Protein 1N7O (pdb70)

Organism: Streptococcus pneumoniae serotype 4 (strain ATCC BAA-334 / TIGR4) (NCBI:txid170187)

CATH classification: 2.70.98.10 (+2 more: 1.50.10.100, 2.60.220.10)

Radius of gyration: 27.24 Å; Cα contacts (8 Å, |Δi|>4): 1550; chains: 1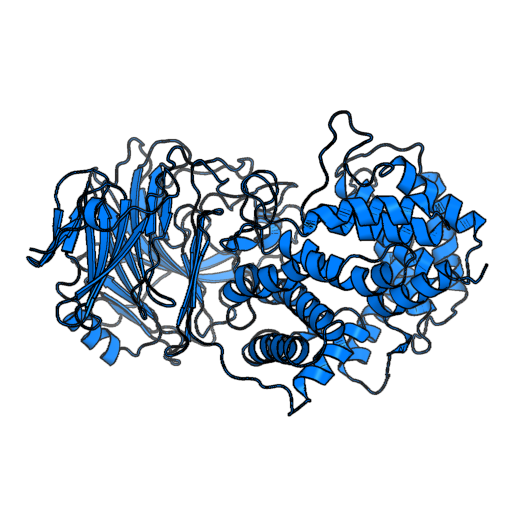; bounding box: 56×73×80 Å

Sequence (721 aa):
VKDTYTDRLDDWNGIIAGNQYYDSKNDQMAKLNQELEGKVADSLSSISSQADRIYLWEKFSNYKTSANLTATYRKLEEMAKQVTNPSSRYYQDETVVRTVRDSMEWMHKHVYNSEKSIVGNWWDYEIGTPRAINNTLSLMKEYFSDEEIKKYTDVIEKFVPDPEHFRKTTDNPVKALGGNLVDMGRVKVIAGLLRKDDQEISSTIRSIEQVFKLVDQGEGFYQDGSYIDHTNVAYTGAYGNVLIDGLSQLLPVIQKTKNPIDKDKMQTMYHWIDKSFAPLLVNGELMDMSRGRSISRANSEGHVAAVEVLRGIHRIADMSEGETKQRLQSLVKTIVQSDSYYDVFKNLKTYKDISLMQSLLSDAGVASVPRTSYLSAFNKMDKTAMYNAEKGFGFGLSLFSSRTLNYEHMNKENKRGWYTSDGMFYLYNGDLSHYSDGYWPTVNPYKMPGTTETDAKRADSDTGKVLPSAFVGTSKLDDANATATMDFTNWNQTLTAHKSWFMLKDKIAFLGSNIQNTSTDTAATTIDQRKLESSNPYKVYVNDKEASLTEQEKDYPETQSVFLESSDSKKNIGYFFFKKSSISMSKALQKGAWKDINEGQSDKEVENEFLTISQAHKQNGDSYGYMLIPNVDRATFNQMIKELESSLIENNETLQSVYDAKQGVWGIVKYDDSVSTISNQFQVLKRGVYTIRKEGDEYKIAYYNPETQESAPDQEVFKKL

InterPro domains:
  IPR003159 Polysaccharide lyase family 8, central domain [PF02278] (662-925)
  IPR004103 Polysaccharide lyase family 8, C-terminal [PF02884] (934-998)
  IPR008929 Chondroitin AC/alginate lyase [G3DSA:1.50.10.100] (288-659)
  IPR008929 Chondroitin AC/alginate lyase [SSF48230] (289-656)
  IPR008979 Galactose-binding-like domain superfamily [SSF49785] (55-206)
  IPR011013 Galactose mutarotase-like domain superfamily [SSF74650] (659-930)
  IPR011071 Polysaccharide lyase family 8-like, C-terminal [G3DSA:2.60.220.10] (922-1006)
  IPR011071 Polysaccharide lyase family 8-like, C-terminal [SSF49863] (933-1009)
  IPR012970 Polysaccharide lyase 8, N-terminal alpha-helical [PF08124] (298-620)
  IPR014718 Glycoside hydrolase-type carbohydrate-binding [G3DSA:2.70.98.10] (665-921)
  IPR014756 Immunoglobulin E-set [SSF81296] (213-287)
  IPR019931 LPXTG cell wall anchor motif [PS50847] (1036-1066)
  IPR023295 Hyaluronate lyase, beta-sheet domain superfamily [G3DSA:2.60.40.1380] (216-287)
  IPR038970 Polysaccharide lyase 8 [PTHR38481] (10-1053)
  IPR048734 Hyaluronate lyase, N-terminal beta-sheet domain [PF21461] (227-283)
  IPR054563 Hyaluronate lyase-like, N-terminal [PF22637] (56-204)

B-factor: mean 23.52, std 8.13, range [5.21, 68.18]

Secondary structure (P-SEA, 3-state):
cccaaaaaaaaaaaacccccccccccaaaaaaaaaaaaaaaaaaaccccccccccccccccccccaaaaaaaaaaaaaaaaaaacccccccccaaaaaaaaaaaaaaaaccccccccccccccccccaaaaaaaaaaaaacccccaaaaaaaaaaaaaacccccccccccccccccccaaaaaaaaccaaaaaaaccaaaaaaaaaaaccccccccccccccccbbbbcccccccccaaaaaaaaaaaacaaaaaaccbbbbcccccaaaaaaccccccccccccccccccccccccccccaaaaaaaaaaaaaaaaaacccaaaaaaaaaaaaaaaaccccccccccccaaaaaaaaaaaaccccccccccccccccccccbbbbbbcccbbbbbbbbcccccccccccccccccccccccbbbbbbcccccccccccccccccccccccccccccccccbbbbbbccccccccccccccccccccccccccccccbbbbbbcccbbbbbbccbbbcccbbbbbcccbbbbbcccccccccccbbbbbcccbbbbccccbbbbbccccccbbbbbcccbbbbccbbbbbbbccccccccccccbbbbbbbbbbccccccccbbbbbbbccccaaaaaaaaaaaccccccccccccccccccccbbbbbbcccccccccccccccccccbbbbbcccbbbbbbbccccccccccccccccc

Foldseek 3Di:
DDDVLLVLLVLLLCLQFNLVLQDCVPVLSVVLLVVLLVLLVVQVVAFADPVNGDAGHPVLRDLLALVSLLVLLLSLLSLLSQCCRPPHPNPVPPVSLVVSVSSLVVCDVPHFHLVDDDRHDLCSQAFRNLLSLLSSCSSVVVSDDLVVLCSSCVSNCSQLVALQWHPPVPPDIDGDAFLSSLSSCSRQLSSCSSNVNPVSNQRSVVNSLVQLDADPAFAHAHQLQFGDDPGFAGACLARVLSVLLSVLSCQVSQCPDPHHDDPVSCPSVVVNVPRHFLLQQALQFRNPSRHFLCLLAQCCHGNLSSLSVLLSLLSVLVVDDDPSNLVSLQSSQQSQVSHPDDDSSVNQNHSVSVVSNVCSNPDPVRHHDHDAWFWRWNLQNQKIWTAHRVLRKIKIWGAFAQRHWQGACPQQTQLLCQCVRQRAMDMGWPPNCWSHQCVVFFPDSQARAFHKDFPDDDGSPDGIDHFPHLFWTKWQQDRQWIWIWDQDAHPVRFWTWTWTWGRDRQKIKIKIWQTGGNDPTWIKHWNDKTWDDPVKAWFKDWVRHTDDAAQDKDKDFQTQKMWTDTPALRAIKIKGWLGGAIKIKHKDKTKGFSCVRGVPGDRDIGITIIIIMMGTDHDGGDMGMIMIGGRHHPVVVVVVSVQQNPQWFDHYPAKGKGADPVQQKMKIAGQAQPWDDGPVWKTFGGGFIWMWHDDPPDIRITTARSNVRDGDPCVNTMGTD

GO terms:
  GO:0030340 hyaluronate lyase activity (F, EXP)

Structure (mmCIF, N/CA/C/O backbone):
data_1N7O
#
_entry.id   1N7O
#
_cell.length_a   84.066
_cell.length_b   103.351
_cell.length_c   101.603
_cell.angle_alpha   90.00
_cell.angle_beta   90.00
_cell.angle_gamma   90.00
#
_symmetry.space_group_name_H-M   'P 21 21 21'
#
loop_
_entity.id
_entity.type
_entity.pdbx_description
1 polymer hyaluronidase
2 water water
#
loop_
_atom_site.group_PDB
_atom_site.id
_atom_site.type_symbol
_atom_site.label_atom_id
_atom_site.label_alt_id
_atom_site.label_comp_id
_atom_site.label_asym_id
_atom_site.label_entity_id
_atom_site.label_seq_id
_atom_site.pdbx_PDB_ins_code
_atom_site.Cartn_x
_atom_site.Cartn_y
_atom_site.Cartn_z
_atom_site.occupancy
_atom_site.B_iso_or_equiv
_atom_site.auth_seq_id
_atom_site.auth_comp_id
_atom_site.auth_asym_id
_atom_site.auth_atom_id
_atom_site.pdbx_PDB_model_num
ATOM 1 N N . VAL A 1 1 ? 3.843 -8.324 -1.571 1.00 43.96 170 VAL A N 1
ATOM 2 C CA . VAL A 1 1 ? 3.326 -9.428 -2.425 1.00 43.62 170 VAL A CA 1
ATOM 3 C C . VAL A 1 1 ? 2.302 -10.279 -1.639 1.00 43.18 170 VAL A C 1
ATOM 4 O O . VAL A 1 1 ? 2.629 -10.800 -0.553 1.00 42.84 170 VAL A O 1
ATOM 6 N N . LYS A 1 2 ? 1.079 -10.406 -2.177 1.00 42.21 171 LYS A N 1
ATOM 7 C CA . LYS A 1 2 ? 0.020 -11.210 -1.546 1.00 41.46 171 LYS A CA 1
ATOM 8 C C . LYS A 1 2 ? 0.160 -12.694 -1.900 1.00 39.80 171 LYS A C 1
ATOM 9 O O . LYS A 1 2 ? 0.316 -13.034 -3.067 1.00 40.43 171 LYS A O 1
ATOM 15 N N . ASP A 1 3 ? 0.092 -13.565 -0.887 1.00 36.94 172 ASP A N 1
ATOM 16 C CA . ASP A 1 3 ? 0.411 -14.986 -1.023 1.00 34.71 172 ASP A CA 1
ATOM 17 C C . ASP A 1 3 ? 0.004 -15.709 0.272 1.00 33.84 172 ASP A C 1
ATOM 18 O O . ASP A 1 3 ? -0.676 -15.132 1.115 1.00 33.48 172 ASP A O 1
ATOM 23 N N . THR A 1 4 ? 0.430 -16.958 0.430 1.00 32.22 173 THR A N 1
ATOM 24 C CA . THR A 1 4 ? 0.047 -17.736 1.588 1.00 31.65 173 THR A CA 1
ATOM 25 C C . THR A 1 4 ? 0.668 -17.203 2.892 1.00 29.32 173 THR A C 1
ATOM 26 O O . THR A 1 4 ? 0.071 -17.379 3.951 1.00 28.23 173 THR A O 1
ATOM 30 N N . TYR A 1 5 ? 1.824 -16.537 2.817 1.00 27.62 174 TYR A N 1
ATOM 31 C CA . TYR A 1 5 ? 2.403 -15.882 4.018 1.00 26.82 174 TYR A CA 1
ATOM 32 C C . TYR A 1 5 ? 1.490 -14.760 4.510 1.00 26.65 174 TYR A C 1
ATOM 33 O O . TYR A 1 5 ? 1.201 -14.642 5.714 1.00 25.70 174 TYR A O 1
ATOM 42 N N . THR A 1 6 ? 1.026 -13.923 3.583 1.00 26.22 175 THR A N 1
ATOM 43 C CA . THR A 1 6 ? 0.159 -12.835 3.989 1.00 26.70 175 THR A CA 1
ATOM 44 C C . THR A 1 6 ? -1.236 -13.322 4.403 1.00 26.38 175 THR A C 1
ATOM 45 O O . THR A 1 6 ? -1.909 -12.660 5.208 1.00 25.96 175 THR A O 1
ATOM 49 N N . ASP A 1 7 ? -1.669 -14.477 3.895 1.00 26.07 176 ASP A N 1
ATOM 50 C CA . ASP A 1 7 ? -2.915 -15.108 4.356 1.00 26.21 176 ASP A CA 1
ATOM 51 C C . ASP A 1 7 ? -2.812 -15.466 5.846 1.00 26.07 176 ASP A C 1
ATOM 52 O O . ASP A 1 7 ? -3.733 -15.257 6.605 1.00 26.03 176 ASP A O 1
ATOM 57 N N . ARG A 1 8 ? -1.663 -15.997 6.237 1.00 26.23 177 ARG A N 1
ATOM 58 C CA . ARG A 1 8 ? -1.402 -16.332 7.634 1.00 25.69 177 ARG A CA 1
ATOM 59 C C . ARG A 1 8 ? -1.323 -15.059 8.477 1.00 24.92 177 ARG A C 1
ATOM 60 O O . ARG A 1 8 ? -1.779 -15.042 9.640 1.00 22.77 177 ARG A O 1
ATOM 68 N N . LEU A 1 9 ? -0.753 -13.994 7.909 1.00 23.51 178 LEU A N 1
ATOM 69 C CA . LEU A 1 9 ? -0.637 -12.726 8.638 1.00 23.05 178 LEU A CA 1
ATOM 70 C C . LEU A 1 9 ? -2.017 -12.082 8.813 1.00 23.25 178 LEU A C 1
ATOM 71 O O . LEU A 1 9 ? -2.273 -11.394 9.810 1.00 21.92 178 LEU A O 1
ATOM 76 N N . ASP A 1 10 ? -2.913 -12.296 7.851 1.00 23.17 179 ASP A N 1
ATOM 77 C CA . ASP A 1 10 ? -4.297 -11.819 8.007 1.00 23.32 179 ASP A CA 1
ATOM 78 C C . ASP A 1 10 ? -4.994 -12.533 9.185 1.00 22.43 179 ASP A C 1
ATOM 79 O O . ASP A 1 10 ? -5.703 -11.906 9.951 1.00 20.73 179 ASP A O 1
ATOM 84 N N . ASP A 1 11 ? -4.820 -13.857 9.246 1.00 21.45 180 ASP A N 1
ATOM 85 C CA . ASP A 1 11 ? -5.302 -14.659 10.361 1.00 21.82 180 ASP A CA 1
ATOM 86 C C . ASP A 1 11 ? -4.705 -14.157 11.689 1.00 20.88 180 ASP A C 1
ATOM 87 O O . ASP A 1 11 ? -5.422 -13.997 12.675 1.00 20.06 180 ASP A O 1
ATOM 92 N N . TRP A 1 12 ? -3.414 -13.870 11.696 1.00 20.91 181 TRP A N 1
ATOM 93 C CA . TRP A 1 12 ? -2.743 -13.310 12.895 1.00 20.47 181 TRP A CA 1
ATOM 94 C C . TRP A 1 12 ? -3.381 -11.982 13.291 1.00 20.34 181 TRP A C 1
ATOM 95 O O . TRP A 1 12 ? -3.648 -11.725 14.469 1.00 19.82 181 TRP A O 1
ATOM 106 N N . ASN A 1 13 ? -3.664 -11.126 12.298 1.00 20.08 182 ASN A N 1
ATOM 107 C CA . ASN A 1 13 ? -4.276 -9.825 12.561 1.00 19.72 182 ASN A CA 1
ATOM 108 C C . ASN A 1 13 ? -5.659 -10.015 13.200 1.00 18.99 182 ASN A C 1
ATOM 109 O O . ASN A 1 13 ? -6.050 -9.243 14.055 1.00 19.35 182 ASN A O 1
ATOM 114 N N . GLY A 1 14 ? -6.367 -11.064 12.792 1.00 18.48 183 GLY A N 1
ATOM 115 C CA . GLY A 1 14 ? -7.691 -11.380 13.326 1.00 19.16 183 GLY A CA 1
ATOM 116 C C . GLY A 1 14 ? -7.637 -11.790 14.788 1.00 19.15 183 GLY A C 1
ATOM 117 O O . GLY A 1 14 ? -8.574 -11.572 15.518 1.00 20.11 183 GLY A O 1
ATOM 118 N N . ILE A 1 15 ? -6.515 -12.373 15.182 1.00 18.88 184 ILE A N 1
ATOM 119 C CA . ILE A 1 15 ? -6.255 -12.835 16.570 1.00 19.46 184 ILE A CA 1
ATOM 120 C C . ILE A 1 15 ? -5.725 -11.730 17.517 1.00 19.17 184 ILE A C 1
ATOM 121 O O . ILE A 1 15 ? -6.212 -11.574 18.662 1.00 19.97 184 ILE A O 1
ATOM 126 N N . ILE A 1 16 ? -4.707 -10.982 17.078 1.00 18.54 185 ILE A N 1
ATOM 127 C CA . ILE A 1 16 ? -4.074 -9.952 17.900 1.00 19.81 185 ILE A CA 1
ATOM 128 C C . ILE A 1 16 ? -4.810 -8.637 18.022 1.00 18.57 185 ILE A C 1
ATOM 129 O O . ILE A 1 16 ? -4.472 -7.829 18.885 1.00 19.65 185 ILE A O 1
ATOM 134 N N . ALA A 1 17 ? -5.774 -8.400 17.132 1.00 18.51 186 ALA A N 1
ATOM 135 C CA . ALA A 1 17 ? -6.574 -7.179 17.145 1.00 18.45 186 ALA A CA 1
ATOM 136 C C . ALA A 1 17 ? -8.050 -7.466 16.845 1.00 17.93 186 ALA A C 1
ATOM 137 O O . ALA A 1 17 ? -8.910 -7.013 17.571 1.00 18.50 186 ALA A O 1
ATOM 139 N N . GLY A 1 18 ? -8.339 -8.198 15.772 1.00 18.14 187 GLY A N 1
ATOM 140 C CA . GLY A 1 18 ? -9.692 -8.575 15.418 1.00 18.49 187 GLY A CA 1
ATOM 141 C C . GLY A 1 18 ? -10.590 -7.456 14.879 1.00 19.22 187 GLY A C 1
ATOM 142 O O . GLY A 1 18 ? -11.798 -7.508 15.057 1.00 18.73 187 GLY A O 1
ATOM 143 N N . ASN A 1 19 ? -9.987 -6.473 14.206 1.00 19.59 188 ASN A N 1
ATOM 144 C CA . ASN A 1 19 ? -10.759 -5.409 13.563 1.00 20.87 188 ASN A CA 1
ATOM 145 C C . ASN A 1 19 ? -11.911 -5.923 12.709 1.00 21.74 188 ASN A C 1
ATOM 146 O O . ASN A 1 19 ? -12.976 -5.312 12.704 1.00 22.50 188 ASN A O 1
ATOM 151 N N . GLN A 1 20 ? -11.728 -7.059 12.048 1.00 22.79 189 GLN A N 1
ATOM 152 C CA . GLN A 1 20 ? -12.806 -7.703 11.268 1.00 24.24 189 GLN A CA 1
ATOM 153 C C . GLN A 1 20 ? -14.075 -7.972 12.072 1.00 24.14 189 GLN A C 1
ATOM 154 O O . GLN A 1 20 ? -15.176 -8.029 11.498 1.00 25.49 189 GLN A O 1
ATOM 160 N N . TYR A 1 21 ? -13.944 -8.208 13.372 1.00 22.59 190 TYR A N 1
ATOM 161 C CA . TYR A 1 21 ? -15.086 -8.538 14.217 1.00 22.46 190 TYR A CA 1
ATOM 162 C C . TYR A 1 21 ? -15.666 -7.346 14.937 1.00 21.97 190 TYR A C 1
ATOM 163 O O . TYR A 1 21 ? -16.643 -7.478 15.681 1.00 21.07 190 TYR A O 1
ATOM 172 N N . TYR A 1 22 ? -15.100 -6.160 14.726 1.00 21.89 191 TYR A N 1
ATOM 173 C CA . TYR A 1 22 ? -15.580 -5.010 15.462 1.00 21.98 191 TYR A CA 1
ATOM 174 C C . TYR A 1 22 ? -17.013 -4.651 15.079 1.00 23.09 191 TYR A C 1
ATOM 175 O O . TYR A 1 22 ? -17.370 -4.604 13.887 1.00 23.90 191 TYR A O 1
ATOM 184 N N . ASP A 1 23 ? -17.803 -4.398 16.104 1.00 23.87 192 ASP A N 1
ATOM 185 C CA . ASP A 1 23 ? -19.215 -4.008 15.990 1.00 24.79 192 ASP A CA 1
ATOM 186 C C . ASP A 1 23 ? -19.383 -2.799 16.894 1.00 25.67 192 ASP A C 1
ATOM 187 O O . ASP A 1 23 ? -19.292 -2.898 18.117 1.00 24.94 192 ASP A O 1
ATOM 192 N N . SER A 1 24 ? -19.607 -1.627 16.283 1.00 26.22 193 SER A N 1
ATOM 193 C CA . SER A 1 24 ? -19.841 -0.397 17.038 1.00 27.32 193 SER A CA 1
ATOM 194 C C . SER A 1 24 ? -21.038 -0.448 18.035 1.00 26.80 193 SER A C 1
ATOM 195 O O . SER A 1 24 ? -21.048 0.292 19.025 1.00 27.54 193 SER A O 1
ATOM 198 N N . LYS A 1 25 ? -22.003 -1.336 17.793 1.00 27.31 194 LYS A N 1
ATOM 199 C CA . LYS A 1 25 ? -23.176 -1.476 18.648 1.00 28.73 194 LYS A CA 1
ATOM 200 C C . LYS A 1 25 ? -22.945 -2.442 19.822 1.00 27.76 194 LYS A C 1
ATOM 201 O O . LYS A 1 25 ? -23.827 -2.645 20.663 1.00 28.09 194 LYS A O 1
ATOM 207 N N . ASN A 1 26 ? -21.754 -3.043 19.864 1.00 25.88 195 ASN A N 1
ATOM 208 C CA . ASN A 1 26 ? -21.373 -4.026 20.900 1.00 24.32 195 ASN A CA 1
ATOM 209 C C . ASN A 1 26 ? -20.672 -3.217 21.997 1.00 23.81 195 ASN A C 1
ATOM 210 O O . ASN A 1 26 ? -19.585 -2.701 21.758 1.00 22.17 195 ASN A O 1
ATOM 215 N N . ASP A 1 27 ? -21.296 -3.081 23.167 1.00 24.36 196 ASP A N 1
ATOM 216 C CA . ASP A 1 27 ? -20.802 -2.152 24.201 1.00 25.28 196 ASP A CA 1
ATOM 217 C C . ASP A 1 27 ? -19.386 -2.505 24.677 1.00 23.57 196 ASP A C 1
ATOM 218 O O . ASP A 1 27 ? -18.545 -1.630 24.813 1.00 21.84 196 ASP A O 1
ATOM 223 N N . GLN A 1 28 ? -19.113 -3.786 24.878 1.00 22.70 197 GLN A N 1
ATOM 224 C CA . GLN A 1 28 ? -17.790 -4.198 25.353 1.00 22.54 197 GLN A CA 1
ATOM 225 C C . GLN A 1 28 ? -16.702 -3.933 24.288 1.00 21.70 197 GLN A C 1
ATOM 226 O O . GLN A 1 28 ? -15.612 -3.457 24.599 1.00 21.37 197 GLN A O 1
ATOM 232 N N . MET A 1 29 ? -17.001 -4.241 23.038 1.00 21.11 198 MET A N 1
ATOM 233 C CA . MET A 1 29 ? -16.049 -3.903 21.966 1.00 19.96 198 MET A CA 1
ATOM 234 C C . MET A 1 29 ? -15.827 -2.401 21.869 1.00 19.83 198 MET A C 1
ATOM 235 O O . MET A 1 29 ? -14.692 -1.952 21.719 1.00 18.57 198 MET A O 1
ATOM 240 N N . ALA A 1 30 ? -16.903 -1.615 21.980 1.00 20.02 199 ALA A N 1
ATOM 241 C CA . ALA A 1 30 ? -16.752 -0.176 21.864 1.00 20.55 199 ALA A CA 1
ATOM 242 C C . ALA A 1 30 ? -15.905 0.421 22.962 1.00 20.63 199 ALA A C 1
ATOM 243 O O . ALA A 1 30 ? -15.194 1.394 22.754 1.00 20.89 199 ALA A O 1
ATOM 245 N N . LYS A 1 31 ? -15.927 -0.223 24.126 1.00 20.81 200 LYS A N 1
ATOM 246 C CA . LYS A 1 31 ? -15.145 0.204 25.269 1.00 21.73 200 LYS A CA 1
ATOM 247 C C . LYS A 1 31 ? -13.630 0.002 25.015 1.00 20.45 200 LYS A C 1
ATOM 248 O O . LYS A 1 31 ? -12.809 0.886 25.299 1.00 21.03 200 LYS A O 1
ATOM 254 N N . LEU A 1 32 ? -13.266 -1.145 24.435 1.00 20.50 201 LEU A N 1
ATOM 255 C CA . LEU A 1 32 ? -11.883 -1.417 24.088 1.00 20.02 201 LEU A CA 1
ATOM 256 C C . LEU A 1 32 ? -11.434 -0.467 22.965 1.00 20.01 201 LEU A C 1
ATOM 257 O O . LEU A 1 32 ? -10.332 0.074 23.025 1.00 20.04 201 LEU A O 1
ATOM 262 N N . ASN A 1 33 ? -12.306 -0.245 21.981 1.00 20.16 202 ASN A N 1
ATOM 263 C CA . ASN A 1 33 ? -11.974 0.701 20.902 1.00 19.59 202 ASN A CA 1
ATOM 264 C C . ASN A 1 33 ? -11.709 2.081 21.509 1.00 20.99 202 ASN A C 1
ATOM 265 O O . ASN A 1 33 ? -10.710 2.697 21.170 1.00 19.82 202 ASN A O 1
ATOM 270 N N . GLN A 1 34 ? -12.563 2.551 22.418 1.00 21.51 203 GLN A N 1
ATOM 271 C CA . GLN A 1 34 ? -12.339 3.836 23.046 1.00 23.25 203 GLN A CA 1
ATOM 272 C C . GLN A 1 34 ? -11.028 3.921 23.844 1.00 23.02 203 GLN A C 1
ATOM 273 O O . GLN A 1 34 ? -10.326 4.921 23.784 1.00 23.14 203 GLN A O 1
ATOM 279 N N . GLU A 1 35 ? -10.661 2.840 24.523 1.00 22.76 204 GLU A N 1
ATOM 280 C CA . GLU A 1 35 ? -9.368 2.777 25.191 1.00 23.41 204 GLU A CA 1
ATOM 281 C C . GLU A 1 35 ? -8.224 2.977 24.181 1.00 22.41 204 GLU A C 1
ATOM 282 O O . GLU A 1 35 ? -7.313 3.808 24.393 1.00 22.28 204 GLU A O 1
ATOM 288 N N . LEU A 1 36 ? -8.309 2.280 23.054 1.00 21.12 205 LEU A N 1
ATOM 289 C CA . LEU A 1 36 ? -7.283 2.394 22.024 1.00 20.69 205 LEU A CA 1
ATOM 290 C C . LEU A 1 36 ? -7.253 3.779 21.359 1.00 21.13 205 LEU A C 1
ATOM 291 O O . LEU A 1 36 ? -6.174 4.291 21.073 1.00 20.63 205 LEU A O 1
ATOM 296 N N . GLU A 1 37 ? -8.432 4.383 21.161 1.00 21.78 206 GLU A N 1
ATOM 297 C CA . GLU A 1 37 ? -8.525 5.741 20.609 1.00 21.90 206 GLU A CA 1
ATOM 298 C C . GLU A 1 37 ? -7.746 6.699 21.505 1.00 21.99 206 GLU A C 1
ATOM 299 O O . GLU A 1 37 ? -6.963 7.508 21.021 1.00 22.08 206 GLU A O 1
ATOM 305 N N . GLY A 1 38 ? -7.946 6.594 22.812 1.00 22.48 207 GLY A N 1
ATOM 306 C CA . GLY A 1 38 ? -7.334 7.527 23.729 1.00 23.01 207 GLY A CA 1
ATOM 307 C C . GLY A 1 38 ? -5.850 7.314 23.853 1.00 23.32 207 GLY A C 1
ATOM 308 O O . GLY A 1 38 ? -5.107 8.280 24.062 1.00 23.04 207 GLY A O 1
ATOM 309 N N . LYS A 1 39 ? -5.417 6.052 23.784 1.00 23.21 208 LYS A N 1
ATOM 310 C CA . LYS A 1 39 ? -3.987 5.744 23.806 1.00 23.65 208 LYS A CA 1
ATOM 311 C C . LYS A 1 39 ? -3.280 6.391 22.599 1.00 23.29 208 LYS A C 1
ATOM 312 O O . LYS A 1 39 ? -2.232 7.046 22.744 1.00 23.73 208 LYS A O 1
ATOM 318 N N . VAL A 1 40 ? -3.878 6.223 21.421 1.00 22.12 209 VAL A N 1
ATOM 319 C CA . VAL A 1 40 ? -3.312 6.772 20.195 1.00 22.50 209 VAL A CA 1
ATOM 320 C C . VAL A 1 40 ? -3.333 8.313 20.234 1.00 22.92 209 VAL A C 1
ATOM 321 O O . VAL A 1 40 ? -2.332 8.949 19.907 1.00 22.54 209 VAL A O 1
ATOM 325 N N . ALA A 1 41 ? -4.408 8.912 20.722 1.00 23.38 210 ALA A N 1
ATOM 326 C CA . ALA A 1 41 ? -4.480 10.370 20.887 1.00 23.49 210 ALA A CA 1
ATOM 327 C C . ALA A 1 41 ? -3.389 10.848 21.806 1.00 24.35 210 ALA A C 1
ATOM 328 O O . ALA A 1 41 ? -2.712 11.816 21.505 1.00 24.44 210 ALA A O 1
ATOM 330 N N . ASP A 1 42 ? -3.181 10.144 22.924 1.00 24.93 211 ASP A N 1
ATOM 331 C CA . ASP A 1 42 ? -2.151 10.545 23.888 1.00 26.32 211 ASP A CA 1
ATOM 332 C C . ASP A 1 42 ? -0.756 10.413 23.307 1.00 25.62 211 ASP A C 1
ATOM 333 O O . ASP A 1 42 ? 0.087 11.275 23.536 1.00 26.25 211 ASP A O 1
ATOM 338 N N . SER A 1 43 ? -0.516 9.363 22.539 1.00 24.68 212 SER A N 1
ATOM 339 C CA . SER A 1 43 ? 0.758 9.172 21.892 1.00 24.47 212 SER A CA 1
ATOM 340 C C . SER A 1 43 ? 1.013 10.266 20.859 1.00 24.36 212 SER A C 1
ATOM 341 O O . SER A 1 43 ? 2.112 10.819 20.802 1.00 24.81 212 SER A O 1
ATOM 344 N N . LEU A 1 44 ? 0.007 10.600 20.057 1.00 24.51 213 LEU A N 1
ATOM 345 C CA . LEU A 1 44 ? 0.199 11.615 19.009 1.00 24.64 213 LEU A CA 1
ATOM 346 C C . LEU A 1 44 ? 0.432 13.005 19.552 1.00 26.01 213 LEU A C 1
ATOM 347 O O . LEU A 1 44 ? 1.133 13.783 18.925 1.00 26.24 213 LEU A O 1
ATOM 352 N N . SER A 1 45 ? -0.184 13.336 20.690 1.00 26.11 214 SER A N 1
ATOM 353 C CA . SER A 1 45 ? -0.087 14.680 21.250 1.00 26.87 214 SER A CA 1
ATOM 354 C C . SER A 1 45 ? 1.258 14.853 21.944 1.00 27.03 214 SER A C 1
ATOM 355 O O . SER A 1 45 ? 1.682 15.969 22.169 1.00 26.95 214 SER A O 1
ATOM 358 N N . SER A 1 46 ? 1.888 13.724 22.289 1.00 28.22 215 SER A N 1
ATOM 359 C CA . SER A 1 46 ? 3.077 13.640 23.151 1.00 29.77 215 SER A CA 1
ATOM 360 C C . SER A 1 46 ? 4.360 13.443 22.370 1.00 29.89 215 SER A C 1
ATOM 361 O O . SER A 1 46 ? 5.451 13.695 22.908 1.00 30.22 215 SER A O 1
ATOM 364 N N . ILE A 1 47 ? 4.247 12.923 21.151 1.00 29.92 216 ILE A N 1
ATOM 365 C CA . ILE A 1 47 ? 5.430 12.446 20.442 1.00 29.97 216 ILE A CA 1
ATOM 366 C C . ILE A 1 47 ? 6.328 13.631 20.086 1.00 31.93 216 ILE A C 1
ATOM 367 O O . ILE A 1 47 ? 5.839 14.700 19.742 1.00 31.59 216 ILE A O 1
ATOM 372 N N . SER A 1 48 ? 7.638 13.448 20.148 1.00 33.97 217 SER A N 1
ATOM 373 C CA . SER A 1 48 ? 8.540 14.520 19.743 1.00 36.74 217 SER A CA 1
ATOM 374 C C . SER A 1 48 ? 8.546 14.609 18.235 1.00 39.52 217 SER A C 1
ATOM 375 O O . SER A 1 48 ? 8.745 13.616 17.560 1.00 39.00 217 SER A O 1
ATOM 378 N N . SER A 1 49 ? 8.294 15.820 17.738 1.00 44.10 218 SER A N 1
ATOM 379 C CA . SER A 1 49 ? 8.383 16.190 16.321 1.00 48.07 218 SER A CA 1
ATOM 380 C C . SER A 1 49 ? 9.612 17.135 16.180 1.00 51.18 218 SER A C 1
ATOM 381 O O . SER A 1 49 ? 10.400 17.249 17.121 1.00 51.47 218 SER A O 1
ATOM 384 N N . GLN A 1 50 ? 9.792 17.806 15.038 1.00 55.02 219 GLN A N 1
ATOM 385 C CA . GLN A 1 50 ? 10.960 18.726 14.834 1.00 57.73 219 GLN A CA 1
ATOM 386 C C . GLN A 1 50 ? 12.316 17.999 14.888 1.00 58.71 219 GLN A C 1
ATOM 387 O O . GLN A 1 50 ? 12.425 16.975 15.540 1.00 58.27 219 GLN A O 1
ATOM 393 N N . ALA A 1 51 ? 13.334 18.547 14.211 1.00 60.17 220 ALA A N 1
ATOM 394 C CA . ALA A 1 51 ? 14.576 17.813 13.918 1.00 61.56 220 ALA A CA 1
ATOM 395 C C . ALA A 1 51 ? 14.244 16.492 13.200 1.00 62.79 220 ALA A C 1
ATOM 396 O O . ALA A 1 51 ? 15.095 15.588 13.130 1.00 63.21 220 ALA A O 1
ATOM 398 N N . ASP A 1 52 ? 13.029 16.436 12.617 1.00 63.82 221 ASP A N 1
ATOM 399 C CA . ASP A 1 52 ? 12.169 15.229 12.569 1.00 64.22 221 ASP A CA 1
ATOM 400 C C . ASP A 1 52 ? 11.919 14.710 14.029 1.00 63.77 221 ASP A C 1
ATOM 401 O O . ASP A 1 52 ? 10.760 14.773 14.486 1.00 64.01 221 ASP A O 1
ATOM 406 N N . ARG A 1 53 ? 12.978 14.227 14.734 1.00 62.78 222 ARG A N 1
ATOM 407 C CA . ARG A 1 53 ? 13.061 14.167 16.245 1.00 61.46 222 ARG A CA 1
ATOM 408 C C . ARG A 1 53 ? 14.483 13.868 16.880 1.00 60.01 222 ARG A C 1
ATOM 409 O O . ARG A 1 53 ? 15.519 14.293 16.325 1.00 59.97 222 ARG A O 1
ATOM 417 N N . ILE A 1 54 ? 14.522 13.182 18.041 1.00 58.00 223 ILE A N 1
ATOM 418 C CA . ILE A 1 54 ? 15.720 13.142 18.929 1.00 56.01 223 ILE A CA 1
ATOM 419 C C . ILE A 1 54 ? 15.652 12.183 20.203 1.00 53.50 223 ILE A C 1
ATOM 420 O O . ILE A 1 54 ? 16.706 11.808 20.708 1.00 53.29 223 ILE A O 1
ATOM 425 N N . TYR A 1 55 ? 14.449 11.959 20.788 1.00 50.00 224 TYR A N 1
ATOM 426 C CA . TYR A 1 55 ? 13.891 10.664 21.340 1.00 46.69 224 TYR A CA 1
ATOM 427 C C . TYR A 1 55 ? 12.432 10.688 20.868 1.00 42.75 224 TYR A C 1
ATOM 428 O O . TYR A 1 55 ? 12.004 11.735 20.427 1.00 42.27 224 TYR A O 1
ATOM 437 N N . LEU A 1 56 ? 11.654 9.599 20.982 1.00 38.23 225 LEU A N 1
ATOM 438 C CA . LEU A 1 56 ? 10.229 9.644 20.543 1.00 34.68 225 LEU A CA 1
ATOM 439 C C . LEU A 1 56 ? 9.250 10.073 21.636 1.00 32.64 225 LEU A C 1
ATOM 440 O O . LEU A 1 56 ? 8.433 10.969 21.404 1.00 31.38 225 LEU A O 1
ATOM 445 N N . TRP A 1 57 ? 9.311 9.460 22.812 1.00 30.99 226 TRP A N 1
ATOM 446 C CA . TRP A 1 57 ? 8.478 9.892 23.930 1.00 30.51 226 TRP A CA 1
ATOM 447 C C . TRP A 1 57 ? 9.323 10.131 25.166 1.00 31.30 226 TRP A C 1
ATOM 448 O O . TRP A 1 57 ? 10.081 9.250 25.555 1.00 31.16 226 TRP A O 1
ATOM 459 N N . GLU A 1 58 ? 9.172 11.305 25.791 1.00 31.69 227 GLU A N 1
ATOM 460 C CA . GLU A 1 58 ? 9.971 11.673 26.957 1.00 32.41 227 GLU A CA 1
ATOM 461 C C . GLU A 1 58 ? 9.822 10.683 28.116 1.00 32.10 227 GLU A C 1
ATOM 462 O O . GLU A 1 58 ? 10.794 10.400 28.824 1.00 32.46 227 GLU A O 1
ATOM 468 N N . LYS A 1 59 ? 8.615 10.150 28.292 1.00 31.89 228 LYS A N 1
ATOM 469 C CA . LYS A 1 59 ? 8.318 9.195 29.363 1.00 32.38 228 LYS A CA 1
ATOM 470 C C . LYS A 1 59 ? 9.097 7.887 29.195 1.00 31.69 228 LYS A C 1
ATOM 471 O O . LYS A 1 59 ? 9.302 7.149 30.177 1.00 30.98 228 LYS A O 1
ATOM 477 N N . PHE A 1 60 ? 9.506 7.611 27.957 1.00 30.66 229 PHE A N 1
ATOM 478 C CA . PHE A 1 60 ? 10.223 6.385 27.580 1.00 30.64 229 PHE A CA 1
ATOM 479 C C . PHE A 1 60 ? 11.451 6.757 26.783 1.00 29.79 229 PHE A C 1
ATOM 480 O O . PHE A 1 60 ? 11.665 6.268 25.677 1.00 28.97 229 PHE A O 1
ATOM 488 N N . SER A 1 61 ? 12.294 7.598 27.364 1.00 30.62 230 SER A N 1
ATOM 489 C CA . SER A 1 61 ? 13.371 8.268 26.626 1.00 30.99 230 SER A CA 1
ATOM 490 C C . SER A 1 61 ? 14.802 7.757 26.893 1.00 31.70 230 SER A C 1
ATOM 491 O O . SER A 1 61 ? 15.682 7.982 26.085 1.00 31.67 230 SER A O 1
ATOM 494 N N . ASN A 1 62 ? 15.048 7.104 28.024 1.00 32.94 231 ASN A N 1
ATOM 495 C CA . ASN A 1 62 ? 16.397 6.589 28.289 1.00 33.88 231 ASN A CA 1
ATOM 496 C C . ASN A 1 62 ? 16.526 5.194 27.692 1.00 34.66 231 ASN A C 1
ATOM 497 O O . ASN A 1 62 ? 16.020 4.231 28.286 1.00 34.20 231 ASN A O 1
ATOM 502 N N . TYR A 1 63 ? 17.213 5.102 26.551 1.00 35.61 232 TYR A N 1
ATOM 503 C CA . TYR A 1 63 ? 17.289 3.870 25.756 1.00 37.36 232 TYR A CA 1
ATOM 504 C C . TYR A 1 63 ? 18.296 2.847 26.296 1.00 36.69 232 TYR A C 1
ATOM 505 O O . TYR A 1 63 ? 18.427 1.753 25.763 1.00 36.44 232 TYR A O 1
ATOM 514 N N . LYS A 1 64 ? 18.979 3.209 27.370 1.00 35.81 233 LYS A N 1
ATOM 515 C CA . LYS A 1 64 ? 19.782 2.250 28.119 1.00 35.32 233 LYS A CA 1
ATOM 516 C C . LYS A 1 64 ? 18.883 1.424 29.035 1.00 33.75 233 LYS A C 1
ATOM 517 O O . LYS A 1 64 ? 19.250 0.326 29.468 1.00 33.86 233 LYS A O 1
ATOM 523 N N . THR A 1 65 ? 17.719 1.983 29.368 1.00 32.20 234 THR A N 1
ATOM 524 C CA . THR A 1 65 ? 16.679 1.254 30.067 1.00 30.92 234 THR A CA 1
ATOM 525 C C . THR A 1 65 ? 15.857 0.536 29.011 1.00 29.61 234 THR A C 1
ATOM 526 O O . THR A 1 65 ? 15.080 1.160 28.295 1.00 28.82 234 THR A O 1
ATOM 530 N N . SER A 1 66 ? 16.056 -0.774 28.886 1.00 27.95 235 SER A N 1
ATOM 531 C CA . SER A 1 66 ? 15.516 -1.509 27.738 1.00 26.77 235 SER A CA 1
ATOM 532 C C . SER A 1 66 ? 13.989 -1.588 27.698 1.00 25.95 235 SER A C 1
ATOM 533 O O . SER A 1 66 ? 13.423 -1.790 26.631 1.00 25.15 235 SER A O 1
ATOM 536 N N . ALA A 1 67 ? 13.316 -1.463 28.838 1.00 26.07 236 ALA A N 1
ATOM 537 C CA . ALA A 1 67 ? 11.841 -1.431 28.857 1.00 26.11 236 ALA A CA 1
ATOM 538 C C . ALA A 1 67 ? 11.284 -0.303 27.972 1.00 26.17 236 ALA A C 1
ATOM 539 O O . ALA A 1 67 ? 10.155 -0.385 27.484 1.00 25.75 236 ALA A O 1
ATOM 541 N N . ASN A 1 68 ? 12.066 0.760 27.803 1.00 25.83 237 ASN A N 1
ATOM 542 C CA . ASN A 1 68 ? 11.685 1.903 26.965 1.00 26.18 237 ASN A CA 1
ATOM 543 C C . ASN A 1 68 ? 11.690 1.581 25.461 1.00 25.70 237 ASN A C 1
ATOM 544 O O . ASN A 1 68 ? 10.983 2.240 24.698 1.00 26.03 237 ASN A O 1
ATOM 549 N N . LEU A 1 69 ? 12.497 0.606 25.019 1.00 24.34 238 LEU A N 1
ATOM 550 C CA . LEU A 1 69 ? 12.393 0.120 23.645 1.00 23.46 238 LEU A CA 1
ATOM 551 C C . LEU A 1 69 ? 11.016 -0.512 23.451 1.00 23.75 238 LEU A C 1
ATOM 552 O O . LEU A 1 69 ? 10.277 -0.182 22.522 1.00 23.38 238 LEU A O 1
ATOM 557 N N . THR A 1 70 ? 10.657 -1.424 24.337 1.00 23.49 239 THR A N 1
ATOM 558 C CA . THR A 1 70 ? 9.425 -2.168 24.134 1.00 23.48 239 THR A CA 1
ATOM 559 C C . THR A 1 70 ? 8.200 -1.239 24.241 1.00 23.14 239 THR A C 1
ATOM 560 O O . THR A 1 70 ? 7.250 -1.345 23.457 1.00 22.78 239 THR A O 1
ATOM 564 N N . ALA A 1 71 ? 8.253 -0.317 25.195 1.00 22.54 240 ALA A N 1
ATOM 565 C CA . ALA A 1 71 ? 7.112 0.556 25.441 1.00 22.61 240 ALA A CA 1
ATOM 566 C C . ALA A 1 71 ? 6.886 1.477 24.245 1.00 22.68 240 ALA A C 1
ATOM 567 O O . ALA A 1 71 ? 5.744 1.761 23.863 1.00 23.43 240 ALA A O 1
ATOM 569 N N . THR A 1 72 ? 7.978 1.886 23.628 1.00 22.68 241 THR A N 1
ATOM 570 C CA . THR A 1 72 ? 7.937 2.743 22.438 1.00 23.39 241 THR A CA 1
ATOM 571 C C . THR A 1 72 ? 7.282 1.998 21.273 1.00 22.74 241 THR A C 1
ATOM 572 O O . THR A 1 72 ? 6.313 2.466 20.645 1.00 23.16 241 THR A O 1
ATOM 576 N N . TYR A 1 73 ? 7.808 0.826 20.965 1.00 21.94 242 TYR A N 1
ATOM 577 C CA . TYR A 1 73 ? 7.252 0.060 19.881 1.00 21.19 242 TYR A CA 1
ATOM 578 C C . TYR A 1 73 ? 5.795 -0.354 20.138 1.00 21.44 242 TYR A C 1
ATOM 579 O O . TYR A 1 73 ? 5.007 -0.443 19.186 1.00 21.21 242 TYR A O 1
ATOM 588 N N . ARG A 1 74 ? 5.421 -0.540 21.413 1.00 20.35 243 ARG A N 1
ATOM 589 C CA . ARG A 1 74 ? 4.026 -0.921 21.734 1.00 20.97 243 ARG A CA 1
ATOM 590 C C . ARG A 1 74 ? 3.079 0.242 21.411 1.00 21.23 243 ARG A C 1
ATOM 591 O O . ARG A 1 74 ? 1.950 0.012 21.003 1.00 20.89 243 ARG A O 1
ATOM 599 N N . LYS A 1 75 ? 3.544 1.472 21.641 1.00 22.61 244 LYS A N 1
ATOM 600 C CA . LYS A 1 75 ? 2.782 2.645 21.199 1.00 22.82 244 LYS A CA 1
ATOM 601 C C . LYS A 1 75 ? 2.516 2.629 19.695 1.00 22.59 244 LYS A C 1
ATOM 602 O O . LYS A 1 75 ? 1.426 3.053 19.230 1.00 22.44 244 LYS A O 1
ATOM 608 N N . LEU A 1 76 ? 3.495 2.188 18.909 1.00 21.62 245 LEU A N 1
ATOM 609 C CA . LEU A 1 76 ? 3.326 2.096 17.446 1.00 22.23 245 LEU A CA 1
ATOM 610 C C . LEU A 1 76 ? 2.370 0.990 17.029 1.00 21.30 245 LEU A C 1
ATOM 611 O O . LEU A 1 76 ? 1.594 1.130 16.097 1.00 20.06 245 LEU A O 1
ATOM 616 N N . GLU A 1 77 ? 2.432 -0.150 17.723 1.00 20.38 246 GLU A N 1
ATOM 617 C CA . GLU A 1 77 ? 1.462 -1.226 17.494 1.00 20.10 246 GLU A CA 1
ATOM 618 C C . GLU A 1 77 ? -0.004 -0.751 17.730 1.00 19.74 246 GLU A C 1
ATOM 619 O O . GLU A 1 77 ? -0.922 -1.133 17.023 1.00 19.45 246 GLU A O 1
ATOM 625 N N . GLU A 1 78 ? -0.187 0.106 18.726 1.00 19.72 247 GLU A N 1
ATOM 626 C CA . GLU A 1 78 ? -1.519 0.620 19.059 1.00 19.06 247 GLU A CA 1
ATOM 627 C C . GLU A 1 78 ? -1.981 1.485 17.880 1.00 19.12 247 GLU A C 1
ATOM 628 O O . GLU A 1 78 ? -3.139 1.374 17.461 1.00 19.76 247 GLU A O 1
ATOM 634 N N . MET A 1 79 ? -1.073 2.307 17.335 1.00 19.86 248 MET A N 1
ATOM 635 C CA . MET A 1 79 ? -1.419 3.091 16.129 1.00 19.84 248 MET A CA 1
ATOM 636 C C . MET A 1 79 ? -1.816 2.198 14.954 1.00 19.44 248 MET A C 1
ATOM 637 O O . MET A 1 79 ? -2.786 2.489 14.199 1.00 20.18 248 MET A O 1
ATOM 642 N N . ALA A 1 80 ? -1.071 1.123 14.741 1.00 19.06 249 ALA A N 1
ATOM 643 C CA . ALA A 1 80 ? -1.349 0.208 13.654 1.00 19.79 249 ALA A CA 1
ATOM 644 C C . ALA A 1 80 ? -2.714 -0.453 13.797 1.00 20.41 249 ALA A C 1
ATOM 645 O O . ALA A 1 80 ? -3.424 -0.647 12.797 1.00 21.21 249 ALA A O 1
ATOM 647 N N . LYS A 1 81 ? -3.079 -0.789 15.031 1.00 19.70 250 LYS A N 1
ATOM 648 C CA . LYS A 1 81 ? -4.410 -1.337 15.285 1.00 19.57 250 LYS A CA 1
ATOM 649 C C . LYS A 1 81 ? -5.525 -0.396 14.856 1.00 19.10 250 LYS A C 1
ATOM 650 O O . LYS A 1 81 ? -6.501 -0.840 14.279 1.00 19.48 250 LYS A O 1
ATOM 656 N N . GLN A 1 82 ? -5.373 0.880 15.177 1.00 18.80 251 GLN A N 1
ATOM 657 C CA . GLN A 1 82 ? -6.432 1.886 14.936 1.00 18.84 251 GLN A CA 1
ATOM 658 C C . GLN A 1 82 ? -6.438 2.335 13.495 1.00 19.91 251 GLN A C 1
ATOM 659 O O . GLN A 1 82 ? -7.516 2.473 12.905 1.00 18.37 251 GLN A O 1
ATOM 665 N N . VAL A 1 83 ? -5.259 2.429 12.888 1.00 19.67 252 VAL A N 1
ATOM 666 C CA . VAL A 1 83 ? -5.177 2.839 11.473 1.00 20.58 252 VAL A CA 1
ATOM 667 C C . VAL A 1 83 ? -5.871 1.817 10.526 1.00 20.44 252 VAL A C 1
ATOM 668 O O . VAL A 1 83 ? -6.300 2.113 9.392 1.00 21.44 252 VAL A O 1
ATOM 672 N N . THR A 1 84 ? -6.058 0.600 11.046 1.00 20.21 253 THR A N 1
ATOM 673 C CA . THR A 1 84 ? -6.662 -0.467 10.286 1.00 19.81 253 THR A CA 1
ATOM 674 C C . THR A 1 84 ? -8.055 -0.840 10.792 1.00 19.51 253 THR A C 1
ATOM 675 O O . THR A 1 84 ? -8.631 -1.827 10.312 1.00 19.63 253 THR A O 1
ATOM 679 N N . ASN A 1 85 ? -8.608 -0.055 11.720 1.00 18.99 254 ASN A N 1
ATOM 680 C CA . ASN A 1 85 ? -9.967 -0.285 12.220 1.00 20.04 254 ASN A CA 1
ATOM 681 C C . ASN A 1 85 ? -10.942 0.687 11.560 1.00 20.22 254 ASN A C 1
ATOM 682 O O . ASN A 1 85 ? -10.855 1.878 11.849 1.00 20.43 254 ASN A O 1
ATOM 687 N N . PRO A 1 86 ? -11.804 0.219 10.661 1.00 20.36 255 PRO A N 1
ATOM 688 C CA . PRO A 1 86 ? -12.721 1.148 9.951 1.00 20.88 255 PRO A CA 1
ATOM 689 C C . PRO A 1 86 ? -13.549 2.104 10.822 1.00 21.31 255 PRO A C 1
ATOM 690 O O . PRO A 1 86 ? -13.941 3.219 10.384 1.00 22.39 255 PRO A O 1
ATOM 694 N N . SER A 1 87 ? -13.811 1.712 12.069 1.00 21.50 256 SER A N 1
ATOM 695 C CA . SER A 1 87 ? -14.569 2.548 12.997 1.00 22.28 256 SER A CA 1
ATOM 696 C C . SER A 1 87 ? -13.743 3.548 13.814 1.00 22.70 256 SER A C 1
ATOM 697 O O . SER A 1 87 ? -14.304 4.406 14.502 1.00 24.29 256 SER A O 1
ATOM 700 N N . SER A 1 88 ? -12.416 3.455 13.741 1.00 21.18 257 SER A N 1
ATOM 701 C CA . SER A 1 88 ? -11.529 4.375 14.431 1.00 19.79 257 SER A CA 1
ATOM 702 C C . SER A 1 88 ? -11.503 5.712 13.701 1.00 19.45 257 SER A C 1
ATOM 703 O O . SER A 1 88 ? -11.550 5.736 12.451 1.00 19.49 257 SER A O 1
ATOM 706 N N . ARG A 1 89 ? -11.395 6.784 14.475 1.00 20.76 258 ARG A N 1
ATOM 707 C CA . ARG A 1 89 ? -11.181 8.122 13.871 1.00 21.41 258 ARG A CA 1
ATOM 708 C C . ARG A 1 89 ? -9.837 8.211 13.194 1.00 20.65 258 ARG A C 1
ATOM 709 O O . ARG A 1 89 ? -9.576 9.151 12.416 1.00 21.65 258 ARG A O 1
ATOM 717 N N . TYR A 1 90 ? -8.923 7.328 13.537 1.00 20.05 259 TYR A N 1
ATOM 718 C CA . TYR A 1 90 ? -7.610 7.256 12.890 1.00 19.26 259 TYR A CA 1
ATOM 719 C C . TYR A 1 90 ? -7.555 6.299 11.672 1.00 18.14 259 TYR A C 1
ATOM 720 O O . TYR A 1 90 ? -6.477 6.075 11.108 1.00 18.68 259 TYR A O 1
ATOM 729 N N . TYR A 1 91 ? -8.686 5.721 11.264 1.00 17.52 260 TYR A N 1
ATOM 730 C CA . TYR A 1 91 ? -8.711 4.790 10.140 1.00 17.95 260 TYR A CA 1
ATOM 731 C C . TYR A 1 91 ? -8.083 5.468 8.918 1.00 19.38 260 TYR A C 1
ATOM 732 O O . TYR A 1 91 ? -8.543 6.531 8.511 1.00 20.04 260 TYR A O 1
ATOM 741 N N . GLN A 1 92 ? -7.039 4.839 8.384 1.00 19.27 261 GLN A N 1
ATOM 742 C CA . GLN A 1 92 ? -6.329 5.310 7.185 1.00 20.61 261 GLN A CA 1
ATOM 743 C C . GLN A 1 92 ? -5.875 6.767 7.301 1.00 21.67 261 GLN A C 1
ATOM 744 O O . GLN A 1 92 ? -5.687 7.430 6.279 1.00 23.28 261 GLN A O 1
ATOM 750 N N . ASP A 1 93 ? -5.650 7.272 8.517 1.00 21.62 262 ASP A N 1
ATOM 751 C CA . ASP A 1 93 ? -5.231 8.665 8.712 1.00 22.12 262 ASP A CA 1
ATOM 752 C C . ASP A 1 93 ? -3.791 8.880 8.215 1.00 22.63 262 ASP A C 1
ATOM 753 O O . ASP A 1 93 ? -2.873 8.114 8.537 1.00 22.43 262 ASP A O 1
ATOM 758 N N . GLU A 1 94 ? -3.602 9.923 7.390 1.00 23.13 263 GLU A N 1
ATOM 759 C CA . GLU A 1 94 ? -2.304 10.162 6.756 1.00 22.95 263 GLU A CA 1
ATOM 760 C C . GLU A 1 94 ? -1.201 10.457 7.753 1.00 22.63 263 GLU A C 1
ATOM 761 O O . GLU A 1 94 ? -0.077 10.023 7.555 1.00 23.14 263 GLU A O 1
ATOM 767 N N . THR A 1 95 ? -1.501 11.192 8.813 1.00 22.88 264 THR A N 1
ATOM 768 C CA . THR A 1 95 ? -0.541 11.472 9.856 1.00 23.34 264 THR A CA 1
ATOM 769 C C . THR A 1 95 ? -0.116 10.220 10.602 1.00 23.31 264 THR A C 1
ATOM 770 O O . THR A 1 95 ? 1.058 10.026 10.844 1.00 23.74 264 THR A O 1
ATOM 774 N N . VAL A 1 96 ? -1.079 9.375 10.936 1.00 22.97 265 VAL A N 1
ATOM 775 C CA . VAL A 1 96 ? -0.771 8.141 11.671 1.00 22.40 265 VAL A CA 1
ATOM 776 C C . VAL A 1 96 ? 0.062 7.171 10.852 1.00 22.31 265 VAL A C 1
ATOM 777 O O . VAL A 1 96 ? 1.046 6.614 11.349 1.00 21.73 265 VAL A O 1
ATOM 781 N N . VAL A 1 97 ? -0.297 6.967 9.592 1.00 22.67 266 VAL A N 1
ATOM 782 C CA . VAL A 1 97 ? 0.457 6.074 8.716 1.00 23.34 266 VAL A CA 1
ATOM 783 C C . VAL A 1 97 ? 1.915 6.563 8.615 1.00 23.85 266 VAL A C 1
ATOM 784 O O . VAL A 1 97 ? 2.843 5.777 8.780 1.00 23.92 266 VAL A O 1
ATOM 788 N N . ARG A 1 98 ? 2.122 7.863 8.358 1.00 24.47 267 ARG A N 1
ATOM 789 C CA . ARG A 1 98 ? 3.479 8.428 8.304 1.00 24.74 267 ARG A CA 1
ATOM 790 C C . ARG A 1 98 ? 4.181 8.415 9.658 1.00 23.75 267 ARG A C 1
ATOM 791 O O . ARG A 1 98 ? 5.392 8.212 9.736 1.00 24.26 267 ARG A O 1
ATOM 799 N N . THR A 1 99 ? 3.447 8.605 10.735 1.00 23.00 268 THR A N 1
ATOM 800 C CA . THR A 1 99 ? 4.054 8.547 12.052 1.00 24.01 268 THR A CA 1
ATOM 801 C C . THR A 1 99 ? 4.600 7.160 12.346 1.00 23.62 268 THR A C 1
ATOM 802 O O . THR A 1 99 ? 5.704 7.047 12.861 1.00 22.56 268 THR A O 1
ATOM 806 N N . VAL A 1 100 ? 3.842 6.120 12.030 1.00 23.04 269 VAL A N 1
ATOM 807 C CA . VAL A 1 100 ? 4.351 4.737 12.233 1.00 23.30 269 VAL A CA 1
ATOM 808 C C . VAL A 1 100 ? 5.567 4.468 11.339 1.00 23.83 269 VAL A C 1
ATOM 809 O O . VAL A 1 100 ? 6.590 3.973 11.810 1.00 22.99 269 VAL A O 1
ATOM 813 N N . ARG A 1 101 ? 5.486 4.830 10.062 1.00 24.97 270 ARG A N 1
ATOM 814 C CA . ARG A 1 101 ? 6.611 4.631 9.147 1.00 26.15 270 ARG A CA 1
ATOM 815 C C . ARG A 1 101 ? 7.854 5.392 9.591 1.00 26.51 270 ARG A C 1
ATOM 816 O O . ARG A 1 101 ? 8.927 4.796 9.640 1.00 25.64 270 ARG A O 1
ATOM 824 N N . ASP A 1 102 ? 7.705 6.684 9.928 1.00 26.73 271 ASP A N 1
ATOM 825 C CA . ASP A 1 102 ? 8.834 7.537 10.367 1.00 27.57 271 ASP A CA 1
ATOM 826 C C . ASP A 1 102 ? 9.448 7.020 11.659 1.00 26.85 271 ASP A C 1
ATOM 827 O O . ASP A 1 102 ? 10.670 7.088 11.851 1.00 26.77 271 ASP A O 1
ATOM 832 N N . SER A 1 103 ? 8.596 6.527 12.556 1.00 25.41 272 SER A N 1
ATOM 833 C CA . SER A 1 103 ? 9.019 6.128 13.890 1.00 26.05 272 SER A CA 1
ATOM 834 C C . SER A 1 103 ? 9.782 4.815 13.799 1.00 26.12 272 SER A C 1
ATOM 835 O O . SER A 1 103 ? 10.785 4.635 14.495 1.00 26.16 272 SER A O 1
ATOM 838 N N . MET A 1 104 ? 9.321 3.920 12.926 1.00 26.33 273 MET A N 1
ATOM 839 C CA . MET A 1 104 ? 10.058 2.677 12.603 1.00 26.61 273 MET A CA 1
ATOM 840 C C . MET A 1 104 ? 11.447 2.983 12.077 1.00 27.41 273 MET A C 1
ATOM 841 O O . MET A 1 104 ? 12.449 2.407 12.534 1.00 27.84 273 MET A O 1
ATOM 846 N N . GLU A 1 105 ? 11.509 3.881 11.099 1.00 27.90 274 GLU A N 1
ATOM 847 C CA . GLU A 1 105 ? 12.800 4.310 10.548 1.00 28.55 274 GLU A CA 1
ATOM 848 C C . GLU A 1 105 ? 13.726 4.984 11.587 1.00 28.75 274 GLU A C 1
ATOM 849 O O . GLU A 1 105 ? 14.916 4.690 11.644 1.00 29.24 274 GLU A O 1
ATOM 855 N N . TRP A 1 106 ? 13.186 5.840 12.442 1.00 28.64 275 TRP A N 1
ATOM 856 C CA . TRP A 1 106 ? 13.991 6.571 13.428 1.00 29.43 275 TRP A CA 1
ATOM 857 C C . TRP A 1 106 ? 14.581 5.622 14.463 1.00 29.35 275 TRP A C 1
ATOM 858 O O . TRP A 1 106 ? 15.775 5.671 14.748 1.00 30.41 275 TRP A O 1
ATOM 869 N N . MET A 1 107 ? 13.742 4.749 15.017 1.00 28.79 276 MET A N 1
ATOM 870 C CA . MET A 1 107 ? 14.217 3.746 15.981 1.00 28.46 276 MET A CA 1
ATOM 871 C C . MET A 1 107 ? 15.224 2.805 15.338 1.00 28.87 276 MET A C 1
ATOM 872 O O . MET A 1 107 ? 16.176 2.385 15.998 1.00 29.54 276 MET A O 1
ATOM 877 N N . HIS A 1 108 ? 15.024 2.476 14.069 1.00 29.52 277 HIS A N 1
ATOM 878 C CA . HIS A 1 108 ? 15.929 1.604 13.335 1.00 31.42 277 HIS A CA 1
ATOM 879 C C . HIS A 1 108 ? 17.328 2.225 13.185 1.00 33.09 277 HIS A C 1
ATOM 880 O O . HIS A 1 108 ? 18.370 1.563 13.394 1.00 33.40 277 HIS A O 1
ATOM 887 N N . LYS A 1 109 ? 17.354 3.506 12.839 1.00 34.78 278 LYS A N 1
ATOM 888 C CA . LYS A 1 109 ? 18.613 4.187 12.591 1.00 36.26 278 LYS A CA 1
ATOM 889 C C . LYS A 1 109 ? 19.313 4.677 13.878 1.00 36.66 278 LYS A C 1
ATOM 890 O O . LYS A 1 109 ? 20.535 4.847 13.857 1.00 38.04 278 LYS A O 1
ATOM 896 N N . HIS A 1 110 ? 18.587 4.842 14.993 1.00 36.41 279 HIS A N 1
ATOM 897 C CA . HIS A 1 110 ? 19.135 5.414 16.245 1.00 36.62 279 HIS A CA 1
ATOM 898 C C . HIS A 1 110 ? 19.213 4.484 17.479 1.00 35.42 279 HIS A C 1
ATOM 899 O O . HIS A 1 110 ? 20.078 4.690 18.351 1.00 36.05 279 HIS A O 1
ATOM 906 N N . VAL A 1 111 ? 18.330 3.486 17.581 1.00 33.50 280 VAL A N 1
ATOM 907 C CA . VAL A 1 111 ? 18.147 2.784 18.857 1.00 32.62 280 VAL A CA 1
ATOM 908 C C . VAL A 1 111 ? 18.264 1.263 18.779 1.00 31.65 280 VAL A C 1
ATOM 909 O O . VAL A 1 111 ? 18.900 0.625 19.659 1.00 31.85 280 VAL A O 1
ATOM 913 N N . TYR A 1 112 ? 17.645 0.665 17.769 1.00 29.57 281 TYR A N 1
ATOM 914 C CA . TYR A 1 112 ? 17.486 -0.789 17.738 1.00 28.78 281 TYR A CA 1
ATOM 915 C C . TYR A 1 112 ? 17.747 -1.290 16.325 1.00 28.94 281 TYR A C 1
ATOM 916 O O . TYR A 1 112 ? 16.902 -1.190 15.449 1.00 27.71 281 TYR A O 1
ATOM 925 N N . ASN A 1 113 ? 18.963 -1.777 16.103 1.00 29.23 282 ASN A N 1
ATOM 926 C CA . ASN A 1 113 ? 19.362 -2.363 14.844 1.00 29.40 282 ASN A CA 1
ATOM 927 C C . ASN A 1 113 ? 20.396 -3.481 15.112 1.00 29.75 282 ASN A C 1
ATOM 928 O O . ASN A 1 113 ? 20.808 -3.662 16.256 1.00 29.19 282 ASN A O 1
ATOM 933 N N . SER A 1 114 ? 20.763 -4.220 14.069 1.00 30.18 283 SER A N 1
ATOM 934 C CA . SER A 1 114 ? 21.715 -5.338 14.155 1.00 31.30 283 SER A CA 1
ATOM 935 C C . SER A 1 114 ? 23.119 -4.944 14.633 1.00 31.70 283 SER A C 1
ATOM 936 O O . SER A 1 114 ? 23.903 -5.812 15.017 1.00 31.84 283 SER A O 1
ATOM 939 N N . GLU A 1 115 ? 23.455 -3.662 14.577 1.00 31.56 284 GLU A N 1
ATOM 940 C CA . GLU A 1 115 ? 24.750 -3.161 15.065 1.00 32.31 284 GLU A CA 1
ATOM 941 C C . GLU A 1 115 ? 24.782 -2.943 16.565 1.00 31.25 284 GLU A C 1
ATOM 942 O O . GLU A 1 115 ? 25.864 -2.753 17.151 1.00 31.31 284 GLU A O 1
ATOM 948 N N . LYS A 1 116 ? 23.615 -2.959 17.201 1.00 29.97 285 LYS A N 1
ATOM 949 C CA . LYS A 1 116 ? 23.522 -2.810 18.652 1.00 30.22 285 LYS A CA 1
ATOM 950 C C . LYS A 1 116 ? 23.743 -4.149 19.387 1.00 29.21 285 LYS A C 1
ATOM 951 O O . LYS A 1 116 ? 23.708 -5.235 18.796 1.00 28.68 285 LYS A O 1
ATOM 957 N N . SER A 1 117 ? 23.983 -4.018 20.688 1.00 29.36 286 SER A N 1
ATOM 958 C CA . SER A 1 117 ? 23.991 -5.130 21.629 1.00 29.01 286 SER A CA 1
ATOM 959 C C . SER A 1 117 ? 23.014 -4.872 22.748 1.00 28.46 286 SER A C 1
ATOM 960 O O . SER A 1 117 ? 22.613 -3.727 23.009 1.00 28.21 286 SER A O 1
ATOM 963 N N . ILE A 1 118 ? 22.682 -5.931 23.464 1.00 28.12 287 ILE A N 1
ATOM 964 C CA . ILE A 1 118 ? 21.756 -5.845 24.568 1.00 28.10 287 ILE A CA 1
ATOM 965 C C . ILE A 1 118 ? 22.327 -4.932 25.638 1.00 28.34 287 ILE A C 1
ATOM 966 O O . ILE A 1 118 ? 23.472 -5.122 26.075 1.00 29.77 287 ILE A O 1
ATOM 971 N N . VAL A 1 119 ? 21.531 -3.959 26.056 1.00 28.11 288 VAL A N 1
ATOM 972 C CA . VAL A 1 119 ? 21.798 -3.081 27.193 1.00 28.15 288 VAL A CA 1
ATOM 973 C C . VAL A 1 119 ? 20.548 -3.139 28.067 1.00 27.91 288 VAL A C 1
ATOM 974 O O . VAL A 1 119 ? 19.430 -2.810 27.611 1.00 27.78 288 VAL A O 1
ATOM 978 N N . GLY A 1 120 ? 20.722 -3.572 29.305 1.00 27.20 289 GLY A N 1
ATOM 979 C CA . GLY A 1 120 ? 19.630 -3.862 30.220 1.00 27.81 289 GLY A CA 1
ATOM 980 C C . GLY A 1 120 ? 19.117 -5.293 30.105 1.00 27.57 289 GLY A C 1
ATOM 981 O O . GLY A 1 120 ? 19.883 -6.259 30.260 1.00 28.39 289 GLY A O 1
ATOM 982 N N . ASN A 1 121 ? 17.827 -5.440 29.819 1.00 26.89 290 ASN A N 1
ATOM 983 C CA . ASN A 1 121 ? 17.133 -6.727 29.907 1.00 26.19 290 ASN A CA 1
ATOM 984 C C . ASN A 1 121 ? 17.045 -7.394 28.527 1.00 25.35 290 ASN A C 1
ATOM 985 O O . ASN A 1 121 ? 16.440 -6.856 27.594 1.00 24.38 290 ASN A O 1
ATOM 990 N N . TRP A 1 122 ? 17.649 -8.578 28.413 1.00 24.62 291 TRP A N 1
ATOM 991 C CA . TRP A 1 122 ? 17.653 -9.373 27.201 1.00 23.29 291 TRP A CA 1
ATOM 992 C C . TRP A 1 122 ? 16.202 -9.541 26.716 1.00 23.55 291 TRP A C 1
ATOM 993 O O . TRP A 1 122 ? 15.957 -9.645 25.504 1.00 23.95 291 TRP A O 1
ATOM 1004 N N . TRP A 1 123 ? 15.238 -9.576 27.653 1.00 22.83 292 TRP A N 1
ATOM 1005 C CA . TRP A 1 123 ? 13.859 -9.958 27.304 1.00 22.48 292 TRP A CA 1
ATOM 1006 C C . TRP A 1 123 ? 13.250 -8.924 26.360 1.00 22.15 292 TRP A C 1
ATOM 1007 O O . TRP A 1 123 ? 12.446 -9.276 25.467 1.00 22.04 292 TRP A O 1
ATOM 1018 N N . ASP A 1 124 ? 13.628 -7.672 26.552 1.00 21.94 293 ASP A N 1
ATOM 1019 C CA . ASP A 1 124 ? 13.131 -6.598 25.685 1.00 22.57 293 ASP A CA 1
ATOM 1020 C C . ASP A 1 124 ? 13.706 -6.737 24.285 1.00 22.54 293 ASP A C 1
ATOM 1021 O O . ASP A 1 124 ? 13.023 -6.470 23.275 1.00 23.83 293 ASP A O 1
ATOM 1026 N N . TYR A 1 125 ? 14.985 -7.112 24.196 1.00 21.74 294 TYR A N 1
ATOM 1027 C CA . TYR A 1 125 ? 15.692 -7.193 22.897 1.00 21.24 294 TYR A CA 1
ATOM 1028 C C . TYR A 1 125 ? 15.241 -8.403 22.081 1.00 21.01 294 TYR A C 1
ATOM 1029 O O . TYR A 1 125 ? 15.269 -8.384 20.846 1.00 21.38 294 TYR A O 1
ATOM 1038 N N . GLU A 1 126 ? 14.805 -9.470 22.755 1.00 21.53 295 GLU A N 1
ATOM 1039 C CA . GLU A 1 126 ? 14.548 -10.755 22.091 1.00 20.73 295 GLU A CA 1
ATOM 1040 C C . GLU A 1 126 ? 13.063 -11.137 22.012 1.00 20.00 295 GLU A C 1
ATOM 1041 O O . GLU A 1 126 ? 12.675 -11.946 21.185 1.00 20.52 295 GLU A O 1
ATOM 1047 N N . ILE A 1 127 ? 12.233 -10.575 22.888 1.00 20.53 296 ILE A N 1
ATOM 1048 C CA . ILE A 1 127 ? 10.813 -10.962 22.971 1.00 20.48 296 ILE A CA 1
ATOM 1049 C C . ILE A 1 127 ? 9.893 -9.737 22.892 1.00 20.43 296 ILE A C 1
ATOM 1050 O O . ILE A 1 127 ? 9.104 -9.631 21.941 1.00 20.16 296 ILE A O 1
ATOM 1055 N N . GLY A 1 128 ? 10.025 -8.780 23.818 1.00 20.75 297 GLY A N 1
ATOM 1056 C CA . GLY A 1 128 ? 9.023 -7.720 23.910 1.00 21.01 297 GLY A CA 1
ATOM 1057 C C . GLY A 1 128 ? 9.041 -6.822 22.666 1.00 21.45 297 GLY A C 1
ATOM 1058 O O . GLY A 1 128 ? 8.011 -6.555 22.044 1.00 21.05 297 GLY A O 1
ATOM 1059 N N . THR A 1 129 ? 10.227 -6.373 22.297 1.00 20.98 298 THR A N 1
ATOM 1060 C CA . THR A 1 129 ? 10.356 -5.462 21.161 1.00 20.81 298 THR A CA 1
ATOM 1061 C C . THR A 1 129 ? 10.125 -6.198 19.835 1.00 19.75 298 THR A C 1
ATOM 1062 O O . THR A 1 129 ? 9.359 -5.708 18.992 1.00 19.54 298 THR A O 1
ATOM 1066 N N . PRO A 1 130 ? 10.755 -7.351 19.603 1.00 19.12 299 PRO A N 1
ATOM 1067 C CA . PRO A 1 130 ? 10.395 -8.164 18.418 1.00 18.77 299 PRO A CA 1
ATOM 1068 C C . PRO A 1 130 ? 8.903 -8.451 18.229 1.00 19.13 299 PRO A C 1
ATOM 1069 O O . PRO A 1 130 ? 8.401 -8.306 17.088 1.00 19.43 299 PRO A O 1
ATOM 1073 N N . ARG A 1 131 ? 8.186 -8.837 19.302 1.00 18.93 300 ARG A N 1
ATOM 1074 C CA . ARG A 1 131 ? 6.743 -9.036 19.231 1.00 20.23 300 ARG A CA 1
ATOM 1075 C C . ARG A 1 131 ? 6.015 -7.776 18.752 1.00 19.79 300 ARG A C 1
ATOM 1076 O O . ARG A 1 131 ? 5.102 -7.871 17.927 1.00 21.29 300 ARG A O 1
ATOM 1084 N N . ALA A 1 132 ? 6.397 -6.614 19.294 1.00 20.44 301 ALA A N 1
ATOM 1085 C CA . ALA A 1 132 ? 5.714 -5.339 18.974 1.00 19.78 301 ALA A CA 1
ATOM 1086 C C . ALA A 1 132 ? 5.986 -4.910 17.537 1.00 20.70 301 ALA A C 1
ATOM 1087 O O . ALA A 1 132 ? 5.054 -4.445 16.867 1.00 22.00 301 ALA A O 1
ATOM 1089 N N . ILE A 1 133 ? 7.236 -5.074 17.075 1.00 20.69 302 ILE A N 1
ATOM 1090 C CA . ILE A 1 133 ? 7.625 -4.805 15.689 1.00 21.54 302 ILE A CA 1
ATOM 1091 C C . ILE A 1 133 ? 6.856 -5.735 14.758 1.00 20.35 302 ILE A C 1
ATOM 1092 O O . ILE A 1 133 ? 6.252 -5.299 13.784 1.00 19.93 302 ILE A O 1
ATOM 1097 N N . ASN A 1 134 ? 6.844 -7.028 15.050 1.00 20.73 303 ASN A N 1
ATOM 1098 C CA . ASN A 1 134 ? 6.151 -7.980 14.196 1.00 20.13 303 ASN A CA 1
ATOM 1099 C C . ASN A 1 134 ? 4.676 -7.642 14.040 1.00 20.04 303 ASN A C 1
ATOM 1100 O O . ASN A 1 134 ? 4.141 -7.671 12.939 1.00 19.47 303 ASN A O 1
ATOM 1105 N N . ASN A 1 135 ? 4.006 -7.362 15.156 1.00 20.49 304 ASN A N 1
ATOM 1106 C CA . ASN A 1 135 ? 2.566 -7.106 15.102 1.00 21.10 304 ASN A CA 1
ATOM 1107 C C . ASN A 1 135 ? 2.292 -5.787 14.345 1.00 20.70 304 ASN A C 1
ATOM 1108 O O . ASN A 1 135 ? 1.311 -5.690 13.608 1.00 21.72 304 ASN A O 1
ATOM 1113 N N . THR A 1 136 ? 3.161 -4.797 14.528 1.00 20.58 305 THR A N 1
ATOM 1114 C CA . THR A 1 136 ? 3.002 -3.520 13.832 1.00 20.60 305 THR A CA 1
ATOM 1115 C C . THR A 1 136 ? 3.079 -3.733 12.329 1.00 20.67 305 THR A C 1
ATOM 1116 O O . THR A 1 136 ? 2.241 -3.221 11.556 1.00 20.63 305 THR A O 1
ATOM 1120 N N . LEU A 1 137 ? 4.115 -4.433 11.894 1.00 20.91 306 LEU A N 1
ATOM 1121 C CA . LEU A 1 137 ? 4.309 -4.730 10.474 1.00 20.84 306 LEU A CA 1
ATOM 1122 C C . LEU A 1 137 ? 3.227 -5.598 9.894 1.00 19.77 306 LEU A C 1
ATOM 1123 O O . LEU A 1 137 ? 2.815 -5.422 8.760 1.00 21.67 306 LEU A O 1
ATOM 1128 N N . SER A 1 138 ? 2.768 -6.593 10.667 1.00 19.55 307 SER A N 1
ATOM 1129 C CA . SER A 1 138 ? 1.691 -7.451 10.227 1.00 19.49 307 SER A CA 1
ATOM 1130 C C . SER A 1 138 ? 0.391 -6.679 9.988 1.00 19.66 307 SER A C 1
ATOM 1131 O O . SER A 1 138 ? -0.253 -6.839 8.942 1.00 19.40 307 SER A O 1
ATOM 1134 N N . LEU A 1 139 ? 0.058 -5.794 10.927 1.00 19.62 308 LEU A N 1
ATOM 1135 C CA . LEU A 1 139 ? -1.220 -5.069 10.894 1.00 19.35 308 LEU A CA 1
ATOM 1136 C C . LEU A 1 139 ? -1.154 -4.077 9.726 1.00 19.76 308 LEU A C 1
ATOM 1137 O O . LEU A 1 139 ? -2.153 -3.929 9.003 1.00 21.56 308 LEU A O 1
ATOM 1142 N N . MET A 1 140 ? 0.009 -3.424 9.583 1.00 19.76 309 MET A N 1
ATOM 1143 C CA . MET A 1 140 ? 0.224 -2.362 8.543 1.00 20.76 309 MET A CA 1
ATOM 1144 C C . MET A 1 140 ? 0.958 -2.893 7.294 1.00 22.01 309 MET A C 1
ATOM 1145 O O . MET A 1 140 ? 1.627 -2.134 6.570 1.00 23.21 309 MET A O 1
ATOM 1150 N N . LYS A 1 141 ? 0.824 -4.173 6.994 1.00 22.86 310 LYS A N 1
ATOM 1151 C CA . LYS A 1 141 ? 1.609 -4.766 5.899 1.00 23.31 310 LYS A CA 1
ATOM 1152 C C . LYS A 1 141 ? 1.252 -4.164 4.531 1.00 23.08 310 LYS A C 1
ATOM 1153 O O . LYS A 1 141 ? 2.081 -4.194 3.640 1.00 23.56 310 LYS A O 1
ATOM 1159 N N . GLU A 1 142 ? 0.053 -3.594 4.401 1.00 22.86 311 GLU A N 1
ATOM 1160 C CA . GLU A 1 142 ? -0.340 -2.949 3.134 1.00 23.10 311 GLU A CA 1
ATOM 1161 C C . GLU A 1 142 ? 0.188 -1.528 2.989 1.00 23.16 311 GLU A C 1
ATOM 1162 O O . GLU A 1 142 ? -0.141 -0.893 2.007 1.00 23.69 311 GLU A O 1
ATOM 1168 N N . TYR A 1 143 ? 0.971 -1.020 3.952 1.00 23.19 312 TYR A N 1
ATOM 1169 C CA . TYR A 1 143 ? 1.620 0.283 3.864 1.00 23.04 312 TYR A CA 1
ATOM 1170 C C . TYR A 1 143 ? 3.144 0.214 3.807 1.00 23.63 312 TYR A C 1
ATOM 1171 O O . TYR A 1 143 ? 3.818 1.241 3.735 1.00 23.97 312 TYR A O 1
ATOM 1180 N N . PHE A 1 144 ? 3.701 -0.986 3.901 1.00 23.92 313 PHE A N 1
ATOM 1181 C CA . PHE A 1 144 ? 5.142 -1.194 3.880 1.00 24.54 313 PHE A CA 1
ATOM 1182 C C . PHE A 1 144 ? 5.472 -2.121 2.726 1.00 26.03 313 PHE A C 1
ATOM 1183 O O . PHE A 1 144 ? 4.669 -3.004 2.368 1.00 27.13 313 PHE A O 1
ATOM 1191 N N . SER A 1 145 ? 6.668 -1.947 2.154 1.00 26.81 314 SER A N 1
ATOM 1192 C CA . SER A 1 145 ? 7.152 -2.865 1.134 1.00 27.37 314 SER A CA 1
ATOM 1193 C C . SER A 1 145 ? 7.746 -4.104 1.782 1.00 28.28 314 SER A C 1
ATOM 1194 O O . SER A 1 145 ? 8.209 -4.043 2.916 1.00 28.72 314 SER A O 1
ATOM 1197 N N . ASP A 1 146 ? 7.778 -5.185 1.028 1.00 28.93 315 ASP A N 1
ATOM 1198 C CA . ASP A 1 146 ? 8.531 -6.385 1.433 1.00 29.67 315 ASP A CA 1
ATOM 1199 C C . ASP A 1 146 ? 9.980 -6.064 1.829 1.00 29.48 315 ASP A C 1
ATOM 1200 O O . ASP A 1 146 ? 10.504 -6.590 2.809 1.00 28.51 315 ASP A O 1
ATOM 1205 N N . GLU A 1 147 ? 10.618 -5.162 1.101 1.00 29.91 316 GLU A N 1
ATOM 1206 C CA . GLU A 1 147 ? 11.992 -4.784 1.376 1.00 29.79 316 GLU A CA 1
ATOM 1207 C C . GLU A 1 147 ? 12.115 -4.071 2.725 1.00 29.02 316 GLU A C 1
ATOM 1208 O O . GLU A 1 147 ? 13.075 -4.322 3.487 1.00 29.46 316 GLU A O 1
ATOM 1214 N N . GLU A 1 148 ? 11.131 -3.193 3.041 1.00 28.06 317 GLU A N 1
ATOM 1215 C CA . GLU A 1 148 ? 11.107 -2.439 4.293 1.00 26.37 317 GLU A CA 1
ATOM 1216 C C . GLU A 1 148 ? 10.857 -3.391 5.465 1.00 25.23 317 GLU A C 1
ATOM 1217 O O . GLU A 1 148 ? 11.387 -3.190 6.577 1.00 24.42 317 GLU A O 1
ATOM 1223 N N . ILE A 1 149 ? 10.030 -4.384 5.189 1.00 24.34 318 ILE A N 1
ATOM 1224 C CA . ILE A 1 149 ? 9.644 -5.357 6.234 1.00 24.03 318 ILE A CA 1
ATOM 1225 C C . ILE A 1 149 ? 10.879 -6.201 6.547 1.00 24.76 318 ILE A C 1
ATOM 1226 O O . ILE A 1 149 ? 11.153 -6.499 7.702 1.00 23.43 318 ILE A O 1
ATOM 1231 N N . LYS A 1 150 ? 11.676 -6.525 5.533 1.00 25.43 319 LYS A N 1
ATOM 1232 C CA . LYS A 1 150 ? 12.933 -7.256 5.787 1.00 25.85 319 LYS A CA 1
ATOM 1233 C C . LYS A 1 150 ? 13.914 -6.402 6.557 1.00 25.79 319 LYS A C 1
ATOM 1234 O O . LYS A 1 150 ? 14.497 -6.852 7.537 1.00 25.97 319 LYS A O 1
ATOM 1240 N N . LYS A 1 151 ? 14.081 -5.154 6.131 1.00 25.83 320 LYS A N 1
ATOM 1241 C CA . LYS A 1 151 ? 14.923 -4.188 6.817 1.00 26.22 320 LYS A CA 1
ATOM 1242 C C . LYS A 1 151 ? 14.607 -4.031 8.299 1.00 25.72 320 LYS A C 1
ATOM 1243 O O . LYS A 1 151 ? 15.527 -3.964 9.121 1.00 26.74 320 LYS A O 1
ATOM 1249 N N . TYR A 1 152 ? 13.317 -3.975 8.638 1.00 24.17 321 TYR A N 1
ATOM 1250 C CA . TYR A 1 152 ? 12.917 -3.729 10.019 1.00 23.73 321 TYR A CA 1
ATOM 1251 C C . TYR A 1 152 ? 12.886 -5.009 10.854 1.00 23.89 321 TYR A C 1
ATOM 1252 O O . TYR A 1 152 ? 12.837 -4.932 12.066 1.00 23.72 321 TYR A O 1
ATOM 1261 N N . THR A 1 153 ? 12.926 -6.178 10.211 1.00 23.51 322 THR A N 1
ATOM 1262 C CA . THR A 1 153 ? 13.048 -7.442 10.961 1.00 22.97 322 THR A CA 1
ATOM 1263 C C . THR A 1 153 ? 14.471 -8.038 10.968 1.00 23.62 322 THR A C 1
ATOM 1264 O O . THR A 1 153 ? 14.706 -8.983 11.685 1.00 23.21 322 THR A O 1
ATOM 1268 N N . ASP A 1 154 ? 15.411 -7.501 10.186 1.00 23.02 323 ASP A N 1
ATOM 1269 C CA . ASP A 1 154 ? 16.777 -8.037 10.238 1.00 23.52 323 ASP A CA 1
ATOM 1270 C C . ASP A 1 154 ? 17.348 -8.042 11.661 1.00 24.34 323 ASP A C 1
ATOM 1271 O O . ASP A 1 154 ? 18.036 -8.991 12.070 1.00 25.11 323 ASP A O 1
ATOM 1276 N N . VAL A 1 155 ? 17.032 -7.001 12.433 1.00 24.06 324 VAL A N 1
ATOM 1277 C CA . VAL A 1 155 ? 17.475 -6.895 13.826 1.00 25.07 324 VAL A CA 1
ATOM 1278 C C . VAL A 1 155 ? 16.965 -8.060 14.666 1.00 24.95 324 VAL A C 1
ATOM 1279 O O . VAL A 1 155 ? 17.691 -8.548 15.525 1.00 25.76 324 VAL A O 1
ATOM 1283 N N . ILE A 1 156 ? 15.737 -8.510 14.412 1.00 24.83 325 ILE A N 1
ATOM 1284 C CA . ILE A 1 156 ? 15.164 -9.658 15.141 1.00 24.33 325 ILE A CA 1
ATOM 1285 C C . ILE A 1 156 ? 16.024 -10.892 14.907 1.00 24.35 325 ILE A C 1
ATOM 1286 O O . ILE A 1 156 ? 16.287 -11.658 15.843 1.00 23.17 325 ILE A O 1
ATOM 1291 N N . GLU A 1 157 ? 16.473 -11.071 13.665 1.00 24.36 326 GLU A N 1
ATOM 1292 C CA . GLU A 1 157 ? 17.323 -12.203 13.297 1.00 25.74 326 GLU A CA 1
ATOM 1293 C C . GLU A 1 157 ? 18.740 -12.086 13.889 1.00 25.47 326 GLU A C 1
ATOM 1294 O O . GLU A 1 157 ? 19.371 -13.092 14.179 1.00 26.63 326 GLU A O 1
ATOM 1300 N N . LYS A 1 158 ? 19.220 -10.875 14.107 1.00 24.80 327 LYS A N 1
ATOM 1301 C CA . LYS A 1 158 ? 20.510 -10.686 14.772 1.00 24.72 327 LYS A CA 1
ATOM 1302 C C . LYS A 1 158 ? 20.415 -11.170 16.218 1.00 25.14 327 LYS A C 1
ATOM 1303 O O . LYS A 1 158 ? 21.313 -11.863 16.726 1.00 25.07 327 LYS A O 1
ATOM 1309 N N . PHE A 1 159 ? 19.339 -10.785 16.901 1.00 24.87 328 PHE A N 1
ATOM 1310 C CA . PHE A 1 159 ? 19.238 -11.067 18.352 1.00 23.93 328 PHE A CA 1
ATOM 1311 C C . PHE A 1 159 ? 18.698 -12.469 18.608 1.00 24.27 328 PHE A C 1
ATOM 1312 O O . PHE A 1 159 ? 19.058 -13.123 19.606 1.00 25.09 328 PHE A O 1
ATOM 1320 N N . VAL A 1 160 ? 17.893 -12.980 17.678 1.00 23.42 329 VAL A N 1
ATOM 1321 C CA . VAL A 1 160 ? 17.225 -14.245 17.882 1.00 23.85 329 VAL A CA 1
ATOM 1322 C C . VAL A 1 160 ? 17.367 -15.116 16.627 1.00 22.92 329 VAL A C 1
ATOM 1323 O O . VAL A 1 160 ? 16.369 -15.408 15.963 1.00 23.56 329 VAL A O 1
ATOM 1327 N N . PRO A 1 161 ? 18.611 -15.521 16.301 1.00 22.79 330 PRO A N 1
ATOM 1328 C CA . PRO A 1 161 ? 18.836 -16.351 15.106 1.00 23.80 330 PRO A CA 1
ATOM 1329 C C . PRO A 1 161 ? 18.418 -17.809 15.240 1.00 24.81 330 PRO A C 1
ATOM 1330 O O . PRO A 1 161 ? 18.156 -18.464 14.217 1.00 25.06 330 PRO A O 1
ATOM 1334 N N . ASP A 1 162 ? 18.340 -18.290 16.480 1.00 25.13 331 ASP A N 1
ATOM 1335 C CA . ASP A 1 162 ? 18.294 -19.708 16.805 1.00 26.01 331 ASP A CA 1
ATOM 1336 C C . ASP A 1 162 ? 17.025 -19.962 17.625 1.00 25.40 331 ASP A C 1
ATOM 1337 O O . ASP A 1 162 ? 16.939 -19.466 18.743 1.00 25.45 331 ASP A O 1
ATOM 1342 N N . PRO A 1 163 ? 16.049 -20.708 17.094 1.00 24.51 332 PRO A N 1
ATOM 1343 C CA . PRO A 1 163 ? 14.792 -20.941 17.832 1.00 24.36 332 PRO A CA 1
ATOM 1344 C C . PRO A 1 163 ? 14.907 -21.872 19.050 1.00 23.61 332 PRO A C 1
ATOM 1345 O O . PRO A 1 163 ? 13.898 -22.135 19.697 1.00 22.95 332 PRO A O 1
ATOM 1349 N N . GLU A 1 164 ? 16.088 -22.424 19.294 1.00 23.26 333 GLU A N 1
ATOM 1350 C CA . GLU A 1 164 ? 16.299 -23.251 20.468 1.00 23.69 333 GLU A CA 1
ATOM 1351 C C . GLU A 1 164 ? 16.922 -22.520 21.646 1.00 22.97 333 GLU A C 1
ATOM 1352 O O . GLU A 1 164 ? 16.947 -23.103 22.754 1.00 24.56 333 GLU A O 1
ATOM 1358 N N . HIS A 1 165 ? 17.456 -21.312 21.436 1.00 21.91 334 HIS A N 1
ATOM 1359 C CA . HIS A 1 165 ? 18.132 -20.559 22.501 1.00 22.36 334 HIS A CA 1
ATOM 1360 C C . HIS A 1 165 ? 17.718 -19.123 22.589 1.00 22.55 334 HIS A C 1
ATOM 1361 O O . HIS A 1 165 ? 17.464 -18.475 21.565 1.00 23.04 334 HIS A O 1
ATOM 1368 N N . PHE A 1 166 ? 17.742 -18.590 23.817 1.00 22.64 335 PHE A N 1
ATOM 1369 C CA . PHE A 1 166 ? 17.746 -17.151 24.004 1.00 22.50 335 PHE A CA 1
ATOM 1370 C C . PHE A 1 166 ? 19.128 -16.694 24.501 1.00 22.49 335 PHE A C 1
ATOM 1371 O O . PHE A 1 166 ? 19.982 -17.512 24.836 1.00 21.60 335 PHE A O 1
ATOM 1379 N N . ARG A 1 167 ? 19.351 -15.391 24.456 1.00 22.09 336 ARG A N 1
ATOM 1380 C CA . ARG A 1 167 ? 20.610 -14.756 24.838 1.00 23.19 336 ARG A CA 1
ATOM 1381 C C . ARG A 1 167 ? 21.781 -15.238 23.997 1.00 23.31 336 ARG A C 1
ATOM 1382 O O . ARG A 1 167 ? 22.931 -15.267 24.471 1.00 22.52 336 ARG A O 1
ATOM 1390 N N . LYS A 1 168 ? 21.504 -15.510 22.720 1.00 24.39 337 LYS A N 1
ATOM 1391 C CA . LYS A 1 168 ? 22.532 -16.026 21.811 1.00 25.72 337 LYS A CA 1
ATOM 1392 C C . LYS A 1 168 ? 23.697 -15.063 21.620 1.00 26.06 337 LYS A C 1
ATOM 1393 O O . LYS A 1 168 ? 24.843 -15.521 21.510 1.00 25.57 337 LYS A O 1
ATOM 1399 N N . THR A 1 169 ? 23.426 -13.754 21.571 1.00 26.26 338 THR A N 1
ATOM 1400 C CA . THR A 1 169 ? 24.462 -12.730 21.376 1.00 26.75 338 THR A CA 1
ATOM 1401 C C . THR A 1 169 ? 25.222 -12.360 22.653 1.00 27.60 338 THR A C 1
ATOM 1402 O O . THR A 1 169 ? 26.116 -11.502 22.612 1.00 28.20 338 THR A O 1
ATOM 1406 N N . THR A 1 170 ? 24.877 -12.998 23.765 1.00 27.92 339 THR A N 1
ATOM 1407 C CA . THR A 1 170 ? 25.555 -12.747 25.029 1.00 29.08 339 THR A CA 1
ATOM 1408 C C . THR A 1 170 ? 26.611 -13.812 25.182 1.00 31.40 339 THR A C 1
ATOM 1409 O O . THR A 1 170 ? 26.651 -14.809 24.450 1.00 30.31 339 THR A O 1
ATOM 1413 N N . ASP A 1 171 ? 27.488 -13.607 26.138 1.00 34.38 340 ASP A N 1
ATOM 1414 C CA . ASP A 1 171 ? 28.520 -14.610 26.301 1.00 36.74 340 ASP A CA 1
ATOM 1415 C C . ASP A 1 171 ? 27.951 -15.857 26.985 1.00 37.50 340 ASP A C 1
ATOM 1416 O O . ASP A 1 171 ? 28.619 -16.908 26.976 1.00 38.90 340 ASP A O 1
ATOM 1421 N N . ASN A 1 172 ? 26.716 -15.750 27.511 1.00 37.53 341 ASN A N 1
ATOM 1422 C CA . ASN A 1 172 ? 26.012 -16.832 28.216 1.00 37.37 341 ASN A CA 1
ATOM 1423 C C . ASN A 1 172 ? 24.530 -17.123 27.835 1.00 36.26 341 ASN A C 1
ATOM 1424 O O . ASN A 1 172 ? 23.579 -16.820 28.564 1.00 35.90 341 ASN A O 1
ATOM 1429 N N . PRO A 1 173 ? 24.383 -17.765 26.693 1.00 35.54 342 PRO A N 1
ATOM 1430 C CA . PRO A 1 173 ? 23.076 -18.247 26.213 1.00 34.64 342 PRO A CA 1
ATOM 1431 C C . PRO A 1 173 ? 22.301 -19.182 27.151 1.00 33.39 342 PRO A C 1
ATOM 1432 O O . PRO A 1 173 ? 22.827 -19.714 28.145 1.00 34.33 342 PRO A O 1
ATOM 1436 N N . VAL A 1 174 ? 21.024 -19.383 26.817 1.00 31.20 343 VAL A N 1
ATOM 1437 C CA . VAL A 1 174 ? 20.099 -20.179 27.610 1.00 28.96 343 VAL A CA 1
ATOM 1438 C C . VAL A 1 174 ? 19.228 -21.041 26.681 1.00 28.21 343 VAL A C 1
ATOM 1439 O O . VAL A 1 174 ? 18.855 -20.596 25.578 1.00 28.02 343 VAL A O 1
ATOM 1443 N N . LYS A 1 175 ? 18.968 -22.292 27.058 1.00 26.93 344 LYS A N 1
ATOM 1444 C CA . LYS A 1 175 ? 17.993 -23.118 26.306 1.00 26.79 344 LYS A CA 1
ATOM 1445 C C . LYS A 1 175 ? 16.586 -22.546 26.439 1.00 26.66 344 LYS A C 1
ATOM 1446 O O . LYS A 1 175 ? 16.116 -22.278 27.552 1.00 26.66 344 LYS A O 1
ATOM 1452 N N . ALA A 1 176 ? 15.917 -22.336 25.307 1.00 25.17 345 ALA A N 1
ATOM 1453 C CA . ALA A 1 176 ? 14.529 -21.898 25.280 1.00 25.65 345 ALA A CA 1
ATOM 1454 C C . ALA A 1 176 ? 13.570 -23.012 25.722 1.00 25.32 345 ALA A C 1
ATOM 1455 O O . ALA A 1 176 ? 13.458 -24.066 25.059 1.00 25.72 345 ALA A O 1
ATOM 1457 N N . LEU A 1 177 ? 12.916 -22.798 26.872 1.00 24.53 346 LEU A N 1
ATOM 1458 C CA . LEU A 1 177 ? 11.870 -23.686 27.381 1.00 25.08 346 LEU A CA 1
ATOM 1459 C C . LEU A 1 177 ? 10.716 -22.871 27.978 1.00 24.47 346 LEU A C 1
ATOM 1460 O O . LEU A 1 177 ? 10.862 -21.676 28.238 1.00 24.54 346 LEU A O 1
ATOM 1465 N N . GLY A 1 178 ? 9.595 -23.550 28.178 1.00 24.60 347 GLY A N 1
ATOM 1466 C CA . GLY A 1 178 ? 8.475 -23.041 28.957 1.00 23.74 347 GLY A CA 1
ATOM 1467 C C . GLY A 1 178 ? 7.791 -21.903 28.236 1.00 23.97 347 GLY A C 1
ATOM 1468 O O . GLY A 1 178 ? 7.773 -21.845 26.991 1.00 22.53 347 GLY A O 1
ATOM 1469 N N . GLY A 1 179 ? 7.254 -20.975 29.025 1.00 22.19 348 GLY A N 1
ATOM 1470 C CA . GLY A 1 179 ? 6.557 -19.829 28.455 1.00 21.93 348 GLY A CA 1
ATOM 1471 C C . GLY A 1 179 ? 7.424 -19.042 27.494 1.00 21.38 348 GLY A C 1
ATOM 1472 O O . GLY A 1 179 ? 6.950 -18.620 26.449 1.00 20.84 348 GLY A O 1
ATOM 1473 N N . ASN A 1 180 ? 8.691 -18.845 27.824 1.00 21.02 349 ASN A N 1
ATOM 1474 C CA . ASN A 1 180 ? 9.584 -18.100 26.934 1.00 21.49 349 ASN A CA 1
ATOM 1475 C C . ASN A 1 180 ? 9.772 -18.807 25.585 1.00 20.97 349 ASN A C 1
ATOM 1476 O O . ASN A 1 180 ? 9.976 -18.145 24.557 1.00 20.28 349 ASN A O 1
ATOM 1481 N N . LEU A 1 181 ? 9.718 -20.128 25.554 1.00 21.05 350 LEU A N 1
ATOM 1482 C CA . LEU A 1 181 ? 9.772 -20.857 24.260 1.00 21.41 350 LEU A CA 1
ATOM 1483 C C . LEU A 1 181 ? 8.513 -20.589 23.363 1.00 21.93 350 LEU A C 1
ATOM 1484 O O . LEU A 1 181 ? 8.582 -20.573 22.134 1.00 23.08 350 LEU A O 1
ATOM 1489 N N . VAL A 1 182 ? 7.362 -20.409 23.985 1.00 21.61 351 VAL A N 1
ATOM 1490 C CA . VAL A 1 182 ? 6.175 -20.006 23.242 1.00 22.30 351 VAL A CA 1
ATOM 1491 C C . VAL A 1 182 ? 6.368 -18.586 22.714 1.00 22.06 351 VAL A C 1
ATOM 1492 O O . VAL A 1 182 ? 5.988 -18.289 21.576 1.00 22.39 351 VAL A O 1
ATOM 1496 N N . ASP A 1 183 ? 6.928 -17.693 23.523 1.00 22.07 352 ASP A N 1
ATOM 1497 C CA . ASP A 1 183 ? 7.270 -16.358 23.042 1.00 22.13 352 ASP A CA 1
ATOM 1498 C C . ASP A 1 183 ? 8.250 -16.428 21.875 1.00 22.39 352 ASP A C 1
ATOM 1499 O O . ASP A 1 183 ? 8.149 -15.661 20.927 1.00 22.98 352 ASP A O 1
ATOM 1504 N N . MET A 1 184 ? 9.180 -17.368 21.898 1.00 21.52 353 MET A N 1
ATOM 1505 C CA . MET A 1 184 ? 10.009 -17.631 20.707 1.00 22.57 353 MET A CA 1
ATOM 1506 C C . MET A 1 184 ? 9.192 -17.844 19.426 1.00 22.81 353 MET A C 1
ATOM 1507 O O . MET A 1 184 ? 9.607 -17.386 18.348 1.00 22.74 353 MET A O 1
ATOM 1512 N N . GLY A 1 185 ? 8.080 -18.564 19.505 1.00 23.15 354 GLY A N 1
ATOM 1513 C CA . GLY A 1 185 ? 7.155 -18.690 18.391 1.00 23.31 354 GLY A CA 1
ATOM 1514 C C . GLY A 1 185 ? 6.516 -17.388 17.952 1.00 23.75 354 GLY A C 1
ATOM 1515 O O . GLY A 1 185 ? 6.458 -17.108 16.771 1.00 23.56 354 GLY A O 1
ATOM 1516 N N . ARG A 1 186 ? 6.058 -16.553 18.897 1.00 23.99 355 ARG A N 1
ATOM 1517 C CA . ARG A 1 186 ? 5.470 -15.246 18.559 1.00 23.62 355 ARG A CA 1
ATOM 1518 C C . ARG A 1 186 ? 6.477 -14.241 17.972 1.00 23.68 355 ARG A C 1
ATOM 1519 O O . ARG A 1 186 ? 6.098 -13.233 17.306 1.00 25.11 355 ARG A O 1
ATOM 1527 N N . VAL A 1 187 ? 7.756 -14.495 18.246 1.00 22.42 356 VAL A N 1
ATOM 1528 C CA . VAL A 1 187 ? 8.837 -13.760 17.626 1.00 21.83 356 VAL A CA 1
ATOM 1529 C C . VAL A 1 187 ? 9.194 -14.350 16.251 1.00 22.78 356 VAL A C 1
ATOM 1530 O O . VAL A 1 187 ? 9.146 -13.625 15.237 1.00 22.52 356 VAL A O 1
ATOM 1534 N N . LYS A 1 188 ? 9.562 -15.629 16.213 1.00 21.57 357 LYS A N 1
ATOM 1535 C CA . LYS A 1 188 ? 10.155 -16.216 14.984 1.00 22.07 357 LYS A CA 1
ATOM 1536 C C . LYS A 1 188 ? 9.185 -16.798 13.963 1.00 21.22 357 LYS A C 1
ATOM 1537 O O . LYS A 1 188 ? 9.480 -16.801 12.755 1.00 22.04 357 LYS A O 1
ATOM 1543 N N . VAL A 1 189 ? 8.048 -17.334 14.382 1.00 21.67 358 VAL A N 1
ATOM 1544 C CA . VAL A 1 189 ? 7.043 -17.774 13.382 1.00 21.32 358 VAL A CA 1
ATOM 1545 C C . VAL A 1 189 ? 6.489 -16.518 12.660 1.00 21.06 358 VAL A C 1
ATOM 1546 O O . VAL A 1 189 ? 6.366 -16.499 11.437 1.00 21.20 358 VAL A O 1
ATOM 1550 N N . ILE A 1 190 ? 6.184 -15.459 13.410 1.00 20.80 359 ILE A N 1
ATOM 1551 C CA . ILE A 1 190 ? 5.635 -14.236 12.804 1.00 20.82 359 ILE A CA 1
ATOM 1552 C C . ILE A 1 190 ? 6.704 -13.522 11.976 1.00 21.34 359 ILE A C 1
ATOM 1553 O O . ILE A 1 190 ? 6.417 -13.098 10.841 1.00 22.22 359 ILE A O 1
ATOM 1558 N N . ALA A 1 191 ? 7.933 -13.402 12.489 1.00 21.61 360 ALA A N 1
ATOM 1559 C CA . ALA A 1 191 ? 8.994 -12.783 11.676 1.00 22.53 360 ALA A CA 1
ATOM 1560 C C . ALA A 1 191 ? 9.264 -13.631 10.422 1.00 22.22 360 ALA A C 1
ATOM 1561 O O . ALA A 1 191 ? 9.484 -13.096 9.322 1.00 22.71 360 ALA A O 1
ATOM 1563 N N . GLY A 1 192 ? 9.199 -14.946 10.549 1.00 22.68 361 GLY A N 1
ATOM 1564 C CA . GLY A 1 192 ? 9.358 -15.812 9.398 1.00 23.28 361 GLY A CA 1
ATOM 1565 C C . GLY A 1 192 ? 8.286 -15.626 8.329 1.00 23.52 361 GLY A C 1
ATOM 1566 O O . GLY A 1 192 ? 8.570 -15.730 7.134 1.00 24.80 361 GLY A O 1
ATOM 1567 N N . LEU A 1 193 ? 7.061 -15.381 8.743 1.00 22.80 362 LEU A N 1
ATOM 1568 C CA . LEU A 1 193 ? 5.972 -15.157 7.820 1.00 22.60 362 LEU A CA 1
ATOM 1569 C C . LEU A 1 193 ? 6.172 -13.813 7.141 1.00 22.52 362 LEU A C 1
ATOM 1570 O O . LEU A 1 193 ? 5.983 -13.706 5.916 1.00 23.39 362 LEU A O 1
ATOM 1575 N N . LEU A 1 194 ? 6.533 -12.794 7.918 1.00 22.38 363 LEU A N 1
ATOM 1576 C CA . LEU A 1 194 ? 6.812 -11.470 7.362 1.00 22.15 363 LEU A CA 1
ATOM 1577 C C . LEU A 1 194 ? 7.958 -11.498 6.353 1.00 23.68 363 LEU A C 1
ATOM 1578 O O . LEU A 1 194 ? 7.916 -10.774 5.354 1.00 25.00 363 LEU A O 1
ATOM 1583 N N . ARG A 1 195 ? 8.980 -12.306 6.636 1.00 24.60 364 ARG A N 1
ATOM 1584 C CA . ARG A 1 195 ? 10.182 -12.387 5.787 1.00 25.42 364 ARG A CA 1
ATOM 1585 C C . ARG A 1 195 ? 10.131 -13.534 4.730 1.00 25.02 364 ARG A C 1
ATOM 1586 O O . ARG A 1 195 ? 11.087 -13.742 3.981 1.00 26.07 364 ARG A O 1
ATOM 1594 N N . LYS A 1 196 ? 8.989 -14.201 4.622 1.00 25.09 365 LYS A N 1
ATOM 1595 C CA . LYS A 1 196 ? 8.709 -15.276 3.653 1.00 26.22 365 LYS A CA 1
ATOM 1596 C C . LYS A 1 196 ? 9.758 -16.413 3.702 1.00 26.78 365 LYS A C 1
ATOM 1597 O O . LYS A 1 196 ? 10.233 -16.929 2.668 1.00 27.59 365 LYS A O 1
ATOM 1603 N N . ASP A 1 197 ? 10.084 -16.799 4.930 1.00 26.73 366 ASP A N 1
ATOM 1604 C CA . ASP A 1 197 ? 11.214 -17.661 5.261 1.00 26.81 366 ASP A CA 1
ATOM 1605 C C . ASP A 1 197 ? 10.699 -19.019 5.789 1.00 27.34 366 ASP A C 1
ATOM 1606 O O . ASP A 1 197 ? 10.378 -19.213 6.981 1.00 26.33 366 ASP A O 1
ATOM 1611 N N . ASP A 1 198 ? 10.599 -19.980 4.883 1.00 27.96 367 ASP A N 1
ATOM 1612 C CA . ASP A 1 198 ? 10.117 -21.306 5.232 1.00 28.55 367 ASP A CA 1
ATOM 1613 C C . ASP A 1 198 ? 10.979 -22.014 6.286 1.00 27.84 367 ASP A C 1
ATOM 1614 O O . ASP A 1 198 ? 10.447 -22.717 7.114 1.00 27.79 367 ASP A O 1
ATOM 1619 N N . GLN A 1 199 ? 12.294 -21.864 6.234 1.00 27.98 368 GLN A N 1
ATOM 1620 C CA . GLN A 1 199 ? 13.155 -22.563 7.199 1.00 28.27 368 GLN A CA 1
ATOM 1621 C C . GLN A 1 199 ? 12.968 -21.972 8.607 1.00 27.66 368 GLN A C 1
ATOM 1622 O O . GLN A 1 199 ? 13.055 -22.681 9.592 1.00 26.97 368 GLN A O 1
ATOM 1628 N N . GLU A 1 200 ? 12.732 -20.673 8.693 1.00 27.01 369 GLU A N 1
ATOM 1629 C CA . GLU A 1 200 ? 12.482 -20.025 9.993 1.00 26.39 369 GLU A CA 1
ATOM 1630 C C . GLU A 1 200 ? 11.177 -20.537 10.591 1.00 26.17 369 GLU A C 1
ATOM 1631 O O . GLU A 1 200 ? 11.117 -20.888 11.800 1.00 25.79 369 GLU A O 1
ATOM 1637 N N . ILE A 1 201 ? 10.131 -20.576 9.769 1.00 26.19 370 ILE A N 1
ATOM 1638 C CA . ILE A 1 201 ? 8.847 -21.081 10.201 1.00 25.89 370 ILE A CA 1
ATOM 1639 C C . ILE A 1 201 ? 8.934 -22.520 10.671 1.00 26.37 370 ILE A C 1
ATOM 1640 O O . ILE A 1 201 ? 8.477 -22.847 11.773 1.00 25.83 370 ILE A O 1
ATOM 1645 N N . SER A 1 202 ? 9.510 -23.391 9.837 1.00 26.06 371 SER A N 1
ATOM 1646 C CA . SER A 1 202 ? 9.560 -24.832 10.130 1.00 25.97 371 SER A CA 1
ATOM 1647 C C . SER A 1 202 ? 10.442 -25.150 11.335 1.00 25.15 371 SER A C 1
ATOM 1648 O O . SER A 1 202 ? 10.069 -25.943 12.182 1.00 25.14 371 SER A O 1
ATOM 1651 N N . SER A 1 203 ? 11.604 -24.533 11.405 1.00 25.23 372 SER A N 1
ATOM 1652 C CA . SER A 1 203 ? 12.532 -24.824 12.499 1.00 24.80 372 SER A CA 1
ATOM 1653 C C . SER A 1 203 ? 11.962 -24.334 13.813 1.00 25.00 372 SER A C 1
ATOM 1654 O O . SER A 1 203 ? 12.126 -24.971 14.840 1.00 25.63 372 SER A O 1
ATOM 1657 N N . THR A 1 204 ? 11.261 -23.213 13.768 1.00 24.50 373 THR A N 1
ATOM 1658 C CA . THR A 1 204 ? 10.693 -22.650 15.004 1.00 24.55 373 THR A CA 1
ATOM 1659 C C . THR A 1 204 ? 9.532 -23.466 15.548 1.00 24.49 373 THR A C 1
ATOM 1660 O O . THR A 1 204 ? 9.444 -23.681 16.760 1.00 24.81 373 THR A O 1
ATOM 1664 N N . ILE A 1 205 ? 8.655 -23.949 14.677 1.00 24.11 374 ILE A N 1
ATOM 1665 C CA . ILE A 1 205 ? 7.585 -24.814 15.094 1.00 25.56 374 ILE A CA 1
ATOM 1666 C C . ILE A 1 205 ? 8.138 -26.129 15.684 1.00 25.65 374 ILE A C 1
ATOM 1667 O O . ILE A 1 205 ? 7.617 -26.636 16.681 1.00 24.84 374 ILE A O 1
ATOM 1672 N N . ARG A 1 206 ? 9.187 -26.676 15.065 1.00 26.39 375 ARG A N 1
ATOM 1673 C CA . ARG A 1 206 ? 9.807 -27.905 15.563 1.00 27.61 375 ARG A CA 1
ATOM 1674 C C . ARG A 1 206 ? 10.294 -27.654 16.983 1.00 26.54 375 ARG A C 1
ATOM 1675 O O . ARG A 1 206 ? 10.072 -28.492 17.872 1.00 26.06 375 ARG A O 1
ATOM 1683 N N . SER A 1 207 ? 10.926 -26.490 17.193 1.00 25.44 376 SER A N 1
ATOM 1684 C CA . SER A 1 207 ? 11.472 -26.142 18.506 1.00 24.98 376 SER A CA 1
ATOM 1685 C C . SER A 1 207 ? 10.346 -26.024 19.539 1.00 25.37 376 SER A C 1
ATOM 1686 O O . SER A 1 207 ? 10.434 -26.597 20.627 1.00 24.67 376 SER A O 1
ATOM 1689 N N . ILE A 1 208 ? 9.261 -25.343 19.175 1.00 25.90 377 ILE A N 1
ATOM 1690 C CA . ILE A 1 208 ? 8.114 -25.178 20.081 1.00 26.96 377 ILE A CA 1
ATOM 1691 C C . ILE A 1 208 ? 7.466 -26.499 20.506 1.00 26.97 377 ILE A C 1
ATOM 1692 O O . ILE A 1 208 ? 6.890 -26.585 21.599 1.00 26.54 377 ILE A O 1
ATOM 1697 N N . GLU A 1 209 ? 7.564 -27.538 19.670 1.00 27.17 378 GLU A N 1
ATOM 1698 C CA . GLU A 1 209 ? 6.962 -28.846 20.008 1.00 27.90 378 GLU A CA 1
ATOM 1699 C C . GLU A 1 209 ? 7.485 -29.463 21.309 1.00 27.51 378 GLU A C 1
ATOM 1700 O O . GLU A 1 209 ? 6.807 -30.286 21.923 1.00 27.86 378 GLU A O 1
ATOM 1706 N N . GLN A 1 210 ? 8.669 -29.034 21.731 1.00 27.88 379 GLN A N 1
ATOM 1707 C CA . GLN A 1 210 ? 9.209 -29.387 23.047 1.00 28.08 379 GLN A CA 1
ATOM 1708 C C . GLN A 1 210 ? 8.234 -29.098 24.176 1.00 27.91 379 GLN A C 1
ATOM 1709 O O . GLN A 1 210 ? 8.255 -29.747 25.217 1.00 27.58 379 GLN A O 1
ATOM 1715 N N . VAL A 1 211 ? 7.397 -28.086 23.984 1.00 28.11 380 VAL A N 1
ATOM 1716 C CA . VAL A 1 211 ? 6.538 -27.603 25.045 1.00 28.03 380 VAL A CA 1
ATOM 1717 C C . VAL A 1 211 ? 5.490 -28.645 25.440 1.00 27.36 380 VAL A C 1
ATOM 1718 O O . VAL A 1 211 ? 4.972 -28.612 26.551 1.00 28.28 380 VAL A O 1
ATOM 1722 N N . PHE A 1 212 ? 5.215 -29.583 24.537 1.00 26.57 381 PHE A N 1
ATOM 1723 C CA . PHE A 1 212 ? 4.203 -30.595 24.762 1.00 26.20 381 PHE A CA 1
ATOM 1724 C C . PHE A 1 212 ? 4.684 -31.794 25.591 1.00 26.51 381 PHE A C 1
ATOM 1725 O O . PHE A 1 212 ? 3.883 -32.656 25.962 1.00 27.70 381 PHE A O 1
ATOM 1733 N N . LYS A 1 213 ? 5.980 -31.862 25.896 1.00 27.70 382 LYS A N 1
ATOM 1734 C CA . LYS A 1 213 ? 6.521 -33.000 26.608 1.00 28.45 382 LYS A CA 1
ATOM 1735 C C . LYS A 1 213 ? 6.387 -32.721 28.102 1.00 28.35 382 LYS A C 1
ATOM 1736 O O . LYS A 1 213 ? 6.691 -31.616 28.569 1.00 29.94 382 LYS A O 1
ATOM 1742 N N . LEU A 1 214 ? 5.895 -33.695 28.839 1.00 27.53 383 LEU A N 1
ATOM 1743 C CA . LEU A 1 214 ? 5.915 -33.592 30.299 1.00 26.93 383 LEU A CA 1
ATOM 1744 C C . LEU A 1 214 ? 7.329 -34.003 30.725 1.00 25.46 383 LEU A C 1
ATOM 1745 O O . LEU A 1 214 ? 8.009 -34.827 30.081 1.00 25.70 383 LEU A O 1
ATOM 1750 N N . VAL A 1 215 ? 7.834 -33.308 31.724 1.00 22.77 384 VAL A N 1
ATOM 1751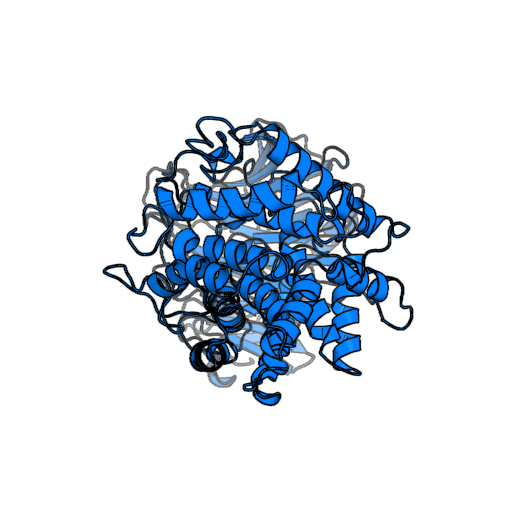 C CA . VAL A 1 215 ? 9.198 -33.483 32.211 1.00 22.66 384 VAL A CA 1
ATOM 1752 C C . VAL A 1 215 ? 9.263 -34.186 33.577 1.00 23.41 384 VAL A C 1
ATOM 1753 O O . VAL A 1 215 ? 8.290 -34.208 34.285 1.00 23.43 384 VAL A O 1
ATOM 1757 N N . ASP A 1 216 ? 10.426 -34.774 33.872 1.00 24.29 385 ASP A N 1
ATOM 1758 C CA . ASP A 1 216 ? 10.752 -35.454 35.116 1.00 26.11 385 ASP A CA 1
ATOM 1759 C C . ASP A 1 216 ? 11.627 -34.554 35.993 1.00 23.96 385 ASP A C 1
ATOM 1760 O O . ASP A 1 216 ? 11.761 -34.790 37.181 1.00 24.06 385 ASP A O 1
ATOM 1765 N N . GLN A 1 217 ? 12.233 -33.539 35.369 1.00 22.52 386 GLN A N 1
ATOM 1766 C CA . GLN A 1 217 ? 13.208 -32.680 35.993 1.00 21.64 386 GLN A CA 1
ATOM 1767 C C . GLN A 1 217 ? 13.263 -31.372 35.224 1.00 19.50 386 GLN A C 1
ATOM 1768 O O . GLN A 1 217 ? 12.897 -31.340 34.080 1.00 19.63 386 GLN A O 1
ATOM 1774 N N . GLY A 1 218 ? 13.744 -30.300 35.848 1.00 18.65 387 GLY A N 1
ATOM 1775 C CA . GLY A 1 218 ? 13.928 -29.050 35.137 1.00 18.90 387 GLY A CA 1
ATOM 1776 C C . GLY A 1 218 ? 12.657 -28.267 34.857 1.00 18.82 387 GLY A C 1
ATOM 1777 O O . GLY A 1 218 ? 11.620 -28.468 35.484 1.00 19.71 387 GLY A O 1
ATOM 1778 N N . GLU A 1 219 ? 12.744 -27.351 33.897 1.00 18.62 388 GLU A N 1
ATOM 1779 C CA . GLU A 1 219 ? 11.631 -26.458 33.594 1.00 17.90 388 GLU A CA 1
ATOM 1780 C C . GLU A 1 219 ? 10.574 -27.171 32.742 1.00 18.11 388 GLU A C 1
ATOM 1781 O O . GLU A 1 219 ? 10.896 -27.982 31.884 1.00 18.59 388 GLU A O 1
ATOM 1787 N N . GLY A 1 220 ? 9.312 -26.829 32.967 1.00 18.80 389 GLY A N 1
ATOM 1788 C CA . GLY A 1 220 ? 8.190 -27.396 32.243 1.00 19.01 389 GLY A CA 1
ATOM 1789 C C . GLY A 1 220 ? 7.074 -27.904 33.135 1.00 18.79 389 GLY A C 1
ATOM 1790 O O . GLY A 1 220 ? 7.047 -27.690 34.370 1.00 18.53 389 GLY A O 1
ATOM 1791 N N . PHE A 1 221 ? 6.107 -28.519 32.481 1.00 20.12 390 PHE A N 1
ATOM 1792 C CA . PHE A 1 221 ? 4.978 -29.188 33.108 1.00 20.89 390 PHE A CA 1
ATOM 1793 C C . PHE A 1 221 ? 5.295 -30.606 33.549 1.00 21.03 390 PHE A C 1
ATOM 1794 O O . PHE A 1 221 ? 5.936 -31.390 32.827 1.00 22.03 390 PHE A O 1
ATOM 1802 N N . TYR A 1 222 ? 4.838 -30.973 34.730 1.00 20.97 391 TYR A N 1
ATOM 1803 C CA . TYR A 1 222 ? 5.026 -32.298 35.285 1.00 20.79 391 TYR A CA 1
ATOM 1804 C C . TYR A 1 222 ? 3.712 -33.075 35.238 1.00 22.19 391 TYR A C 1
ATOM 1805 O O . TYR A 1 222 ? 2.646 -32.467 35.151 1.00 21.94 391 TYR A O 1
ATOM 1814 N N . GLN A 1 223 ? 3.816 -34.400 35.350 1.00 23.19 392 GLN A N 1
ATOM 1815 C CA . GLN A 1 223 ? 2.641 -35.291 35.462 1.00 24.45 392 GLN A CA 1
ATOM 1816 C C . GLN A 1 223 ? 1.715 -34.949 36.628 1.00 23.00 392 GLN A C 1
ATOM 1817 O O . GLN A 1 223 ? 0.489 -35.078 36.484 1.00 24.25 392 GLN A O 1
ATOM 1823 N N . ASP A 1 224 ? 2.255 -34.480 37.764 1.00 20.47 393 ASP A N 1
ATOM 1824 C CA . ASP A 1 224 ? 1.375 -34.142 38.887 1.00 19.34 393 ASP A CA 1
ATOM 1825 C C . ASP A 1 224 ? 0.753 -32.758 38.758 1.00 18.56 393 ASP A C 1
ATOM 1826 O O . ASP A 1 224 ? 0.048 -32.295 39.673 1.00 17.64 393 ASP A O 1
ATOM 1831 N N . GLY A 1 225 ? 0.991 -32.102 37.623 1.00 17.69 394 GLY A N 1
ATOM 1832 C CA . GLY A 1 225 ? 0.389 -30.803 37.389 1.00 17.92 394 GLY A CA 1
ATOM 1833 C C . GLY A 1 225 ? 1.267 -29.610 37.711 1.00 17.07 394 GLY A C 1
ATOM 1834 O O . GLY A 1 225 ? 0.962 -28.491 37.328 1.00 17.50 394 GLY A O 1
ATOM 1835 N N . SER A 1 226 ? 2.385 -29.837 38.402 1.00 16.19 395 SER A N 1
ATOM 1836 C CA . SER A 1 226 ? 3.334 -28.772 38.711 1.00 16.11 395 SER A CA 1
ATOM 1837 C C . SER A 1 226 ? 3.871 -28.171 37.438 1.00 15.40 395 SER A C 1
ATOM 1838 O O . SER A 1 226 ? 3.963 -28.850 36.405 1.00 16.66 395 SER A O 1
ATOM 1841 N N . TYR A 1 227 ? 4.261 -26.927 37.507 1.00 14.72 396 TYR A N 1
ATOM 1842 C CA . TYR A 1 227 ? 4.995 -26.225 36.449 1.00 15.67 396 TYR A CA 1
ATOM 1843 C C . TYR A 1 227 ? 6.148 -25.421 37.042 1.00 14.55 396 TYR A C 1
ATOM 1844 O O . TYR A 1 227 ? 5.933 -24.582 37.944 1.00 14.63 396 TYR A O 1
ATOM 1853 N N . ILE A 1 228 ? 7.370 -25.680 36.573 1.00 14.50 397 ILE A N 1
ATOM 1854 C CA . ILE A 1 228 ? 8.594 -25.038 37.056 1.00 15.24 397 ILE A CA 1
ATOM 1855 C C . ILE A 1 228 ? 9.160 -24.171 35.940 1.00 15.68 397 ILE A C 1
ATOM 1856 O O . ILE A 1 228 ? 9.177 -24.612 34.800 1.00 17.57 397 ILE A O 1
ATOM 1861 N N . ASP A 1 229 ? 9.618 -22.977 36.283 1.00 16.16 398 ASP A N 1
ATOM 1862 C CA . ASP A 1 229 ? 10.420 -22.165 35.401 1.00 16.26 398 ASP A CA 1
ATOM 1863 C C . ASP A 1 229 ? 11.564 -21.509 36.177 1.00 17.18 398 ASP A C 1
ATOM 1864 O O . ASP A 1 229 ? 11.684 -21.661 37.414 1.00 16.98 398 ASP A O 1
ATOM 1869 N N . HIS A 1 230 ? 12.452 -20.824 35.467 1.00 16.46 399 HIS A N 1
ATOM 1870 C CA . HIS A 1 230 ? 13.609 -20.212 36.067 1.00 16.83 399 HIS A CA 1
ATOM 1871 C C . HIS A 1 230 ? 14.355 -21.224 36.990 1.00 16.81 399 HIS A C 1
ATOM 1872 O O . HIS A 1 230 ? 14.658 -20.928 38.153 1.00 16.74 399 HIS A O 1
ATOM 1879 N N . THR A 1 231 ? 14.676 -22.369 36.387 1.00 16.34 400 THR A N 1
ATOM 1880 C CA . THR A 1 231 ? 15.438 -23.453 37.011 1.00 16.75 400 THR A CA 1
ATOM 1881 C C . THR A 1 231 ? 14.666 -24.302 38.030 1.00 16.49 400 THR A C 1
ATOM 1882 O O . THR A 1 231 ? 14.561 -25.521 37.855 1.00 17.35 400 THR A O 1
ATOM 1886 N N . ASN A 1 232 ? 14.075 -23.647 39.011 1.00 15.98 401 ASN A N 1
ATOM 1887 C CA . ASN A 1 232 ? 13.463 -24.334 40.168 1.00 14.59 401 ASN A CA 1
ATOM 1888 C C . ASN A 1 232 ? 12.412 -23.499 40.917 1.00 14.55 401 ASN A C 1
ATOM 1889 O O . ASN A 1 232 ? 12.292 -23.588 42.145 1.00 15.29 401 ASN A O 1
ATOM 1894 N N . VAL A 1 233 ? 11.684 -22.666 40.192 1.00 14.63 402 VAL A N 1
ATOM 1895 C CA . VAL A 1 233 ? 10.643 -21.851 40.808 1.00 13.12 402 VAL A CA 1
ATOM 1896 C C . VAL A 1 233 ? 9.266 -22.297 40.367 1.00 14.29 402 VAL A C 1
ATOM 1897 O O . VAL A 1 233 ? 8.985 -22.426 39.176 1.00 14.45 402 VAL A O 1
ATOM 1901 N N . ALA A 1 234 ? 8.365 -22.501 41.324 1.00 13.43 403 ALA A N 1
ATOM 1902 C CA . ALA A 1 234 ? 6.944 -22.777 41.037 1.00 14.02 403 ALA A CA 1
ATOM 1903 C C . ALA A 1 234 ? 6.340 -21.612 40.247 1.00 14.29 403 ALA A C 1
ATOM 1904 O O . ALA A 1 234 ? 6.463 -20.468 40.680 1.00 14.01 403 ALA A O 1
ATOM 1906 N N . TYR A 1 235 ? 5.814 -21.870 39.053 1.00 14.38 404 TYR A N 1
ATOM 1907 C CA . TYR A 1 235 ? 5.508 -20.735 38.179 1.00 15.49 404 TYR A CA 1
ATOM 1908 C C . TYR A 1 235 ? 4.338 -20.845 37.187 1.00 15.30 404 TYR A C 1
ATOM 1909 O O . TYR A 1 235 ? 4.296 -20.086 36.182 1.00 15.32 404 TYR A O 1
ATOM 1918 N N . THR A 1 236 ? 3.415 -21.752 37.462 1.00 15.29 405 THR A N 1
ATOM 1919 C CA . THR A 1 236 ? 2.271 -21.980 36.625 1.00 14.50 405 THR A CA 1
ATOM 1920 C C . THR A 1 236 ? 1.573 -20.659 36.290 1.00 15.09 405 THR A C 1
ATOM 1921 O O . THR A 1 236 ? 1.126 -20.439 35.154 1.00 15.18 405 THR A O 1
ATOM 1925 N N . GLY A 1 237 ? 1.429 -19.791 37.287 1.00 15.24 406 GLY A N 1
ATOM 1926 C CA . GLY A 1 237 ? 0.580 -18.625 37.164 1.00 16.29 406 GLY A CA 1
ATOM 1927 C C . GLY A 1 237 ? 1.210 -17.364 36.638 1.00 16.38 406 GLY A C 1
ATOM 1928 O O . GLY A 1 237 ? 0.597 -16.274 36.781 1.00 17.03 406 GLY A O 1
ATOM 1929 N N . ALA A 1 238 ? 2.420 -17.461 36.071 1.00 15.49 407 ALA A N 1
ATOM 1930 C CA . ALA A 1 238 ? 3.012 -16.330 35.371 1.00 14.96 407 ALA A CA 1
ATOM 1931 C C . ALA A 1 238 ? 3.633 -16.809 34.073 1.00 16.06 407 ALA A C 1
ATOM 1932 O O . ALA A 1 238 ? 3.141 -16.480 32.976 1.00 15.75 407 ALA A O 1
ATOM 1934 N N . TYR A 1 239 ? 4.688 -17.588 34.170 1.00 16.03 408 TYR A N 1
ATOM 1935 C CA . TYR A 1 239 ? 5.277 -18.213 32.974 1.00 16.64 408 TYR A CA 1
ATOM 1936 C C . TYR A 1 239 ? 4.377 -19.247 32.323 1.00 16.56 408 TYR A C 1
ATOM 1937 O O . TYR A 1 239 ? 4.357 -19.377 31.092 1.00 18.32 408 TYR A O 1
ATOM 1946 N N . GLY A 1 240 ? 3.612 -20.006 33.096 1.00 16.79 409 GLY A N 1
ATOM 1947 C CA . GLY A 1 240 ? 2.662 -20.911 32.495 1.00 16.90 409 GLY A CA 1
ATOM 1948 C C . GLY A 1 240 ? 1.574 -20.109 31.784 1.00 16.93 409 GLY A C 1
ATOM 1949 O O . GLY A 1 240 ? 1.123 -20.528 30.733 1.00 18.64 409 GLY A O 1
ATOM 1950 N N . ASN A 1 241 ? 1.162 -18.966 32.343 1.00 17.07 410 ASN A N 1
ATOM 1951 C CA . ASN A 1 241 ? 0.188 -18.076 31.668 1.00 17.13 410 ASN A CA 1
ATOM 1952 C C . ASN A 1 241 ? 0.696 -17.725 30.284 1.00 17.73 410 ASN A C 1
ATOM 1953 O O . ASN A 1 241 ? -0.035 -17.834 29.291 1.00 16.74 410 ASN A O 1
ATOM 1958 N N . VAL A 1 242 ? 1.961 -17.315 30.219 1.00 18.22 411 VAL A N 1
ATOM 1959 C CA . VAL A 1 242 ? 2.550 -16.863 28.920 1.00 18.56 411 VAL A CA 1
ATOM 1960 C C . VAL A 1 242 ? 2.458 -18.029 27.915 1.00 18.22 411 VAL A C 1
ATOM 1961 O O . VAL A 1 242 ? 2.112 -17.874 26.733 1.00 19.15 411 VAL A O 1
ATOM 1965 N N . LEU A 1 243 ? 2.796 -19.219 28.405 1.00 18.59 412 LEU A N 1
ATOM 1966 C CA . LEU A 1 243 ? 2.760 -20.443 27.615 1.00 17.34 412 LEU A CA 1
ATOM 1967 C C . LEU A 1 243 ? 1.362 -20.675 27.020 1.00 18.09 412 LEU A C 1
ATOM 1968 O O . LEU A 1 243 ? 1.194 -20.765 25.809 1.00 18.82 412 LEU A O 1
ATOM 1973 N N . ILE A 1 244 ? 0.325 -20.687 27.838 1.00 17.99 413 ILE A N 1
ATOM 1974 C CA . ILE A 1 244 ? -1.018 -20.978 27.313 1.00 18.12 413 ILE A CA 1
ATOM 1975 C C . ILE A 1 244 ? -1.603 -19.814 26.476 1.00 18.45 413 ILE A C 1
ATOM 1976 O O . ILE A 1 244 ? -2.234 -20.045 25.459 1.00 17.62 413 ILE A O 1
ATOM 1981 N N . ASP A 1 245 ? -1.378 -18.611 26.955 1.00 18.16 414 ASP A N 1
ATOM 1982 C CA . ASP A 1 245 ? -1.875 -17.389 26.327 1.00 18.51 414 ASP A CA 1
ATOM 1983 C C . ASP A 1 245 ? -1.245 -17.249 24.929 1.00 18.33 414 ASP A C 1
ATOM 1984 O O . ASP A 1 245 ? -1.955 -17.105 23.926 1.00 20.18 414 ASP A O 1
ATOM 1989 N N . GLY A 1 246 ? 0.072 -17.302 24.846 1.00 18.40 415 GLY A N 1
ATOM 1990 C CA . GLY A 1 246 ? 0.792 -17.202 23.584 1.00 18.27 415 GLY A CA 1
ATOM 1991 C C . GLY A 1 246 ? 0.544 -18.354 22.630 1.00 18.29 415 GLY A C 1
ATOM 1992 O O . GLY A 1 246 ? 0.371 -18.154 21.406 1.00 18.43 415 GLY A O 1
ATOM 1993 N N . LEU A 1 247 ? 0.494 -19.576 23.146 1.00 18.61 416 LEU A N 1
ATOM 1994 C CA . LEU A 1 247 ? 0.359 -20.714 22.269 1.00 17.92 416 LEU A CA 1
ATOM 1995 C C . LEU A 1 247 ? -1.046 -20.791 21.677 1.00 17.74 416 LEU A C 1
ATOM 1996 O O . LEU A 1 247 ? -1.245 -21.149 20.492 1.00 18.22 416 LEU A O 1
ATOM 2001 N N . SER A 1 248 ? -2.042 -20.458 22.478 1.00 17.31 417 SER A N 1
ATOM 2002 C CA . SER A 1 248 ? -3.430 -20.421 22.021 1.00 17.94 417 SER A CA 1
ATOM 2003 C C . SER A 1 248 ? -3.603 -19.361 20.916 1.00 17.94 417 SER A C 1
ATOM 2004 O O . SER A 1 248 ? -4.410 -19.581 19.992 1.00 18.65 417 SER A O 1
ATOM 2007 N N . GLN A 1 249 ? -2.836 -18.275 20.981 1.00 17.17 418 GLN A N 1
ATOM 2008 C CA . GLN A 1 249 ? -2.820 -17.295 19.835 1.00 18.55 418 GLN A CA 1
ATOM 2009 C C . GLN A 1 249 ? -2.158 -17.866 18.573 1.00 19.93 418 GLN A C 1
ATOM 2010 O O . GLN A 1 249 ? -2.661 -17.667 17.470 1.00 20.08 418 GLN A O 1
ATOM 2016 N N . LEU A 1 250 ? -1.011 -18.515 18.736 1.00 20.35 419 LEU A N 1
ATOM 2017 C CA . LEU A 1 250 ? -0.251 -19.039 17.611 1.00 21.93 419 LEU A CA 1
ATOM 2018 C C . LEU A 1 250 ? -0.867 -20.217 16.919 1.00 22.78 419 LEU A C 1
ATOM 2019 O O . LEU A 1 250 ? -0.696 -20.382 15.732 1.00 23.28 419 LEU A O 1
ATOM 2024 N N . LEU A 1 251 ? -1.533 -21.094 17.638 1.00 23.26 420 LEU A N 1
ATOM 2025 C CA . LEU A 1 251 ? -1.924 -22.350 17.035 1.00 24.44 420 LEU A CA 1
ATOM 2026 C C . LEU A 1 251 ? -2.795 -22.299 15.788 1.00 25.10 420 LEU A C 1
ATOM 2027 O O . LEU A 1 251 ? -2.537 -23.076 14.883 1.00 25.34 420 LEU A O 1
ATOM 2032 N N . PRO A 1 252 ? -3.812 -21.433 15.704 1.00 25.08 421 PRO A N 1
ATOM 2033 C CA . PRO A 1 252 ? -4.605 -21.372 14.463 1.00 24.78 421 PRO A CA 1
ATOM 2034 C C . PRO A 1 252 ? -3.747 -21.009 13.271 1.00 24.57 421 PRO A C 1
ATOM 2035 O O . PRO A 1 252 ? -4.054 -21.446 12.162 1.00 25.27 421 PRO A O 1
ATOM 2039 N N . VAL A 1 253 ? -2.710 -20.209 13.500 1.00 23.80 422 VAL A N 1
ATOM 2040 C CA . VAL A 1 253 ? -1.753 -19.835 12.444 1.00 24.44 422 VAL A CA 1
ATOM 2041 C C . VAL A 1 253 ? -0.836 -20.995 12.085 1.00 25.18 422 VAL A C 1
ATOM 2042 O O . VAL A 1 253 ? -0.791 -21.401 10.928 1.00 25.50 422 VAL A O 1
ATOM 2046 N N . ILE A 1 254 ? -0.125 -21.557 13.071 1.00 24.98 423 ILE A N 1
ATOM 2047 C CA . ILE A 1 254 ? 0.802 -22.667 12.842 1.00 26.15 423 ILE A CA 1
ATOM 2048 C C . ILE A 1 254 ? 0.131 -23.821 12.086 1.00 26.60 423 ILE A C 1
ATOM 2049 O O . ILE A 1 254 ? 0.749 -24.445 11.217 1.00 26.88 423 ILE A O 1
ATOM 2054 N N . GLN A 1 255 ? -1.132 -24.089 12.407 1.00 26.98 424 GLN A N 1
ATOM 2055 C CA . GLN A 1 255 ? -1.830 -25.268 11.911 1.00 28.02 424 GLN A CA 1
ATOM 2056 C C . GLN A 1 255 ? -2.266 -25.145 10.470 1.00 28.98 424 GLN A C 1
ATOM 2057 O O . GLN A 1 255 ? -2.719 -26.123 9.881 1.00 28.64 424 GLN A O 1
ATOM 2063 N N . LYS A 1 256 ? -2.163 -23.939 9.926 1.00 30.16 425 LYS A N 1
ATOM 2064 C CA . LYS A 1 256 ? -2.387 -23.710 8.504 1.00 30.81 425 LYS A CA 1
ATOM 2065 C C . LYS A 1 256 ? -1.088 -23.450 7.729 1.00 31.75 425 LYS A C 1
ATOM 2066 O O . LYS A 1 256 ? -1.120 -23.175 6.516 1.00 31.68 425 LYS A O 1
ATOM 2072 N N . THR A 1 257 ? 0.065 -23.536 8.393 1.00 32.75 426 THR A N 1
ATOM 2073 C CA . THR A 1 257 ? 1.318 -23.465 7.662 1.00 33.69 426 THR A CA 1
ATOM 2074 C C . THR A 1 257 ? 1.612 -24.839 7.069 1.00 34.80 426 THR A C 1
ATOM 2075 O O . THR A 1 257 ? 0.871 -25.803 7.278 1.00 34.60 426 THR A O 1
ATOM 2079 N N . LYS A 1 258 ? 2.727 -24.898 6.347 1.00 36.78 427 LYS A N 1
ATOM 2080 C CA . LYS A 1 258 ? 3.230 -26.123 5.749 1.00 38.31 427 LYS A CA 1
ATOM 2081 C C . LYS A 1 258 ? 3.693 -27.133 6.811 1.00 38.58 427 LYS A C 1
ATOM 2082 O O . LYS A 1 258 ? 3.929 -28.288 6.503 1.00 38.35 427 LYS A O 1
ATOM 2088 N N . ASN A 1 259 ? 3.814 -26.687 8.063 1.00 38.95 428 ASN A N 1
ATOM 2089 C CA . ASN A 1 259 ? 4.389 -27.486 9.144 1.00 39.34 428 ASN A CA 1
ATOM 2090 C C . ASN A 1 259 ? 3.472 -27.598 10.378 1.00 39.10 428 ASN A C 1
ATOM 2091 O O . ASN A 1 259 ? 3.889 -27.307 11.508 1.00 38.28 428 ASN A O 1
ATOM 2096 N N . PRO A 1 260 ? 2.234 -28.030 10.193 1.00 39.06 429 PRO A N 1
ATOM 2097 C CA . PRO A 1 260 ? 1.311 -28.127 11.328 1.00 39.14 429 PRO A CA 1
ATOM 2098 C C . PRO A 1 260 ? 1.810 -29.108 12.379 1.00 40.16 429 PRO A C 1
ATOM 2099 O O . PRO A 1 260 ? 2.611 -30.018 12.101 1.00 39.50 429 PRO A O 1
ATOM 2103 N N . ILE A 1 261 ? 1.340 -28.900 13.596 1.00 40.98 430 ILE A N 1
ATOM 2104 C CA . ILE A 1 261 ? 1.661 -29.758 14.719 1.00 42.04 430 ILE A CA 1
ATOM 2105 C C . ILE A 1 261 ? 0.659 -30.908 14.804 1.00 43.23 430 ILE A C 1
ATOM 2106 O O . ILE A 1 261 ? -0.529 -30.710 14.605 1.00 42.62 430 ILE A O 1
ATOM 2111 N N . ASP A 1 262 ? 1.159 -32.101 15.145 1.00 45.08 431 ASP A N 1
ATOM 2112 C CA . ASP A 1 262 ? 0.345 -33.321 15.210 1.00 46.65 431 ASP A CA 1
ATOM 2113 C C . ASP A 1 262 ? -0.678 -33.239 16.316 1.00 47.47 431 ASP A C 1
ATOM 2114 O O . ASP A 1 262 ? -0.394 -32.686 17.362 1.00 47.35 431 ASP A O 1
ATOM 2119 N N . LYS A 1 263 ? -1.863 -33.783 16.077 1.00 48.88 432 LYS A N 1
ATOM 2120 C CA . LYS A 1 263 ? -2.955 -33.734 17.053 1.00 50.38 432 LYS A CA 1
ATOM 2121 C C . LYS A 1 263 ? -2.590 -34.419 18.354 1.00 51.18 432 LYS A C 1
ATOM 2122 O O . LYS A 1 263 ? -2.761 -33.836 19.421 1.00 50.98 432 LYS A O 1
ATOM 2128 N N . ASP A 1 264 ? -2.086 -35.652 18.273 1.00 52.08 433 ASP A N 1
ATOM 2129 C CA . ASP A 1 264 ? -1.855 -36.447 19.491 1.00 52.76 433 ASP A CA 1
ATOM 2130 C C . ASP A 1 264 ? -0.757 -35.814 20.307 1.00 52.49 433 ASP A C 1
ATOM 2131 O O . ASP A 1 264 ? -0.732 -35.953 21.527 1.00 52.95 433 ASP A O 1
ATOM 2136 N N . LYS A 1 265 ? 0.104 -35.059 19.631 1.00 51.73 434 LYS A N 1
ATOM 2137 C CA . LYS A 1 265 ? 1.231 -34.393 20.270 1.00 51.12 434 LYS A CA 1
ATOM 2138 C C . LYS A 1 265 ? 0.794 -33.089 20.933 1.00 49.06 434 LYS A C 1
ATOM 2139 O O . LYS A 1 265 ? 1.407 -32.691 21.911 1.00 49.67 434 LYS A O 1
ATOM 2145 N N . MET A 1 266 ? -0.296 -32.474 20.450 1.00 46.12 435 MET A N 1
ATOM 2146 C CA . MET A 1 266 ? -0.981 -31.351 21.130 1.00 43.90 435 MET A CA 1
ATOM 2147 C C . MET A 1 266 ? -1.989 -31.779 22.226 1.00 41.58 435 MET A C 1
ATOM 2148 O O . MET A 1 266 ? -2.523 -30.911 22.907 1.00 40.58 435 MET A O 1
ATOM 2153 N N . GLN A 1 267 ? -2.264 -33.079 22.385 1.00 39.57 436 GLN A N 1
ATOM 2154 C CA . GLN A 1 267 ? -3.227 -33.579 23.416 1.00 37.65 436 GLN A CA 1
ATOM 2155 C C . GLN A 1 267 ? -2.839 -33.174 24.843 1.00 34.36 436 GLN A C 1
ATOM 2156 O O . GLN A 1 267 ? -3.689 -33.095 25.731 1.00 33.45 436 GLN A O 1
ATOM 2162 N N . THR A 1 268 ? -1.543 -32.965 25.046 1.00 31.50 437 THR A N 1
ATOM 2163 C CA . THR A 1 268 ? -1.019 -32.550 26.335 1.00 28.82 437 THR A CA 1
ATOM 2164 C C . THR A 1 268 ? -1.626 -31.246 26.831 1.00 25.90 437 THR A C 1
ATOM 2165 O O . THR A 1 268 ? -1.659 -31.000 28.021 1.00 22.57 437 THR A O 1
ATOM 2169 N N . MET A 1 269 ? -2.064 -30.378 25.929 1.00 23.97 438 MET A N 1
ATOM 2170 C CA . MET A 1 269 ? -2.663 -29.096 26.379 1.00 23.19 438 MET A CA 1
ATOM 2171 C C . MET A 1 269 ? -3.829 -29.292 27.324 1.00 22.45 438 MET A C 1
ATOM 2172 O O . MET A 1 269 ? -4.037 -28.495 28.236 1.00 21.57 438 MET A O 1
ATOM 2177 N N . TYR A 1 270 ? -4.660 -30.286 27.062 1.00 22.79 439 TYR A N 1
ATOM 2178 C CA . TYR A 1 270 ? -5.827 -30.470 27.911 1.00 23.70 439 TYR A CA 1
ATOM 2179 C C . TYR A 1 270 ? -5.378 -30.936 29.299 1.00 23.51 439 TYR A C 1
ATOM 2180 O O . TYR A 1 270 ? -6.006 -30.537 30.300 1.00 22.19 439 TYR A O 1
ATOM 2189 N N . HIS A 1 271 ? -4.252 -31.659 29.378 1.00 24.30 440 HIS A N 1
ATOM 2190 C CA . HIS A 1 271 ? -3.605 -32.007 30.687 1.00 23.50 440 HIS A CA 1
ATOM 2191 C C . HIS A 1 271 ? -3.273 -30.753 31.491 1.00 22.85 440 HIS A C 1
ATOM 2192 O O . HIS A 1 271 ? -3.542 -30.671 32.696 1.00 22.95 440 HIS A O 1
ATOM 2199 N N . TRP A 1 272 ? -2.595 -29.822 30.842 1.00 21.09 441 TRP A N 1
ATOM 2200 C CA . TRP A 1 272 ? -2.250 -28.570 31.480 1.00 20.04 441 TRP A CA 1
ATOM 2201 C C . TRP A 1 272 ? -3.527 -27.968 32.026 1.00 19.44 441 TRP A C 1
ATOM 2202 O O . TRP A 1 272 ? -3.543 -27.520 33.161 1.00 19.30 441 TRP A O 1
ATOM 2213 N N . ILE A 1 273 ? -4.560 -27.822 31.194 1.00 17.61 442 ILE A N 1
ATOM 2214 C CA . ILE A 1 273 ? -5.745 -27.099 31.653 1.00 17.16 442 ILE A CA 1
ATOM 2215 C C . ILE A 1 273 ? -6.381 -27.752 32.893 1.00 16.94 442 ILE A C 1
ATOM 2216 O O . ILE A 1 273 ? -6.664 -27.074 33.888 1.00 16.53 442 ILE A O 1
ATOM 2221 N N . ASP A 1 274 ? -6.540 -29.070 32.868 1.00 17.71 443 ASP A N 1
ATOM 2222 C CA . ASP A 1 274 ? -7.246 -29.777 33.914 1.00 18.27 443 ASP A CA 1
ATOM 2223 C C . ASP A 1 274 ? -6.375 -30.010 35.140 1.00 18.25 443 ASP A C 1
ATOM 2224 O O . ASP A 1 274 ? -6.879 -29.896 36.272 1.00 18.81 443 ASP A O 1
ATOM 2229 N N . LYS A 1 275 ? -5.124 -30.391 34.938 1.00 17.90 444 LYS A N 1
ATOM 2230 C CA . LYS A 1 275 ? -4.239 -30.756 36.067 1.00 18.95 444 LYS A CA 1
ATOM 2231 C C . LYS A 1 275 ? -3.499 -29.567 36.640 1.00 17.69 444 LYS A C 1
ATOM 2232 O O . LYS A 1 275 ? -3.187 -29.571 37.826 1.00 19.14 444 LYS A O 1
ATOM 2238 N N . SER A 1 276 ? -3.090 -28.610 35.778 1.00 16.20 445 SER A N 1
ATOM 2239 C CA . SER A 1 276 ? -2.162 -27.561 36.198 1.00 16.56 445 SER A CA 1
ATOM 2240 C C . SER A 1 276 ? -2.876 -26.240 36.528 1.00 16.21 445 SER A C 1
ATOM 2241 O O . SER A 1 276 ? -2.596 -25.615 37.537 1.00 16.98 445 SER A O 1
ATOM 2244 N N . PHE A 1 277 ? -3.754 -25.804 35.632 1.00 15.51 446 PHE A N 1
ATOM 2245 C CA . PHE A 1 277 ? -4.341 -24.473 35.711 1.00 15.56 446 PHE A CA 1
ATOM 2246 C C . PHE A 1 277 ? -5.630 -24.416 36.519 1.00 15.37 446 PHE A C 1
ATOM 2247 O O . PHE A 1 277 ? -5.764 -23.599 37.417 1.00 14.81 446 PHE A O 1
ATOM 2255 N N . ALA A 1 278 ? -6.589 -25.284 36.188 1.00 14.62 447 ALA A N 1
ATOM 2256 C CA . ALA A 1 278 ? -7.893 -25.257 36.825 1.00 14.63 447 ALA A CA 1
ATOM 2257 C C . ALA A 1 278 ? -7.838 -25.237 38.369 1.00 14.53 447 ALA A C 1
ATOM 2258 O O . ALA A 1 278 ? -8.526 -24.411 39.017 1.00 15.62 447 ALA A O 1
ATOM 2260 N N . PRO A 1 279 ? -7.006 -26.077 38.999 1.00 14.29 448 PRO A N 1
ATOM 2261 C CA . PRO A 1 279 ? -7.008 -26.098 40.466 1.00 13.94 448 PRO A CA 1
ATOM 2262 C C . PRO A 1 279 ? -6.556 -24.791 41.086 1.00 14.20 448 PRO A C 1
ATOM 2263 O O . PRO A 1 279 ? -6.892 -24.510 42.227 1.00 14.21 448 PRO A O 1
ATOM 2267 N N . LEU A 1 280 ? -5.789 -23.998 40.348 1.00 13.66 449 LEU A N 1
ATOM 2268 C CA . LEU A 1 280 ? -5.276 -22.739 40.861 1.00 14.41 449 LEU A CA 1
ATOM 2269 C C . LEU A 1 280 ? -6.231 -21.537 40.633 1.00 13.91 449 LEU A C 1
ATOM 2270 O O . LEU A 1 280 ? -5.903 -20.422 41.002 1.00 13.70 449 LEU A O 1
ATOM 2275 N N . LEU A 1 281 ? -7.417 -21.808 40.114 1.00 14.42 450 LEU A N 1
ATOM 2276 C CA . LEU A 1 281 ? -8.429 -20.783 39.826 1.00 14.18 450 LEU A CA 1
ATOM 2277 C C . LEU A 1 281 ? -9.586 -20.952 40.817 1.00 14.83 450 LEU A C 1
ATOM 2278 O O . LEU A 1 281 ? -10.306 -21.969 40.805 1.00 15.04 450 LEU A O 1
ATOM 2283 N N . VAL A 1 282 ? -9.769 -19.943 41.684 1.00 14.55 451 VAL A N 1
ATOM 2284 C CA . VAL A 1 282 ? -10.835 -19.949 42.734 1.00 16.22 451 VAL A CA 1
ATOM 2285 C C . VAL A 1 282 ? -11.646 -18.656 42.645 1.00 16.47 451 VAL A C 1
ATOM 2286 O O . VAL A 1 282 ? -11.095 -17.578 42.785 1.00 15.63 451 VAL A O 1
ATOM 2290 N N . ASN A 1 283 ? -12.940 -18.778 42.326 1.00 16.87 452 ASN A N 1
ATOM 2291 C CA . ASN A 1 283 ? -13.826 -17.622 42.182 1.00 17.36 452 ASN A CA 1
ATOM 2292 C C . ASN A 1 283 ? -13.245 -16.562 41.257 1.00 17.20 452 ASN A C 1
ATOM 2293 O O . ASN A 1 283 ? -13.347 -15.375 41.493 1.00 18.06 452 ASN A O 1
ATOM 2298 N N . GLY A 1 284 ? -12.599 -17.029 40.202 1.00 16.53 453 GLY A N 1
ATOM 2299 C CA . GLY A 1 284 ? -12.034 -16.136 39.215 1.00 15.57 453 GLY A CA 1
ATOM 2300 C C . GLY A 1 284 ? -10.641 -15.627 39.460 1.00 15.37 453 GLY A C 1
ATOM 2301 O O . GLY A 1 284 ? -10.131 -14.818 38.692 1.00 16.39 453 GLY A O 1
ATOM 2302 N N . GLU A 1 285 ? -10.014 -16.105 40.552 1.00 14.95 454 GLU A N 1
ATOM 2303 C CA . GLU A 1 285 ? -8.707 -15.627 41.013 1.00 15.35 454 GLU A CA 1
ATOM 2304 C C . GLU A 1 285 ? -7.664 -16.696 40.763 1.00 15.26 454 GLU A C 1
ATOM 2305 O O . GLU A 1 285 ? -7.878 -17.847 41.073 1.00 16.55 454 GLU A O 1
ATOM 2311 N N . LEU A 1 286 ? -6.522 -16.287 40.238 1.00 14.74 455 LEU A N 1
ATOM 2312 C CA . LEU A 1 286 ? -5.356 -17.180 40.062 1.00 14.46 455 LEU A CA 1
ATOM 2313 C C . LEU A 1 286 ? -4.446 -17.079 41.273 1.00 15.21 455 LEU A C 1
ATOM 2314 O O . LEU A 1 286 ? -3.928 -15.980 41.620 1.00 14.77 455 LEU A O 1
ATOM 2319 N N . MET A 1 287 ? -4.284 -18.217 41.965 1.00 14.90 456 MET A N 1
ATOM 2320 C CA . MET A 1 287 ? -3.612 -18.256 43.240 1.00 14.25 456 MET A CA 1
ATOM 2321 C C . MET A 1 287 ? -2.194 -17.658 43.158 1.00 14.05 456 MET A C 1
ATOM 2322 O O . MET A 1 287 ? -1.355 -18.173 42.441 1.00 13.58 456 MET A O 1
ATOM 2327 N N . ASP A 1 288 ? -1.956 -16.616 43.956 1.00 13.90 457 ASP A N 1
ATOM 2328 C CA . ASP A 1 288 ? -0.683 -15.894 44.038 1.00 13.15 457 ASP A CA 1
ATOM 2329 C C . ASP A 1 288 ? 0.542 -16.765 44.266 1.00 13.21 457 ASP A C 1
ATOM 2330 O O . ASP A 1 288 ? 1.637 -16.389 43.838 1.00 13.64 457 ASP A O 1
ATOM 2335 N N . MET A 1 289 ? 0.419 -17.874 45.020 1.00 13.58 458 MET A N 1
ATOM 2336 C CA . MET A 1 289 ? 1.577 -18.727 45.240 1.00 14.55 458 MET A CA 1
ATOM 2337 C C . MET A 1 289 ? 2.163 -19.329 43.971 1.00 14.56 458 MET A C 1
ATOM 2338 O O . MET A 1 289 ? 3.286 -19.869 43.991 1.00 15.22 458 MET A O 1
ATOM 2343 N N . SER A 1 290 ? 1.432 -19.239 42.849 1.00 14.47 459 SER A N 1
ATOM 2344 C CA . SER A 1 290 ? 1.911 -19.769 41.579 1.00 14.47 459 SER A CA 1
ATOM 2345 C C . SER A 1 290 ? 2.460 -18.681 40.645 1.00 14.39 459 SER A C 1
ATOM 2346 O O . SER A 1 290 ? 2.863 -19.018 39.566 1.00 14.52 459 SER A O 1
ATOM 2349 N N . ARG A 1 291 ? 2.464 -17.411 41.070 1.00 13.63 460 ARG A N 1
ATOM 2350 C CA . ARG A 1 291 ? 2.717 -16.262 40.172 1.00 14.45 460 ARG A CA 1
ATOM 2351 C C . ARG A 1 291 ? 4.079 -15.618 40.368 1.00 15.31 460 ARG A C 1
ATOM 2352 O O . ARG A 1 291 ? 4.397 -14.639 39.699 1.00 15.11 460 ARG A O 1
ATOM 2360 N N . GLY A 1 292 ? 4.901 -16.155 41.274 1.00 14.49 461 GLY A N 1
ATOM 2361 C CA . GLY A 1 292 ? 6.264 -15.688 41.487 1.00 14.30 461 GLY A CA 1
ATOM 2362 C C . GLY A 1 292 ? 6.320 -14.192 41.735 1.00 14.73 461 GLY A C 1
ATOM 2363 O O . GLY A 1 292 ? 5.509 -13.649 42.470 1.00 14.97 461 GLY A O 1
ATOM 2364 N N . ARG A 1 293 ? 7.193 -13.495 41.021 1.00 16.05 462 ARG A N 1
ATOM 2365 C CA . ARG A 1 293 ? 7.389 -12.085 41.295 1.00 15.92 462 ARG A CA 1
ATOM 2366 C C . ARG A 1 293 ? 6.296 -11.170 40.755 1.00 16.28 462 ARG A C 1
ATOM 2367 O O . ARG A 1 293 ? 6.246 -9.997 41.112 1.00 17.21 462 ARG A O 1
ATOM 2375 N N . SER A 1 294 ? 5.399 -11.721 39.950 1.00 16.49 463 SER A N 1
ATOM 2376 C CA . SER A 1 294 ? 4.285 -10.958 39.385 1.00 16.35 463 SER A CA 1
ATOM 2377 C C . SER A 1 294 ? 3.277 -10.443 40.404 1.00 17.15 463 SER A C 1
ATOM 2378 O O . SER A 1 294 ? 2.508 -9.554 40.086 1.00 17.67 463 SER A O 1
ATOM 2381 N N . ILE A 1 295 ? 3.304 -10.991 41.612 1.00 16.77 464 ILE A N 1
ATOM 2382 C CA . ILE A 1 295 ? 2.456 -10.488 42.721 1.00 16.23 464 ILE A CA 1
ATOM 2383 C C . ILE A 1 295 ? 2.747 -9.047 43.062 1.00 16.90 464 ILE A C 1
ATOM 2384 O O . ILE A 1 295 ? 1.905 -8.380 43.673 1.00 15.82 464 ILE A O 1
ATOM 2389 N N . SER A 1 296 ? 3.937 -8.573 42.686 1.00 17.37 465 SER A N 1
ATOM 2390 C CA . SER A 1 296 ? 4.391 -7.219 43.016 1.00 17.33 465 SER A CA 1
ATOM 2391 C C . SER A 1 296 ? 4.036 -6.212 41.927 1.00 17.41 465 SER A C 1
ATOM 2392 O O . SER A 1 296 ? 4.473 -5.082 42.009 1.00 18.48 465 SER A O 1
ATOM 2395 N N . ARG A 1 297 ? 3.156 -6.585 41.016 1.00 16.97 466 ARG A N 1
ATOM 2396 C CA . ARG A 1 297 ? 2.747 -5.694 39.912 1.00 17.19 466 ARG A CA 1
ATOM 2397 C C . ARG A 1 297 ? 1.299 -5.256 40.144 1.00 18.22 466 ARG A C 1
ATOM 2398 O O . ARG A 1 297 ? 0.396 -6.091 40.198 1.00 17.51 466 ARG A O 1
ATOM 2406 N N . ALA A 1 298 ? 1.068 -3.947 40.302 1.00 18.61 467 ALA A N 1
ATOM 2407 C CA . ALA A 1 298 ? -0.259 -3.420 40.614 1.00 19.33 467 ALA A CA 1
ATOM 2408 C C . ALA A 1 298 ? -1.350 -3.728 39.589 1.00 19.97 467 ALA A C 1
ATOM 2409 O O . ALA A 1 298 ? -2.524 -3.838 39.961 1.00 20.45 467 ALA A O 1
ATOM 2411 N N . ASN A 1 299 ? -0.971 -3.787 38.309 1.00 20.54 468 ASN A N 1
ATOM 2412 C CA . ASN A 1 299 ? -1.853 -4.112 37.201 1.00 20.96 468 ASN A CA 1
ATOM 2413 C C . ASN A 1 299 ? -2.094 -5.591 36.955 1.00 20.10 468 ASN A C 1
ATOM 2414 O O . ASN A 1 299 ? -2.779 -5.934 36.004 1.00 20.10 468 ASN A O 1
ATOM 2419 N N . SER A 1 300 ? -1.601 -6.437 37.860 1.00 18.99 469 SER A N 1
ATOM 2420 C CA . SER A 1 300 ? -1.643 -7.885 37.656 1.00 17.99 469 SER A CA 1
ATOM 2421 C C . SER A 1 300 ? -2.060 -8.619 38.912 1.00 16.90 469 SER A C 1
ATOM 2422 O O . SER A 1 300 ? -1.491 -9.661 39.215 1.00 18.49 469 SER A O 1
ATOM 2425 N N . GLU A 1 301 ? -3.030 -8.092 39.639 1.00 15.62 470 GLU A N 1
ATOM 2426 C CA . GLU A 1 301 ? -3.544 -8.832 40.800 1.00 14.76 470 GLU A CA 1
ATOM 2427 C C . GLU A 1 301 ? -4.295 -10.073 40.336 1.00 14.90 470 GLU A C 1
ATOM 2428 O O . GLU A 1 301 ? -4.506 -10.308 39.152 1.00 14.96 470 GLU A O 1
ATOM 2434 N N . GLY A 1 302 ? -4.623 -10.928 41.303 1.00 15.04 471 GLY A N 1
ATOM 2435 C CA . GLY A 1 302 ? -4.922 -12.307 40.949 1.00 15.58 471 GLY A CA 1
ATOM 2436 C C . GLY A 1 302 ? -6.089 -12.536 40.022 1.00 14.46 471 GLY A C 1
ATOM 2437 O O . GLY A 1 302 ? -6.083 -13.487 39.234 1.00 13.94 471 GLY A O 1
ATOM 2438 N N . HIS A 1 303 ? -7.132 -11.706 40.098 1.00 13.65 472 HIS A N 1
ATOM 2439 C CA . HIS A 1 303 ? -8.251 -11.899 39.150 1.00 14.31 472 HIS A CA 1
ATOM 2440 C C . HIS A 1 303 ? -7.902 -11.382 37.747 1.00 14.89 472 HIS A C 1
ATOM 2441 O O . HIS A 1 303 ? -8.423 -11.897 36.776 1.00 15.62 472 HIS A O 1
ATOM 2448 N N . VAL A 1 304 ? -7.007 -10.403 37.636 1.00 15.30 473 VAL A N 1
ATOM 2449 C CA . VAL A 1 304 ? -6.571 -9.904 36.339 1.00 15.74 473 VAL A CA 1
ATOM 2450 C C . VAL A 1 304 ? -5.700 -10.984 35.638 1.00 15.43 473 VAL A C 1
ATOM 2451 O O . VAL A 1 304 ? -5.906 -11.382 34.459 1.00 15.00 473 VAL A O 1
ATOM 2455 N N . ALA A 1 305 ? -4.759 -11.532 36.408 1.00 15.47 474 ALA A N 1
ATOM 2456 C CA . ALA A 1 305 ? -3.860 -12.567 35.916 1.00 16.02 474 ALA A CA 1
ATOM 2457 C C . ALA A 1 305 ? -4.649 -13.776 35.430 1.00 15.46 474 ALA A C 1
ATOM 2458 O O . ALA A 1 305 ? -4.311 -14.399 34.438 1.00 15.24 474 ALA A O 1
ATOM 2460 N N . ALA A 1 306 ? -5.690 -14.150 36.162 1.00 15.63 475 ALA A N 1
ATOM 2461 C CA . ALA A 1 306 ? -6.530 -15.275 35.801 1.00 16.07 475 ALA A CA 1
ATOM 2462 C C . ALA A 1 306 ? -7.077 -15.154 34.380 1.00 15.38 475 ALA A C 1
ATOM 2463 O O . ALA A 1 306 ? -7.235 -16.153 33.698 1.00 15.23 475 ALA A O 1
ATOM 2465 N N . VAL A 1 307 ? -7.378 -13.936 33.918 1.00 16.40 476 VAL A N 1
ATOM 2466 C CA . VAL A 1 307 ? -7.975 -13.754 32.577 1.00 17.65 476 VAL A CA 1
ATOM 2467 C C . VAL A 1 307 ? -6.987 -14.195 31.466 1.00 17.37 476 VAL A C 1
ATOM 2468 O O . VAL A 1 307 ? -7.403 -14.708 30.454 1.00 15.80 476 VAL A O 1
ATOM 2472 N N . GLU A 1 308 ? -5.680 -14.032 31.690 1.00 17.48 477 GLU A N 1
ATOM 2473 C CA . GLU A 1 308 ? -4.679 -14.577 30.746 1.00 16.45 477 GLU A CA 1
ATOM 2474 C C . GLU A 1 308 ? -4.877 -16.057 30.541 1.00 17.01 477 GLU A C 1
ATOM 2475 O O . GLU A 1 308 ? -4.760 -16.552 29.431 1.00 17.60 477 GLU A O 1
ATOM 2481 N N . VAL A 1 309 ? -5.133 -16.792 31.618 1.00 16.07 478 VAL A N 1
ATOM 2482 C CA . VAL A 1 309 ? -5.379 -18.199 31.508 1.00 15.94 478 VAL A CA 1
ATOM 2483 C C . VAL A 1 309 ? -6.745 -18.504 30.895 1.00 15.49 478 VAL A C 1
ATOM 2484 O O . VAL A 1 309 ? -6.865 -19.349 30.046 1.00 14.56 478 VAL A O 1
ATOM 2488 N N . LEU A 1 310 ? -7.790 -17.831 31.339 1.00 14.75 479 LEU A N 1
ATOM 2489 C CA . LEU A 1 310 ? -9.134 -18.077 30.846 1.00 15.32 479 LEU A CA 1
ATOM 2490 C C . LEU A 1 310 ? -9.242 -17.812 29.341 1.00 15.54 479 LEU A C 1
ATOM 2491 O O . LEU A 1 310 ? -9.890 -18.549 28.606 1.00 14.74 479 LEU A O 1
ATOM 2496 N N . ARG A 1 311 ? -8.601 -16.759 28.872 1.00 16.21 480 ARG A N 1
ATOM 2497 C CA . ARG A 1 311 ? -8.671 -16.459 27.451 1.00 16.28 480 ARG A CA 1
ATOM 2498 C C . ARG A 1 311 ? -7.879 -17.478 26.653 1.00 16.42 480 ARG A C 1
ATOM 2499 O O . ARG A 1 311 ? -8.257 -17.861 25.524 1.00 18.08 480 ARG A O 1
ATOM 2507 N N . GLY A 1 312 ? -6.802 -18.004 27.247 1.00 16.11 481 GLY A N 1
ATOM 2508 C CA . GLY A 1 312 ? -6.124 -19.124 26.604 1.00 16.27 481 GLY A CA 1
ATOM 2509 C C . GLY A 1 312 ? -7.030 -20.351 26.461 1.00 16.75 481 GLY A C 1
ATOM 2510 O O . GLY A 1 312 ? -7.088 -21.015 25.434 1.00 15.73 481 GLY A O 1
ATOM 2511 N N . ILE A 1 313 ? -7.716 -20.724 27.528 1.00 17.59 482 ILE A N 1
ATOM 2512 C CA . ILE A 1 313 ? -8.639 -21.844 27.463 1.00 17.75 482 ILE A CA 1
ATOM 2513 C C . ILE A 1 313 ? -9.754 -21.660 26.457 1.00 17.96 482 ILE A C 1
ATOM 2514 O O . ILE A 1 313 ? -10.093 -22.577 25.736 1.00 17.76 482 ILE A O 1
ATOM 2519 N N . HIS A 1 314 ? -10.346 -20.490 26.406 1.00 18.14 483 HIS A N 1
ATOM 2520 C CA . HIS A 1 314 ? -11.477 -20.246 25.522 1.00 19.03 483 HIS A CA 1
ATOM 2521 C C . HIS A 1 314 ? -11.046 -20.268 24.060 1.00 18.75 483 HIS A C 1
ATOM 2522 O O . HIS A 1 314 ? -11.823 -20.694 23.164 1.00 18.80 483 HIS A O 1
ATOM 2529 N N . ARG A 1 315 ? -9.800 -19.873 23.802 1.00 17.24 484 ARG A N 1
ATOM 2530 C CA . ARG A 1 315 ? -9.254 -20.008 22.432 1.00 17.42 484 ARG A CA 1
ATOM 2531 C C . ARG A 1 315 ? -9.025 -21.478 22.080 1.00 18.52 484 ARG A C 1
ATOM 2532 O O . ARG A 1 315 ? -9.321 -21.919 20.979 1.00 20.48 484 ARG A O 1
ATOM 2540 N N . ILE A 1 316 ? -8.489 -22.229 23.027 1.00 18.01 485 ILE A N 1
ATOM 2541 C CA . ILE A 1 316 ? -8.268 -23.646 22.817 1.00 17.97 485 ILE A CA 1
ATOM 2542 C C . ILE A 1 316 ? -9.594 -24.351 22.576 1.00 18.98 485 ILE A C 1
ATOM 2543 O O . ILE A 1 316 ? -9.680 -25.207 21.684 1.00 20.27 485 ILE A O 1
ATOM 2548 N N . ALA A 1 317 ? -10.634 -24.005 23.346 1.00 18.83 486 ALA A N 1
ATOM 2549 C CA . ALA A 1 317 ? -11.991 -24.553 23.141 1.00 20.16 486 ALA A CA 1
ATOM 2550 C C . ALA A 1 317 ? -12.459 -24.308 21.708 1.00 21.35 486 ALA A C 1
ATOM 2551 O O . ALA A 1 317 ? -12.980 -25.208 21.049 1.00 21.92 486 ALA A O 1
ATOM 2553 N N . ASP A 1 318 ? -12.223 -23.097 21.222 1.00 22.62 487 ASP A N 1
ATOM 2554 C CA . ASP A 1 318 ? -12.643 -22.704 19.884 1.00 24.82 487 ASP A CA 1
ATOM 2555 C C . ASP A 1 318 ? -11.965 -23.520 18.773 1.00 25.57 487 ASP A C 1
ATOM 2556 O O . ASP A 1 318 ? -12.546 -23.674 17.704 1.00 27.43 487 ASP A O 1
ATOM 2561 N N . MET A 1 319 ? -10.752 -24.008 18.991 1.00 26.17 488 MET A N 1
ATOM 2562 C CA . MET A 1 319 ? -10.048 -24.816 17.990 1.00 27.78 488 MET A CA 1
ATOM 2563 C C . MET A 1 319 ? -10.312 -26.316 18.163 1.00 28.98 488 MET A C 1
ATOM 2564 O O . MET A 1 319 ? -9.842 -27.150 17.368 1.00 29.49 488 MET A O 1
ATOM 2569 N N . SER A 1 320 ? -11.087 -26.657 19.190 1.00 29.12 489 SER A N 1
ATOM 2570 C CA . SER A 1 320 ? -11.414 -28.034 19.543 1.00 30.41 489 SER A CA 1
ATOM 2571 C C . SER A 1 320 ? -12.781 -28.329 18.932 1.00 31.86 489 SER A C 1
ATOM 2572 O O . SER A 1 320 ? -13.348 -27.476 18.257 1.00 31.03 489 SER A O 1
ATOM 2575 N N . GLU A 1 321 ? -13.344 -29.514 19.178 1.00 34.40 490 GLU A N 1
ATOM 2576 C CA . GLU A 1 321 ? -14.708 -29.757 18.670 1.00 36.13 490 GLU A CA 1
ATOM 2577 C C . GLU A 1 321 ? -15.520 -30.582 19.627 1.00 36.33 490 GLU A C 1
ATOM 2578 O O . GLU A 1 321 ? -14.967 -31.256 20.489 1.00 36.71 490 GLU A O 1
ATOM 2584 N N . GLY A 1 322 ? -16.836 -30.484 19.488 1.00 36.22 491 GLY A N 1
ATOM 2585 C CA . GLY A 1 322 ? -17.739 -31.382 20.188 1.00 36.33 491 GLY A CA 1
ATOM 2586 C C . GLY A 1 322 ? -17.710 -31.255 21.700 1.00 36.13 491 GLY A C 1
ATOM 2587 O O . GLY A 1 322 ? -17.884 -30.156 22.242 1.00 36.35 491 GLY A O 1
ATOM 2588 N N . GLU A 1 323 ? -17.485 -32.390 22.363 1.00 35.86 492 GLU A N 1
ATOM 2589 C CA . GLU A 1 323 ? -17.617 -32.502 23.808 1.00 35.88 492 GLU A CA 1
ATOM 2590 C C . GLU A 1 323 ? -16.437 -31.779 24.447 1.00 33.94 492 GLU A C 1
ATOM 2591 O O . GLU A 1 323 ? -16.590 -31.178 25.492 1.00 33.00 492 GLU A O 1
ATOM 2597 N N . THR A 1 324 ? -15.276 -31.815 23.800 1.00 31.90 493 THR A N 1
ATOM 2598 C CA . THR A 1 324 ? -14.051 -31.221 24.383 1.00 31.26 493 THR A CA 1
ATOM 2599 C C . THR A 1 324 ? -14.194 -29.719 24.313 1.00 29.16 493 THR A C 1
ATOM 2600 O O . THR A 1 324 ? -13.921 -29.026 25.297 1.00 26.83 493 THR A O 1
ATOM 2604 N N . LYS A 1 325 ? -14.705 -29.203 23.191 1.00 27.87 494 LYS A N 1
ATOM 2605 C CA . LYS A 1 325 ? -15.075 -27.804 23.114 1.00 26.96 494 LYS A CA 1
ATOM 2606 C C . LYS A 1 325 ? -16.123 -27.397 24.141 1.00 26.90 494 LYS A C 1
ATOM 2607 O O . LYS A 1 325 ? -15.921 -26.405 24.810 1.00 25.34 494 LYS A O 1
ATOM 2613 N N . GLN A 1 326 ? -17.239 -28.117 24.268 1.00 27.66 495 GLN A N 1
ATOM 2614 C CA . GLN A 1 326 ? -18.283 -27.664 25.200 1.00 28.04 495 GLN A CA 1
ATOM 2615 C C . GLN A 1 326 ? -17.801 -27.696 26.636 1.00 26.37 495 GLN A C 1
ATOM 2616 O O . GLN A 1 326 ? -18.109 -26.797 27.411 1.00 26.52 495 GLN A O 1
ATOM 2622 N N . ARG A 1 327 ? -17.022 -28.699 26.981 1.00 24.95 496 ARG A N 1
ATOM 2623 C CA . ARG A 1 327 ? -16.586 -28.832 28.374 1.00 24.71 496 ARG A CA 1
ATOM 2624 C C . ARG A 1 327 ? -15.588 -27.755 28.730 1.00 23.41 496 ARG A C 1
ATOM 2625 O O . ARG A 1 327 ? -15.625 -27.225 29.834 1.00 22.60 496 ARG A O 1
ATOM 2633 N N . LEU A 1 328 ? -14.740 -27.361 27.774 1.00 21.98 497 LEU A N 1
ATOM 2634 C CA . LEU A 1 328 ? -13.790 -26.269 28.037 1.00 20.97 497 LEU A CA 1
ATOM 2635 C C . LEU A 1 328 ? -14.542 -24.946 28.098 1.00 19.95 497 LEU A C 1
ATOM 2636 O O . LEU A 1 328 ? -14.245 -24.112 28.932 1.00 18.52 497 LEU A O 1
ATOM 2641 N N . GLN A 1 329 ? -15.541 -24.751 27.230 1.00 20.48 498 GLN A N 1
ATOM 2642 C CA . GLN A 1 329 ? -16.391 -23.567 27.331 1.00 20.99 498 GLN A CA 1
ATOM 2643 C C . GLN A 1 329 ? -17.079 -23.512 28.720 1.00 20.11 498 GLN A C 1
ATOM 2644 O O . GLN A 1 329 ? -17.177 -22.448 29.351 1.00 19.24 498 GLN A O 1
ATOM 2650 N N . SER A 1 330 ? -17.551 -24.656 29.180 1.00 20.54 499 SER A N 1
ATOM 2651 C CA . SER A 1 330 ? -18.277 -24.772 30.462 1.00 20.35 499 SER A CA 1
ATOM 2652 C C . SER A 1 330 ? -17.379 -24.453 31.636 1.00 19.51 499 SER A C 1
ATOM 2653 O O . SER A 1 330 ? -17.825 -23.851 32.578 1.00 18.75 499 SER A O 1
ATOM 2656 N N . LEU A 1 331 ? -16.113 -24.841 31.547 1.00 18.45 500 LEU A N 1
ATOM 2657 C CA . LEU A 1 331 ? -15.126 -24.514 32.575 1.00 17.85 500 LEU A CA 1
ATOM 2658 C C . LEU A 1 331 ? -14.921 -22.977 32.652 1.00 17.60 500 LEU A C 1
ATOM 2659 O O . LEU A 1 331 ? -14.954 -22.353 33.718 1.00 17.88 500 LEU A O 1
ATOM 2664 N N . VAL A 1 332 ? -14.697 -22.337 31.507 1.00 17.73 501 VAL A N 1
ATOM 2665 C CA . VAL A 1 332 ? -14.538 -20.874 31.501 1.00 17.86 501 VAL A CA 1
ATOM 2666 C C . VAL A 1 332 ? -15.787 -20.179 32.030 1.00 16.04 501 VAL A C 1
ATOM 2667 O O . VAL A 1 332 ? -15.709 -19.218 32.786 1.00 15.95 501 VAL A O 1
ATOM 2671 N N . LYS A 1 333 ? -16.953 -20.675 31.626 1.00 17.42 502 LYS A N 1
ATOM 2672 C CA . LYS A 1 333 ? -18.235 -20.035 31.924 1.00 17.57 502 LYS A CA 1
ATOM 2673 C C . LYS A 1 333 ? -18.506 -20.060 33.407 1.00 17.52 502 LYS A C 1
ATOM 2674 O O . LYS A 1 333 ? -18.844 -19.040 34.030 1.00 18.09 502 LYS A O 1
ATOM 2680 N N . THR A 1 334 ? -18.296 -21.225 34.022 1.00 17.97 503 THR A N 1
ATOM 2681 C CA . THR A 1 334 ? -18.570 -21.322 35.445 1.00 18.19 503 THR A CA 1
ATOM 2682 C C . THR A 1 334 ? -17.548 -20.487 36.256 1.00 16.02 503 THR A C 1
ATOM 2683 O O . THR A 1 334 ? -17.903 -19.851 37.259 1.00 17.29 503 THR A O 1
ATOM 2687 N N . ILE A 1 335 ? -16.283 -20.438 35.811 1.00 15.30 504 ILE A N 1
ATOM 2688 C CA . ILE A 1 335 ? -15.290 -19.626 36.539 1.00 15.83 504 ILE A CA 1
ATOM 2689 C C . ILE A 1 335 ? -15.648 -18.136 36.485 1.00 16.73 504 ILE A C 1
ATOM 2690 O O . ILE A 1 335 ? -15.704 -17.445 37.524 1.00 16.79 504 ILE A O 1
ATOM 2695 N N . VAL A 1 336 ? -15.943 -17.631 35.272 1.00 18.40 505 VAL A N 1
ATOM 2696 C CA . VAL A 1 336 ? -16.309 -16.234 35.084 1.00 19.26 505 VAL A CA 1
ATOM 2697 C C . VAL A 1 336 ? -17.578 -15.866 35.861 1.00 19.21 505 VAL A C 1
ATOM 2698 O O . VAL A 1 336 ? -17.627 -14.816 36.537 1.00 18.77 505 VAL A O 1
ATOM 2702 N N . GLN A 1 337 ? -18.595 -16.731 35.794 1.00 19.23 506 GLN A N 1
ATOM 2703 C CA . GLN A 1 337 ? -19.868 -16.444 36.455 1.00 20.22 506 GLN A CA 1
ATOM 2704 C C . GLN A 1 337 ? -19.776 -16.485 37.979 1.00 19.63 506 GLN A C 1
ATOM 2705 O O . GLN A 1 337 ? -20.554 -15.846 38.655 1.00 21.13 506 GLN A O 1
ATOM 2711 N N . SER A 1 338 ? -18.794 -17.221 38.512 1.00 20.19 507 SER A N 1
ATOM 2712 C CA . SER A 1 338 ? -18.499 -17.267 39.955 1.00 19.64 507 SER A CA 1
ATOM 2713 C C . SER A 1 338 ? -17.808 -16.000 40.453 1.00 19.61 507 SER A C 1
ATOM 2714 O O . SER A 1 338 ? -17.733 -15.768 41.641 1.00 20.52 507 SER A O 1
ATOM 2717 N N . ASP A 1 339 ? -17.254 -15.217 39.540 1.00 19.00 508 ASP A N 1
ATOM 2718 C CA . ASP A 1 339 ? -16.510 -14.011 39.925 1.00 19.09 508 ASP A CA 1
ATOM 2719 C C . ASP A 1 339 ? -17.383 -12.757 39.981 1.00 19.00 508 ASP A C 1
ATOM 2720 O O . ASP A 1 339 ? -17.602 -12.060 38.966 1.00 20.79 508 ASP A O 1
ATOM 2725 N N . SER A 1 340 ? -17.808 -12.426 41.194 1.00 19.04 509 SER A N 1
ATOM 2726 C CA . SER A 1 340 ? -18.633 -11.256 41.437 1.00 19.16 509 SER A CA 1
ATOM 2727 C C . SER A 1 340 ? -17.847 -9.977 41.666 1.00 19.13 509 SER A C 1
ATOM 2728 O O . SER A 1 340 ? -18.448 -8.903 41.788 1.00 21.59 509 SER A O 1
ATOM 2731 N N . TYR A 1 341 ? -16.522 -10.077 41.744 1.00 18.45 510 TYR A N 1
ATOM 2732 C CA . TYR A 1 341 ? -15.643 -8.979 42.064 1.00 18.21 510 TYR A CA 1
ATOM 2733 C C . TYR A 1 341 ? -14.995 -8.298 40.851 1.00 19.15 510 TYR A C 1
ATOM 2734 O O . TYR A 1 341 ? -14.901 -7.050 40.820 1.00 20.09 510 TYR A O 1
ATOM 2743 N N . TYR A 1 342 ? -14.503 -9.108 39.899 1.00 18.34 511 TYR A N 1
ATOM 2744 C CA . TYR A 1 342 ? -13.777 -8.629 38.729 1.00 18.08 511 TYR A CA 1
ATOM 2745 C C . TYR A 1 342 ? -14.572 -8.883 37.448 1.00 18.63 511 TYR A C 1
ATOM 2746 O O . TYR A 1 342 ? -15.156 -9.944 37.249 1.00 20.04 511 TYR A O 1
ATOM 2755 N N . ASP A 1 343 ? -14.591 -7.872 36.573 1.00 18.76 512 ASP A N 1
ATOM 2756 C CA . ASP A 1 343 ? -15.224 -7.931 35.258 1.00 18.93 512 ASP A CA 1
ATOM 2757 C C . ASP A 1 343 ? -14.229 -8.479 34.251 1.00 17.49 512 ASP A C 1
ATOM 2758 O O . ASP A 1 343 ? -13.279 -7.818 33.916 1.00 16.18 512 ASP A O 1
ATOM 2763 N N . VAL A 1 344 ? -14.429 -9.712 33.802 1.00 17.10 513 VAL A N 1
ATOM 2764 C CA . VAL A 1 344 ? -13.489 -10.407 32.905 1.00 17.59 513 VAL A CA 1
ATOM 2765 C C . VAL A 1 344 ? -13.121 -9.576 31.674 1.00 17.15 513 VAL A C 1
ATOM 2766 O O . VAL A 1 344 ? -11.978 -9.637 31.197 1.00 16.81 513 VAL A O 1
ATOM 2770 N N . PHE A 1 345 ? -14.089 -8.816 31.165 1.00 16.88 514 PHE A N 1
ATOM 2771 C CA . PHE A 1 345 ? -13.834 -7.996 29.981 1.00 16.41 514 PHE A CA 1
ATOM 2772 C C . PHE A 1 345 ? -12.733 -6.986 30.161 1.00 16.94 514 PHE A C 1
ATOM 2773 O O . PHE A 1 345 ? -12.138 -6.537 29.178 1.00 17.67 514 PHE A O 1
ATOM 2781 N N . LYS A 1 346 ? -12.451 -6.578 31.385 1.00 17.37 515 LYS A N 1
ATOM 2782 C CA . LYS A 1 346 ? -11.346 -5.650 31.634 1.00 18.50 515 LYS A CA 1
ATOM 2783 C C . LYS A 1 346 ? -9.969 -6.183 31.222 1.00 17.74 515 LYS A C 1
ATOM 2784 O O . LYS A 1 346 ? -9.017 -5.408 31.109 1.00 19.98 515 LYS A O 1
ATOM 2790 N N . ASN A 1 347 ? -9.837 -7.490 31.019 1.00 16.77 516 ASN A N 1
ATOM 2791 C CA . ASN A 1 347 ? -8.598 -8.052 30.512 1.00 16.36 516 ASN A CA 1
ATOM 2792 C C . ASN A 1 347 ? -8.797 -8.929 29.284 1.00 16.83 516 ASN A C 1
ATOM 2793 O O . ASN A 1 347 ? -8.006 -9.816 29.043 1.00 16.90 516 ASN A O 1
ATOM 2798 N N . LEU A 1 348 ? -9.810 -8.619 28.462 1.00 17.09 517 LEU A N 1
ATOM 2799 C CA . LEU A 1 348 ? -9.966 -9.193 27.136 1.00 17.13 517 LEU A CA 1
ATOM 2800 C C . LEU A 1 348 ? -9.662 -8.042 26.167 1.00 17.27 517 LEU A C 1
ATOM 2801 O O . LEU A 1 348 ? -10.420 -7.054 26.104 1.00 18.34 517 LEU A O 1
ATOM 2806 N N . LYS A 1 349 ? -8.521 -8.165 25.496 1.00 17.29 518 LYS A N 1
ATOM 2807 C CA . LYS A 1 349 ? -7.839 -7.021 24.864 1.00 18.05 518 LYS A CA 1
ATOM 2808 C C . LYS A 1 349 ? -7.800 -7.134 23.362 1.00 17.33 518 LYS A C 1
ATOM 2809 O O . LYS A 1 349 ? -7.034 -6.430 22.719 1.00 18.90 518 LYS A O 1
ATOM 2815 N N . THR A 1 350 ? -8.643 -7.982 22.796 1.00 17.45 519 THR A N 1
ATOM 2816 C CA . THR A 1 350 ? -8.866 -8.011 21.327 1.00 18.04 519 THR A CA 1
ATOM 2817 C C . THR A 1 350 ? -10.333 -8.278 21.046 1.00 18.05 519 THR A C 1
ATOM 2818 O O . THR A 1 350 ? -11.047 -8.793 21.914 1.00 17.44 519 THR A O 1
ATOM 2822 N N . TYR A 1 351 ? -10.829 -7.936 19.857 1.00 17.12 520 TYR A N 1
ATOM 2823 C CA . TYR A 1 351 ? -12.257 -8.119 19.597 1.00 18.08 520 TYR A CA 1
ATOM 2824 C C . TYR A 1 351 ? -12.694 -9.584 19.506 1.00 18.71 520 TYR A C 1
ATOM 2825 O O . TYR A 1 351 ? -13.805 -9.908 19.943 1.00 18.59 520 TYR A O 1
ATOM 2834 N N . LYS A 1 352 ? -11.843 -10.465 18.978 1.00 18.99 521 LYS A N 1
ATOM 2835 C CA . LYS A 1 352 ? -12.191 -11.874 18.934 1.00 19.65 521 LYS A CA 1
ATOM 2836 C C . LYS A 1 352 ? -12.296 -12.475 20.344 1.00 18.38 521 LYS A C 1
ATOM 2837 O O . LYS A 1 352 ? -13.199 -13.266 20.604 1.00 18.50 521 LYS A O 1
ATOM 2843 N N . ASP A 1 353 ? -11.449 -12.021 21.260 1.00 17.95 522 ASP A N 1
ATOM 2844 C CA . ASP A 1 353 ? -11.541 -12.530 22.630 1.00 17.65 522 ASP A CA 1
ATOM 2845 C C . ASP A 1 353 ? -12.847 -12.090 23.307 1.00 17.59 522 ASP A C 1
ATOM 2846 O O . ASP A 1 353 ? -13.460 -12.847 24.066 1.00 17.53 522 ASP A O 1
ATOM 2851 N N . ILE A 1 354 ? -13.252 -10.835 23.070 1.00 17.59 523 ILE A N 1
ATOM 2852 C CA . ILE A 1 354 ? -14.511 -10.326 23.577 1.00 17.87 523 ILE A CA 1
ATOM 2853 C C . ILE A 1 354 ? -15.656 -11.126 23.009 1.00 18.69 523 ILE A C 1
ATOM 2854 O O . ILE A 1 354 ? -16.543 -11.579 23.730 1.00 19.52 523 ILE A O 1
ATOM 2859 N N . SER A 1 355 ? -15.640 -11.317 21.694 1.00 19.12 524 SER A N 1
ATOM 2860 C CA . SER A 1 355 ? -16.683 -12.042 21.003 1.00 20.67 524 SER A CA 1
ATOM 2861 C C . SER A 1 355 ? -16.846 -13.475 21.532 1.00 20.95 524 SER A C 1
ATOM 2862 O O . SER A 1 355 ? -17.984 -13.905 21.811 1.00 22.15 524 SER A O 1
ATOM 2865 N N . LEU A 1 356 ? -15.724 -14.174 21.716 1.00 21.28 525 LEU A N 1
ATOM 2866 C CA . LEU A 1 356 ? -15.733 -15.564 22.197 1.00 22.51 525 LEU A CA 1
ATOM 2867 C C . LEU A 1 356 ? -16.337 -15.624 23.594 1.00 22.09 525 LEU A C 1
ATOM 2868 O O . LEU A 1 356 ? -17.121 -16.554 23.935 1.00 22.94 525 LEU A O 1
ATOM 2873 N N . MET A 1 357 ? -15.963 -14.669 24.433 1.00 21.15 526 MET A N 1
ATOM 2874 C CA . MET A 1 357 ? -16.494 -14.652 25.801 1.00 20.25 526 MET A CA 1
ATOM 2875 C C . MET A 1 357 ? -17.992 -14.363 25.835 1.00 20.18 526 MET A C 1
ATOM 2876 O O . MET A 1 357 ? -18.756 -14.971 26.580 1.00 20.02 526 MET A O 1
ATOM 2881 N N . GLN A 1 358 ? -18.434 -13.404 25.030 1.00 20.85 527 GLN A N 1
ATOM 2882 C CA . GLN A 1 358 ? -19.860 -13.069 24.948 1.00 21.27 527 GLN A CA 1
ATOM 2883 C C . GLN A 1 358 ? -20.685 -14.283 24.473 1.00 22.32 527 GLN A C 1
ATOM 2884 O O . GLN A 1 358 ? -21.725 -14.591 25.047 1.00 21.88 527 GLN A O 1
ATOM 2890 N N . SER A 1 359 ? -20.166 -14.998 23.482 1.00 23.09 528 SER A N 1
ATOM 2891 C CA . SER A 1 359 ? -20.852 -16.165 22.905 1.00 24.41 528 SER A CA 1
ATOM 2892 C C . SER A 1 359 ? -21.083 -17.215 23.982 1.00 23.83 528 SER A C 1
ATOM 2893 O O . SER A 1 359 ? -22.191 -17.746 24.159 1.00 24.08 528 SER A O 1
ATOM 2896 N N . LEU A 1 360 ? -20.004 -17.488 24.680 1.00 23.85 529 LEU A N 1
ATOM 2897 C CA . LEU A 1 360 ? -19.944 -18.453 25.753 1.00 24.38 529 LEU A CA 1
ATOM 2898 C C . LEU A 1 360 ? -20.972 -18.166 26.841 1.00 23.71 529 LEU A C 1
ATOM 2899 O O . LEU A 1 360 ? -21.741 -19.044 27.300 1.00 23.27 529 LEU A O 1
ATOM 2904 N N . LEU A 1 361 ? -20.976 -16.922 27.285 1.00 23.78 530 LEU A N 1
ATOM 2905 C CA . LEU A 1 361 ? -21.806 -16.525 28.417 1.00 23.09 530 LEU A CA 1
ATOM 2906 C C . LEU A 1 361 ? -23.293 -16.549 28.060 1.00 24.02 530 LEU A C 1
ATOM 2907 O O . LEU A 1 361 ? -24.131 -16.878 28.905 1.00 23.96 530 LEU A O 1
ATOM 2912 N N . SER A 1 362 ? -23.633 -16.242 26.809 1.00 24.61 531 SER A N 1
ATOM 2913 C CA . SER A 1 362 ? -25.049 -16.144 26.410 1.00 25.42 531 SER A CA 1
ATOM 2914 C C . SER A 1 362 ? -25.597 -17.462 25.857 1.00 25.23 531 SER A C 1
ATOM 2915 O O . SER A 1 362 ? -26.801 -17.608 25.689 1.00 27.49 531 SER A O 1
ATOM 2918 N N . ASP A 1 363 ? -24.741 -18.425 25.589 1.00 24.32 532 ASP A N 1
ATOM 2919 C CA . ASP A 1 363 ? -25.156 -19.663 24.959 1.00 23.74 532 ASP A CA 1
ATOM 2920 C C . ASP A 1 363 ? -25.722 -20.575 26.031 1.00 24.33 532 ASP A C 1
ATOM 2921 O O . ASP A 1 363 ? -24.959 -21.142 26.805 1.00 23.46 532 ASP A O 1
ATOM 2926 N N . ALA A 1 364 ? -27.049 -20.712 26.066 1.00 25.09 533 ALA A N 1
ATOM 2927 C CA . ALA A 1 364 ? -27.704 -21.589 27.038 1.00 24.59 533 ALA A CA 1
ATOM 2928 C C . ALA A 1 364 ? -27.335 -23.062 26.856 1.00 23.98 533 ALA A C 1
ATOM 2929 O O . ALA A 1 364 ? -27.523 -23.829 27.787 1.00 24.68 533 ALA A O 1
ATOM 2931 N N . GLY A 1 365 ? -26.805 -23.466 25.704 1.00 22.72 534 GLY A N 1
ATOM 2932 C CA . GLY A 1 365 ? -26.275 -24.808 25.510 1.00 22.74 534 GLY A CA 1
ATOM 2933 C C . GLY A 1 365 ? -24.971 -25.145 26.220 1.00 22.40 534 GLY A C 1
ATOM 2934 O O . GLY A 1 365 ? -24.573 -26.319 26.317 1.00 22.92 534 GLY A O 1
ATOM 2935 N N . VAL A 1 366 ? -24.276 -24.113 26.686 1.00 22.24 535 VAL A N 1
ATOM 2936 C CA . VAL A 1 366 ? -23.050 -24.261 27.473 1.00 22.29 535 VAL A CA 1
ATOM 2937 C C . VAL A 1 366 ? -23.412 -24.219 28.932 1.00 21.93 535 VAL A C 1
ATOM 2938 O O . VAL A 1 366 ? -23.917 -23.209 29.420 1.00 21.03 535 VAL A O 1
ATOM 2942 N N . ALA A 1 367 ? -23.141 -25.329 29.626 1.00 23.30 536 ALA A N 1
ATOM 2943 C CA . ALA A 1 367 ? -23.441 -25.468 31.052 1.00 23.35 536 ALA A CA 1
ATOM 2944 C C . ALA A 1 367 ? -22.537 -24.625 31.899 1.00 23.92 536 ALA A C 1
ATOM 2945 O O . ALA A 1 367 ? -21.359 -24.442 31.576 1.00 24.79 536 ALA A O 1
ATOM 2947 N N . SER A 1 368 ? -23.110 -24.084 32.965 1.00 23.07 537 SER A N 1
ATOM 2948 C CA . SER A 1 368 ? -22.417 -23.339 33.988 1.00 22.34 537 SER A CA 1
ATOM 2949 C C . SER A 1 368 ? -22.920 -23.916 35.287 1.00 21.80 537 SER A C 1
ATOM 2950 O O . SER A 1 368 ? -23.994 -23.542 35.761 1.00 23.32 537 SER A O 1
ATOM 2953 N N . VAL A 1 369 ? -22.192 -24.894 35.783 1.00 20.58 538 VAL A N 1
ATOM 2954 C CA . VAL A 1 369 ? -22.515 -25.576 37.044 1.00 18.80 538 VAL A CA 1
ATOM 2955 C C . VAL A 1 369 ? -21.333 -25.286 38.000 1.00 18.81 538 VAL A C 1
ATOM 2956 O O . VAL A 1 369 ? -20.164 -25.365 37.623 1.00 18.42 538 VAL A O 1
ATOM 2960 N N . PRO A 1 370 ? -21.614 -24.921 39.228 1.00 19.32 539 PRO A N 1
ATOM 2961 C CA . PRO A 1 370 ? -20.527 -24.714 40.192 1.00 20.39 539 PRO A CA 1
ATOM 2962 C C . PRO A 1 370 ? -19.529 -25.891 40.232 1.00 20.21 539 PRO A C 1
ATOM 2963 O O . PRO A 1 370 ? -19.921 -27.038 40.252 1.00 20.23 539 PRO A O 1
ATOM 2967 N N . ARG A 1 371 ? -18.238 -25.586 40.276 1.00 20.04 540 ARG A N 1
ATOM 2968 C CA . ARG A 1 371 ? -17.224 -26.626 40.259 1.00 19.58 540 ARG A CA 1
ATOM 2969 C C . ARG A 1 371 ? -17.281 -27.457 41.532 1.00 18.14 540 ARG A C 1
ATOM 2970 O O . ARG A 1 371 ? -17.570 -26.955 42.605 1.00 17.80 540 ARG A O 1
ATOM 2978 N N . THR A 1 372 ? -16.968 -28.729 41.390 1.00 17.52 541 THR A N 1
ATOM 2979 C CA . THR A 1 372 ? -16.951 -29.621 42.524 1.00 17.59 541 THR A CA 1
ATOM 2980 C C . THR A 1 372 ? -15.657 -29.497 43.326 1.00 16.16 541 THR A C 1
ATOM 2981 O O . THR A 1 372 ? -14.697 -28.828 42.912 1.00 16.81 541 THR A O 1
ATOM 2985 N N . SER A 1 373 ? -15.642 -30.132 44.500 1.00 14.32 542 SER A N 1
ATOM 2986 C CA . SER A 1 373 ? -14.477 -30.117 45.380 1.00 13.91 542 SER A CA 1
ATOM 2987 C C . SER A 1 373 ? -13.285 -30.844 44.783 1.00 14.35 542 SER A C 1
ATOM 2988 O O . SER A 1 373 ? -13.449 -31.820 44.066 1.00 15.46 542 SER A O 1
ATOM 2991 N N . TYR A 1 374 ? -12.088 -30.369 45.072 1.00 14.64 543 TYR A N 1
ATOM 2992 C CA . TYR A 1 374 ? -10.845 -30.983 44.601 1.00 15.31 543 TYR A CA 1
ATOM 2993 C C . TYR A 1 374 ? -9.695 -30.655 45.560 1.00 14.33 543 TYR A C 1
ATOM 2994 O O . TYR A 1 374 ? -9.774 -29.695 46.371 1.00 13.91 543 TYR A O 1
ATOM 3003 N N . LEU A 1 375 ? -8.622 -31.415 45.446 1.00 14.04 544 LEU A N 1
ATOM 3004 C CA . LEU A 1 375 ? -7.410 -31.169 46.210 1.00 15.22 544 LEU A CA 1
ATOM 3005 C C . LEU A 1 375 ? -6.236 -31.635 45.360 1.00 16.01 544 LEU A C 1
ATOM 3006 O O . LEU A 1 375 ? -6.139 -32.840 44.993 1.00 18.70 544 LEU A O 1
ATOM 3011 N N . SER A 1 376 ? -5.414 -30.681 44.942 1.00 14.58 545 SER A N 1
ATOM 3012 C CA . SER A 1 376 ? -4.232 -31.000 44.126 1.00 14.29 545 SER A CA 1
ATOM 3013 C C . SER A 1 376 ? -2.949 -30.885 44.952 1.00 14.71 545 SER A C 1
ATOM 3014 O O . SER A 1 376 ? -2.662 -29.803 45.497 1.00 15.05 545 SER A O 1
ATOM 3017 N N . ALA A 1 377 ? -2.178 -31.967 45.026 1.00 14.81 546 ALA A N 1
ATOM 3018 C CA . ALA A 1 377 ? -0.876 -32.003 45.667 1.00 14.93 546 ALA A CA 1
ATOM 3019 C C . ALA A 1 377 ? 0.185 -31.830 44.577 1.00 14.36 546 ALA A C 1
ATOM 3020 O O . ALA A 1 377 ? 0.576 -32.800 43.898 1.00 15.49 546 ALA A O 1
ATOM 3022 N N . PHE A 1 378 ? 0.631 -30.594 44.386 1.00 15.41 547 PHE A N 1
ATOM 3023 C CA . PHE A 1 378 ? 1.651 -30.276 43.364 1.00 14.30 547 PHE A CA 1
ATOM 3024 C C . PHE A 1 378 ? 3.032 -30.511 43.978 1.00 14.33 547 PHE A C 1
ATOM 3025 O O . PHE A 1 378 ? 3.766 -29.599 44.274 1.00 14.72 547 PHE A O 1
ATOM 3033 N N . ASN A 1 379 ? 3.338 -31.768 44.287 1.00 13.99 548 ASN A N 1
ATOM 3034 C CA . ASN A 1 379 ? 4.559 -32.083 44.989 1.00 13.41 548 ASN A CA 1
ATOM 3035 C C . ASN A 1 379 ? 5.846 -31.659 44.257 1.00 14.37 548 ASN A C 1
ATOM 3036 O O . ASN A 1 379 ? 6.846 -31.291 44.867 1.00 14.77 548 ASN A O 1
ATOM 3041 N N . LYS A 1 380 ? 5.825 -31.724 42.929 1.00 13.86 549 LYS A N 1
ATOM 3042 C CA . LYS A 1 380 ? 7.003 -31.366 42.155 1.00 15.90 549 LYS A CA 1
ATOM 3043 C C . LYS A 1 380 ? 7.256 -29.867 42.114 1.00 14.70 549 LYS A C 1
ATOM 3044 O O . LYS A 1 380 ? 8.275 -29.431 41.553 1.00 16.45 549 LYS A O 1
ATOM 3050 N N . MET A 1 381 ? 6.354 -29.062 42.685 1.00 15.07 550 MET A N 1
ATOM 3051 C CA . MET A 1 381 ? 6.692 -27.663 42.940 1.00 13.91 550 MET A CA 1
ATOM 3052 C C . MET A 1 381 ? 6.366 -27.178 44.341 1.00 13.97 550 MET A C 1
ATOM 3053 O O . MET A 1 381 ? 6.379 -25.986 44.630 1.00 13.45 550 MET A O 1
ATOM 3058 N N . ASP A 1 382 ? 6.118 -28.147 45.241 1.00 12.98 551 ASP A N 1
ATOM 3059 C CA . ASP A 1 382 ? 5.931 -27.898 46.703 1.00 13.54 551 ASP A CA 1
ATOM 3060 C C . ASP A 1 382 ? 4.769 -26.939 47.012 1.00 13.56 551 ASP A C 1
ATOM 3061 O O . ASP A 1 382 ? 4.850 -26.130 47.960 1.00 14.20 551 ASP A O 1
ATOM 3066 N N . LYS A 1 383 ? 3.686 -27.030 46.252 1.00 13.07 552 LYS A N 1
ATOM 3067 C CA . LYS A 1 383 ? 2.452 -26.283 46.504 1.00 13.65 552 LYS A CA 1
ATOM 3068 C C . LYS A 1 383 ? 1.284 -27.262 46.626 1.00 13.25 552 LYS A C 1
ATOM 3069 O O . LYS A 1 383 ? 1.315 -28.335 46.010 1.00 14.19 552 LYS A O 1
ATOM 3075 N N . THR A 1 384 ? 0.240 -26.859 47.354 1.00 12.68 553 THR A N 1
ATOM 3076 C CA . THR A 1 384 ? -0.999 -27.658 47.478 1.00 13.51 553 THR A CA 1
ATOM 3077 C C . THR A 1 384 ? -2.207 -26.733 47.356 1.00 13.68 553 THR A C 1
ATOM 3078 O O . THR A 1 384 ? -2.232 -25.696 47.993 1.00 13.96 553 THR A O 1
ATOM 3082 N N . ALA A 1 385 ? -3.195 -27.124 46.558 1.00 13.64 554 ALA A N 1
ATOM 3083 C CA . ALA A 1 385 ? -4.418 -26.319 46.321 1.00 13.60 554 ALA A CA 1
ATOM 3084 C C . ALA A 1 385 ? -5.642 -27.157 46.657 1.00 14.43 554 ALA A C 1
ATOM 3085 O O . ALA A 1 385 ? -5.783 -28.262 46.201 1.00 17.07 554 ALA A O 1
ATOM 3087 N N . MET A 1 386 ? -6.505 -26.622 47.502 1.00 14.07 555 MET A N 1
ATOM 3088 C CA . MET A 1 386 ? -7.696 -27.327 47.998 1.00 14.82 555 MET A CA 1
ATOM 3089 C C . MET A 1 386 ? -8.926 -26.450 47.800 1.00 14.21 555 MET A C 1
ATOM 3090 O O . MET A 1 386 ? -8.881 -25.266 48.065 1.00 14.79 555 MET A O 1
ATOM 3095 N N . TYR A 1 387 ? -10.039 -27.060 47.402 1.00 12.89 556 TYR A N 1
ATOM 3096 C CA . TYR A 1 387 ? -11.298 -26.355 47.213 1.00 13.28 556 TYR A CA 1
ATOM 3097 C C . TYR A 1 387 ? -12.476 -27.220 47.692 1.00 12.53 556 TYR A C 1
ATOM 3098 O O . TYR A 1 387 ? -12.613 -28.364 47.285 1.00 13.97 556 TYR A O 1
ATOM 3107 N N . ASN A 1 388 ? -13.316 -26.628 48.551 1.00 12.77 557 ASN A N 1
ATOM 3108 C CA . ASN A 1 388 ? -14.520 -27.247 49.104 1.00 12.98 557 ASN A CA 1
ATOM 3109 C C . ASN A 1 388 ? -15.749 -26.552 48.453 1.00 13.65 557 ASN A C 1
ATOM 3110 O O . ASN A 1 388 ? -16.029 -25.396 48.719 1.00 14.47 557 ASN A O 1
ATOM 3115 N N . ALA A 1 389 ? -16.482 -27.261 47.623 1.00 14.24 558 ALA A N 1
ATOM 3116 C CA . ALA A 1 389 ? -17.644 -26.741 46.891 1.00 14.38 558 ALA A CA 1
ATOM 3117 C C . ALA A 1 389 ? -18.897 -26.658 47.784 1.00 15.06 558 ALA A C 1
ATOM 3118 O O . ALA A 1 389 ? -19.782 -25.849 47.531 1.00 16.32 558 ALA A O 1
ATOM 3120 N N . GLU A 1 390 ? -18.999 -27.527 48.803 1.00 15.57 559 GLU A N 1
ATOM 3121 C CA . GLU A 1 390 ? -20.183 -27.554 49.676 1.00 15.47 559 GLU A CA 1
ATOM 3122 C C . GLU A 1 390 ? -20.258 -26.279 50.497 1.00 15.30 559 GLU A C 1
ATOM 3123 O O . GLU A 1 390 ? -21.338 -25.700 50.609 1.00 15.74 559 GLU A O 1
ATOM 3129 N N . LYS A 1 391 ? -19.126 -25.871 51.052 1.00 14.93 560 LYS A N 1
ATOM 3130 C CA . LYS A 1 391 ? -19.029 -24.695 51.923 1.00 15.56 560 LYS A CA 1
ATOM 3131 C C . LYS A 1 391 ? -18.479 -23.464 51.201 1.00 15.99 560 LYS A C 1
ATOM 3132 O O . LYS A 1 391 ? -18.690 -22.347 51.651 1.00 15.71 560 LYS A O 1
ATOM 3138 N N . GLY A 1 392 ? -17.770 -23.678 50.114 1.00 15.76 561 GLY A N 1
ATOM 3139 C CA . GLY A 1 392 ? -17.360 -22.620 49.203 1.00 16.04 561 GLY A CA 1
ATOM 3140 C C . GLY A 1 392 ? -16.111 -21.880 49.657 1.00 17.02 561 GLY A C 1
ATOM 3141 O O . GLY A 1 392 ? -16.114 -20.657 49.785 1.00 19.49 561 GLY A O 1
ATOM 3142 N N . PHE A 1 393 ? -15.062 -22.598 50.018 1.00 14.40 562 PHE A N 1
ATOM 3143 C CA . PHE A 1 393 ? -13.776 -21.925 50.271 1.00 14.57 562 PHE A CA 1
ATOM 3144 C C . PHE A 1 393 ? -12.653 -22.665 49.576 1.00 14.09 562 PHE A C 1
ATOM 3145 O O . PHE A 1 393 ? -12.760 -23.863 49.296 1.00 15.31 562 PHE A O 1
ATOM 3153 N N . GLY A 1 394 ? -11.608 -21.929 49.227 1.00 13.70 563 GLY A N 1
ATOM 3154 C CA . GLY A 1 394 ? -10.356 -22.501 48.749 1.00 13.96 563 GLY A CA 1
ATOM 3155 C C . GLY A 1 394 ? -9.220 -22.251 49.752 1.00 13.75 563 GLY A C 1
ATOM 3156 O O . GLY A 1 394 ? -9.307 -21.417 50.667 1.00 12.85 563 GLY A O 1
ATOM 3157 N N . PHE A 1 395 ? -8.196 -23.078 49.650 1.00 13.55 564 PHE A N 1
ATOM 3158 C CA . PHE A 1 395 ? -7.044 -23.043 50.555 1.00 13.59 564 PHE A CA 1
ATOM 3159 C C . PHE A 1 395 ? -5.787 -23.314 49.754 1.00 13.03 564 PHE A C 1
ATOM 3160 O O . PHE A 1 395 ? -5.752 -24.269 48.997 1.00 14.19 564 PHE A O 1
ATOM 3168 N N . GLY A 1 396 ? -4.775 -22.457 49.876 1.00 13.96 565 GLY A N 1
ATOM 3169 C CA . GLY A 1 396 ? -3.502 -22.678 49.198 1.00 13.83 565 GLY A CA 1
ATOM 3170 C C . GLY A 1 396 ? -2.386 -22.829 50.190 1.00 14.73 565 GLY A C 1
ATOM 3171 O O . GLY A 1 396 ? -2.313 -22.066 51.138 1.00 15.13 565 GLY A O 1
ATOM 3172 N N . LEU A 1 397 ? -1.551 -23.837 50.048 1.00 17.54 566 LEU A N 1
ATOM 3173 C CA . LEU A 1 397 ? -0.579 -24.157 51.074 1.00 21.06 566 LEU A CA 1
ATOM 3174 C C . LEU A 1 397 ? 0.447 -24.572 50.274 1.00 26.93 566 LEU A C 1
ATOM 3175 O O . LEU A 1 397 ? 0.529 -25.829 49.913 1.00 32.23 566 LEU A O 1
ATOM 3180 N N . SER A 1 398 ? 1.310 -23.671 50.097 1.00 27.06 567 SER A N 1
ATOM 3181 C CA . SER A 1 398 ? 2.418 -24.101 49.416 1.00 29.99 567 SER A CA 1
ATOM 3182 C C . SER A 1 398 ? 3.591 -23.239 49.928 1.00 26.56 567 SER A C 1
ATOM 3183 O O . SER A 1 398 ? 3.336 -22.025 49.912 1.00 27.00 567 SER A O 1
ATOM 3186 N N . LEU A 1 399 ? 4.791 -23.916 49.843 1.00 18.45 568 LEU A N 1
ATOM 3187 C CA . LEU A 1 399 ? 5.998 -24.270 50.596 1.00 16.54 568 LEU A CA 1
ATOM 3188 C C . LEU A 1 399 ? 7.200 -24.226 49.597 1.00 14.75 568 LEU A C 1
ATOM 3189 O O . LEU A 1 399 ? 7.057 -23.789 48.462 1.00 14.77 568 LEU A 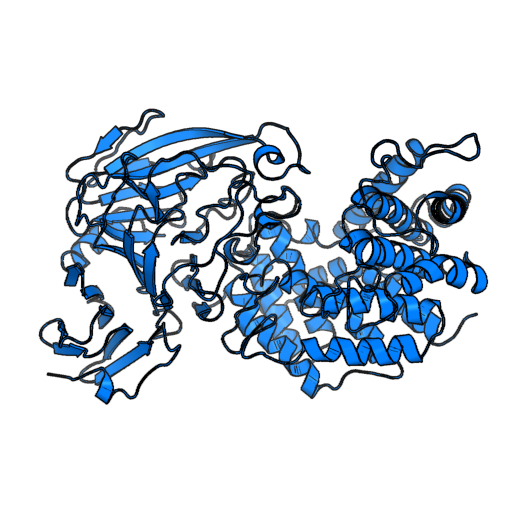O 1
ATOM 3194 N N . PHE A 1 400 ? 8.391 -24.643 50.045 1.00 13.40 569 PHE A N 1
ATOM 3195 C CA . PHE A 1 400 ? 9.548 -24.885 49.184 1.00 13.92 569 PHE A CA 1
ATOM 3196 C C . PHE A 1 400 ? 10.416 -25.943 49.846 1.00 14.23 569 PHE A C 1
ATOM 3197 O O . PHE A 1 400 ? 10.133 -26.353 50.977 1.00 14.18 569 PHE A O 1
ATOM 3205 N N . SER A 1 401 ? 11.477 -26.378 49.168 1.00 13.41 570 SER A N 1
ATOM 3206 C CA . SER A 1 401 ? 12.260 -27.531 49.654 1.00 13.46 570 SER A CA 1
ATOM 3207 C C . SER A 1 401 ? 13.655 -27.453 49.049 1.00 13.19 570 SER A C 1
ATOM 3208 O O . SER A 1 401 ? 14.016 -26.471 48.416 1.00 14.52 570 SER A O 1
ATOM 3211 N N . SER A 1 402 ? 14.477 -28.494 49.253 1.00 13.80 571 SER A N 1
ATOM 3212 C CA . SER A 1 402 ? 15.785 -28.528 48.591 1.00 14.58 571 SER A CA 1
ATOM 3213 C C . SER A 1 402 ? 15.657 -28.469 47.051 1.00 14.13 571 SER A C 1
ATOM 3214 O O . SER A 1 402 ? 16.644 -28.169 46.367 1.00 15.10 571 SER A O 1
ATOM 3217 N N . ARG A 1 403 ? 14.467 -28.799 46.543 1.00 13.87 572 ARG A N 1
ATOM 3218 C CA . ARG A 1 403 ? 14.176 -28.860 45.114 1.00 14.92 572 ARG A CA 1
ATOM 3219 C C . ARG A 1 403 ? 13.694 -27.545 44.485 1.00 14.92 572 ARG A C 1
ATOM 3220 O O . ARG A 1 403 ? 13.624 -27.438 43.249 1.00 14.75 572 ARG A O 1
ATOM 3228 N N . THR A 1 404 ? 13.312 -26.581 45.324 1.00 15.04 573 THR A N 1
ATOM 3229 C CA . THR A 1 404 ? 12.643 -25.367 44.862 1.00 15.07 573 THR A CA 1
ATOM 3230 C C . THR A 1 404 ? 13.083 -24.097 45.594 1.00 13.99 573 THR A C 1
ATOM 3231 O O . THR A 1 404 ? 13.398 -24.114 46.786 1.00 14.92 573 THR A O 1
ATOM 3235 N N . LEU A 1 405 ? 13.116 -22.997 44.847 1.00 14.11 574 LEU A N 1
ATOM 3236 C CA . LEU A 1 405 ? 13.436 -21.683 45.411 1.00 14.17 574 LEU A CA 1
ATOM 3237 C C . LEU A 1 405 ? 12.242 -21.126 46.183 1.00 14.03 574 LEU A C 1
ATOM 3238 O O . LEU A 1 405 ? 11.074 -21.219 45.740 1.00 16.29 574 LEU A O 1
ATOM 3243 N N . ASN A 1 406 ? 12.523 -20.491 47.313 1.00 15.32 575 ASN A N 1
ATOM 3244 C CA . ASN A 1 406 ? 11.455 -19.947 48.129 1.00 15.21 575 ASN A CA 1
ATOM 3245 C C . ASN A 1 406 ? 10.686 -18.791 47.463 1.00 14.69 575 ASN A C 1
ATOM 3246 O O . ASN A 1 406 ? 9.463 -18.837 47.367 1.00 15.44 575 ASN A O 1
ATOM 3251 N N . TYR A 1 407 ? 11.398 -17.786 46.954 1.00 14.61 576 TYR A N 1
ATOM 3252 C CA . TYR A 1 407 ? 10.769 -16.638 46.291 1.00 14.98 576 TYR A CA 1
ATOM 3253 C C . TYR A 1 407 ? 11.720 -16.049 45.255 1.00 16.15 576 TYR A C 1
ATOM 3254 O O . TYR A 1 407 ? 12.956 -16.151 45.373 1.00 16.13 576 TYR A O 1
ATOM 3263 N N . GLU A 1 408 ? 11.108 -15.443 44.238 1.00 15.70 577 GLU A N 1
ATOM 3264 C CA . GLU A 1 408 ? 11.869 -14.792 43.175 1.00 17.16 577 GLU A CA 1
ATOM 3265 C C . GLU A 1 408 ? 11.821 -13.289 43.327 1.00 17.17 577 GLU A C 1
ATOM 3266 O O . GLU A 1 408 ? 10.751 -12.651 43.294 1.00 17.06 577 GLU A O 1
ATOM 3272 N N . HIS A 1 409 ? 13.004 -12.723 43.566 1.00 18.90 578 HIS A N 1
ATOM 3273 C CA . HIS A 1 409 ? 13.246 -11.285 43.514 1.00 18.39 578 HIS A CA 1
ATOM 3274 C C . HIS A 1 409 ? 14.254 -11.062 42.379 1.00 18.93 578 HIS A C 1
ATOM 3275 O O . HIS A 1 409 ? 15.421 -11.447 42.494 1.00 19.51 578 HIS A O 1
ATOM 3282 N N . MET A 1 410 ? 13.784 -10.434 41.310 1.00 20.61 579 MET A N 1
ATOM 3283 C CA . MET A 1 410 ? 14.564 -10.307 40.078 1.00 21.74 579 MET A CA 1
ATOM 3284 C C . MET A 1 410 ? 14.074 -9.075 39.365 1.00 21.81 579 MET A C 1
ATOM 3285 O O . MET A 1 410 ? 12.910 -8.719 39.492 1.00 21.68 579 MET A O 1
ATOM 3290 N N . ASN A 1 411 ? 14.970 -8.410 38.640 1.00 21.63 580 ASN A N 1
ATOM 3291 C CA . ASN A 1 411 ? 14.598 -7.207 37.868 1.00 22.08 580 ASN A CA 1
ATOM 3292 C C . ASN A 1 411 ? 13.898 -6.171 38.749 1.00 21.66 580 ASN A C 1
ATOM 3293 O O . ASN A 1 411 ? 12.988 -5.471 38.298 1.00 21.28 580 ASN A O 1
ATOM 3298 N N . LYS A 1 412 ? 14.339 -6.096 40.001 1.00 21.37 581 LYS A N 1
ATOM 3299 C CA . LYS A 1 412 ? 13.878 -5.134 40.981 1.00 21.72 581 LYS A CA 1
ATOM 3300 C C . LYS A 1 412 ? 12.406 -5.372 41.419 1.00 20.41 581 LYS A C 1
ATOM 3301 O O . LYS A 1 412 ? 11.790 -4.495 41.979 1.00 21.38 581 LYS A O 1
ATOM 3307 N N . GLU A 1 413 ? 11.878 -6.576 41.197 1.00 19.20 582 GLU A N 1
ATOM 3308 C CA . GLU A 1 413 ? 10.477 -6.901 41.498 1.00 17.78 582 GLU A CA 1
ATOM 3309 C C . GLU A 1 413 ? 10.426 -7.932 42.614 1.00 17.09 582 GLU A C 1
ATOM 3310 O O . GLU A 1 413 ? 11.240 -8.827 42.657 1.00 17.63 582 GLU A O 1
ATOM 3316 N N . ASN A 1 414 ? 9.474 -7.753 43.513 1.00 17.60 583 ASN A N 1
ATOM 3317 C CA . ASN A 1 414 ? 9.207 -8.678 44.632 1.00 17.19 583 ASN A CA 1
ATOM 3318 C C . ASN A 1 414 ? 10.305 -8.646 45.643 1.00 18.27 583 ASN A C 1
ATOM 3319 O O . ASN A 1 414 ? 10.772 -9.683 46.095 1.00 17.62 583 ASN A O 1
ATOM 3324 N N . LYS A 1 415 ? 10.646 -7.404 46.047 1.00 18.53 584 LYS A N 1
ATOM 3325 C CA . LYS A 1 415 ? 11.691 -7.115 47.018 1.00 19.42 584 LYS A CA 1
ATOM 3326 C C . LYS A 1 415 ? 11.469 -7.652 48.450 1.00 17.68 584 LYS A C 1
ATOM 3327 O O . LYS A 1 415 ? 12.411 -7.863 49.171 1.00 18.67 584 LYS A O 1
ATOM 3333 N N . ARG A 1 416 ? 10.221 -7.923 48.823 1.00 18.15 585 ARG A N 1
ATOM 3334 C CA . ARG A 1 416 ? 9.868 -8.354 50.171 1.00 18.30 585 ARG A CA 1
ATOM 3335 C C . ARG A 1 416 ? 9.071 -9.677 50.221 1.00 17.84 585 ARG A C 1
ATOM 3336 O O . ARG A 1 416 ? 8.305 -9.944 51.150 1.00 18.86 585 ARG A O 1
ATOM 3344 N N . GLY A 1 417 ? 9.327 -10.537 49.245 1.00 16.59 586 GLY A N 1
ATOM 3345 C CA . GLY A 1 417 ? 8.661 -11.838 49.166 1.00 17.29 586 GLY A CA 1
ATOM 3346 C C . GLY A 1 417 ? 9.318 -12.893 50.049 1.00 15.83 586 GLY A C 1
ATOM 3347 O O . GLY A 1 417 ? 8.990 -14.084 49.945 1.00 16.03 586 GLY A O 1
ATOM 3348 N N . TRP A 1 418 ? 10.263 -12.482 50.914 1.00 16.53 587 TRP A N 1
ATOM 3349 C CA . TRP A 1 418 ? 11.113 -13.355 51.752 1.00 15.74 587 TRP A CA 1
ATOM 3350 C C . TRP A 1 418 ? 10.436 -14.610 52.317 1.00 15.11 587 TRP A C 1
ATOM 3351 O O . TRP A 1 418 ? 11.007 -15.689 52.254 1.00 15.97 587 TRP A O 1
ATOM 3362 N N . TYR A 1 419 ? 9.218 -14.458 52.839 1.00 15.08 588 TYR A N 1
ATOM 3363 C CA . TYR A 1 419 ? 8.577 -15.503 53.650 1.00 14.31 588 TYR A CA 1
ATOM 3364 C C . TYR A 1 419 ? 7.335 -16.091 53.010 1.00 14.59 588 TYR A C 1
ATOM 3365 O O . TYR A 1 419 ? 6.587 -16.832 53.624 1.00 14.63 588 TYR A O 1
ATOM 3374 N N . THR A 1 420 ? 7.164 -15.819 51.727 1.00 13.67 589 THR A N 1
ATOM 3375 C CA . THR A 1 420 ? 5.972 -16.243 51.021 1.00 13.77 589 THR A CA 1
ATOM 3376 C C . THR A 1 420 ? 5.863 -17.728 50.702 1.00 14.94 589 THR A C 1
ATOM 3377 O O . THR A 1 420 ? 4.800 -18.143 50.230 1.00 14.45 589 THR A O 1
ATOM 3381 N N . SER A 1 421 ? 6.925 -18.522 50.969 1.00 14.58 590 SER A N 1
ATOM 3382 C CA . SER A 1 421 ? 6.861 -19.978 50.871 1.00 14.65 590 SER A CA 1
ATOM 3383 C C . SER A 1 421 ? 7.322 -20.628 52.166 1.00 13.47 590 SER A C 1
ATOM 3384 O O . SER A 1 421 ? 7.607 -21.818 52.191 1.00 14.28 590 SER A O 1
ATOM 3387 N N . ASP A 1 422 ? 7.357 -19.889 53.294 1.00 13.24 591 ASP A N 1
ATOM 3388 C CA . ASP A 1 422 ? 7.797 -20.505 54.553 1.00 13.28 591 ASP A CA 1
ATOM 3389 C C . ASP A 1 422 ? 6.625 -21.159 55.277 1.00 14.00 591 ASP A C 1
ATOM 3390 O O . ASP A 1 422 ? 6.398 -20.929 56.485 1.00 15.69 591 ASP A O 1
ATOM 3395 N N . GLY A 1 423 ? 5.832 -21.938 54.535 1.00 14.19 592 GLY A N 1
ATOM 3396 C CA . GLY A 1 423 ? 4.581 -22.411 55.074 1.00 14.84 592 GLY A CA 1
ATOM 3397 C C . GLY A 1 423 ? 3.498 -21.355 55.179 1.00 14.63 592 GLY A C 1
ATOM 3398 O O . GLY A 1 423 ? 2.687 -21.332 56.134 1.00 15.73 592 GLY A O 1
ATOM 3399 N N . MET A 1 424 ? 3.502 -20.460 54.206 1.00 13.90 593 MET A N 1
ATOM 3400 C CA . MET A 1 424 ? 2.463 -19.465 54.094 1.00 13.47 593 MET A CA 1
ATOM 3401 C C . MET A 1 424 ? 1.201 -20.147 53.618 1.00 13.58 593 MET A C 1
ATOM 3402 O O . MET A 1 424 ? 1.267 -21.024 52.721 1.00 13.88 593 MET A O 1
ATOM 3407 N N . PHE A 1 425 ? 0.052 -19.712 54.148 1.00 12.81 594 PHE A N 1
ATOM 3408 C CA . PHE A 1 425 ? -1.232 -20.198 53.636 1.00 13.74 594 PHE A CA 1
ATOM 3409 C C . PHE A 1 425 ? -2.069 -19.043 53.115 1.00 13.18 594 PHE A C 1
ATOM 3410 O O . PHE A 1 425 ? -1.940 -17.870 53.540 1.00 13.68 594 PHE A O 1
ATOM 3418 N N . TYR A 1 426 ? -2.966 -19.421 52.220 1.00 12.97 595 TYR A N 1
ATOM 3419 C CA . TYR A 1 426 ? -3.987 -18.594 51.632 1.00 13.36 595 TYR A CA 1
ATOM 3420 C C . TYR A 1 426 ? -5.361 -19.193 51.896 1.00 12.61 595 TYR A C 1
ATOM 3421 O O . TYR A 1 426 ? -5.536 -20.406 51.796 1.00 13.46 595 TYR A O 1
ATOM 3430 N N . LEU A 1 427 ? -6.335 -18.333 52.235 1.00 12.60 596 LEU A N 1
ATOM 3431 C CA . LEU A 1 427 ? -7.730 -18.712 52.372 1.00 12.89 596 LEU A CA 1
ATOM 3432 C C . LEU A 1 427 ? -8.511 -17.868 51.348 1.00 12.53 596 LEU A C 1
ATOM 3433 O O . LEU A 1 427 ? -8.436 -16.656 51.359 1.00 13.66 596 LEU A O 1
ATOM 3438 N N . TYR A 1 428 ? -9.274 -18.527 50.505 1.00 12.44 597 TYR A N 1
ATOM 3439 C CA . TYR A 1 428 ? -10.129 -17.918 49.510 1.00 12.42 597 TYR A CA 1
ATOM 3440 C C . TYR A 1 428 ? -11.561 -18.119 49.961 1.00 13.49 597 TYR A C 1
ATOM 3441 O O . TYR A 1 428 ? -12.103 -19.250 49.974 1.00 14.20 597 TYR A O 1
ATOM 3450 N N . ASN A 1 429 ? -12.168 -17.031 50.390 1.00 14.57 598 ASN A N 1
ATOM 3451 C CA . ASN A 1 429 ? -13.528 -17.061 50.906 1.00 14.46 598 ASN A CA 1
ATOM 3452 C C . ASN A 1 429 ? -14.431 -16.073 50.162 1.00 14.10 598 ASN A C 1
ATOM 3453 O O . ASN A 1 429 ? -14.157 -15.692 49.035 1.00 15.56 598 ASN A O 1
ATOM 3458 N N . GLY A 1 430 ? -15.563 -15.728 50.748 1.00 14.34 599 GLY A N 1
ATOM 3459 C CA . GLY A 1 430 ? -16.490 -14.815 50.086 1.00 14.25 599 GLY A CA 1
ATOM 3460 C C . GLY A 1 430 ? -15.945 -13.418 49.826 1.00 15.63 599 GLY A C 1
ATOM 3461 O O . GLY A 1 430 ? -16.579 -12.648 49.113 1.00 16.37 599 GLY A O 1
ATOM 3462 N N . ASP A 1 431 ? -14.839 -13.023 50.469 1.00 15.93 600 ASP A N 1
ATOM 3463 C CA . ASP A 1 431 ? -14.150 -11.797 50.107 1.00 15.30 600 ASP A CA 1
ATOM 3464 C C . ASP A 1 431 ? -13.185 -12.046 48.908 1.00 14.72 600 ASP A C 1
ATOM 3465 O O . ASP A 1 431 ? -11.977 -12.318 49.093 1.00 14.97 600 ASP A O 1
ATOM 3470 N N . LEU A 1 432 ? -13.739 -11.925 47.705 1.00 16.32 601 LEU A N 1
ATOM 3471 C CA . LEU A 1 432 ? -12.993 -12.180 46.473 1.00 15.70 601 LEU A CA 1
ATOM 3472 C C . LEU A 1 432 ? -11.844 -11.170 46.285 1.00 15.70 601 LEU A C 1
ATOM 3473 O O . LEU A 1 432 ? -10.884 -11.468 45.605 1.00 15.89 601 LEU A O 1
ATOM 3478 N N . SER A 1 433 ? -11.961 -10.015 46.940 1.00 15.75 602 SER A N 1
ATOM 3479 C CA . SER A 1 433 ? -10.979 -8.945 46.860 1.00 16.50 602 SER A CA 1
ATOM 3480 C C . SER A 1 433 ? -9.773 -9.058 47.792 1.00 16.32 602 SER A C 1
ATOM 3481 O O . SER A 1 433 ? -8.886 -8.194 47.764 1.00 15.64 602 SER A O 1
ATOM 3484 N N . HIS A 1 434 ? -9.746 -10.094 48.632 1.00 15.59 603 HIS A N 1
ATOM 3485 C CA . HIS A 1 434 ? -8.819 -10.132 49.749 1.00 14.80 603 HIS A CA 1
ATOM 3486 C C . HIS A 1 434 ? -7.348 -9.881 49.363 1.00 14.98 603 HIS A C 1
ATOM 3487 O O . HIS A 1 434 ? -6.669 -9.081 50.006 1.00 15.15 603 HIS A O 1
ATOM 3494 N N . TYR A 1 435 ? -6.862 -10.620 48.362 1.00 14.99 604 TYR A N 1
ATOM 3495 C CA . TYR A 1 435 ? -5.465 -10.525 47.914 1.00 14.38 604 TYR A CA 1
ATOM 3496 C C . TYR A 1 435 ? -5.251 -9.457 46.804 1.00 15.08 604 TYR A C 1
ATOM 3497 O O . TYR A 1 435 ? -4.177 -9.382 46.248 1.00 14.80 604 TYR A O 1
ATOM 3506 N N . SER A 1 436 ? -6.265 -8.618 46.608 1.00 14.96 605 SER A N 1
ATOM 3507 C CA . SER A 1 436 ? -6.287 -7.581 45.616 1.00 15.67 605 SER A CA 1
ATOM 3508 C C . SER A 1 436 ? -6.493 -6.233 46.315 1.00 16.11 605 SER A C 1
ATOM 3509 O O . SER A 1 436 ? -6.358 -6.127 47.554 1.00 16.72 605 SER A O 1
ATOM 3512 N N . ASP A 1 437 ? -6.774 -5.201 45.536 1.00 17.60 606 ASP A N 1
ATOM 3513 C CA . ASP A 1 437 ? -6.926 -3.839 46.086 1.00 18.73 606 ASP A CA 1
ATOM 3514 C C . ASP A 1 437 ? -5.727 -3.455 46.974 1.00 18.00 606 ASP A C 1
ATOM 3515 O O . ASP A 1 437 ? -5.884 -2.852 48.025 1.00 17.92 606 ASP A O 1
ATOM 3520 N N . GLY A 1 438 ? -4.511 -3.813 46.556 1.00 17.72 607 GLY A N 1
ATOM 3521 C CA . GLY A 1 438 ? -3.304 -3.365 47.237 1.00 17.07 607 GLY A CA 1
ATOM 3522 C C . GLY A 1 438 ? -2.900 -4.167 48.456 1.00 17.19 607 GLY A C 1
ATOM 3523 O O . GLY A 1 438 ? -2.140 -3.668 49.290 1.00 17.36 607 GLY A O 1
ATOM 3524 N N . TYR A 1 439 ? -3.345 -5.432 48.511 1.00 16.67 608 TYR A N 1
ATOM 3525 C CA . TYR A 1 439 ? -2.832 -6.357 49.545 1.00 16.51 608 TYR A CA 1
ATOM 3526 C C . TYR A 1 439 ? -1.273 -6.392 49.510 1.00 16.23 608 TYR A C 1
ATOM 3527 O O . TYR A 1 439 ? -0.618 -6.206 50.515 1.00 15.51 608 TYR A O 1
ATOM 3536 N N . TRP A 1 440 ? -0.662 -6.602 48.352 1.00 15.39 609 TRP A N 1
ATOM 3537 C CA . TRP A 1 440 ? 0.768 -6.904 48.325 1.00 16.24 609 TRP A CA 1
ATOM 3538 C C . TRP A 1 440 ? 1.681 -5.776 48.825 1.00 16.66 609 TRP A C 1
ATOM 3539 O O . TRP A 1 440 ? 2.639 -6.071 49.498 1.00 16.37 609 TRP A O 1
ATOM 3550 N N . PRO A 1 441 ? 1.414 -4.504 48.501 1.00 17.73 610 PRO A N 1
ATOM 3551 C CA . PRO A 1 441 ? 2.199 -3.412 49.089 1.00 18.44 610 PRO A CA 1
ATOM 3552 C C . PRO A 1 441 ? 1.856 -2.984 50.504 1.00 17.97 610 PRO A C 1
ATOM 3553 O O . PRO A 1 441 ? 2.621 -2.201 51.109 1.00 18.73 610 PRO A O 1
ATOM 3557 N N . THR A 1 442 ? 0.754 -3.484 51.053 1.00 16.67 611 THR A N 1
ATOM 3558 C CA . THR A 1 442 ? 0.319 -3.093 52.379 1.00 17.29 611 THR A CA 1
ATOM 3559 C C . THR A 1 442 ? 0.434 -4.175 53.452 1.00 17.32 611 THR A C 1
ATOM 3560 O O . THR A 1 442 ? 0.552 -3.862 54.647 1.00 18.61 611 THR A O 1
ATOM 3564 N N . VAL A 1 443 ? 0.458 -5.432 53.024 1.00 17.97 612 VAL A N 1
ATOM 3565 C CA . VAL A 1 443 ? 0.726 -6.553 53.961 1.00 16.80 612 VAL A CA 1
ATOM 3566 C C . VAL A 1 443 ? 2.102 -6.360 54.637 1.00 17.07 612 VAL A C 1
ATOM 3567 O O . VAL A 1 443 ? 3.049 -5.926 54.002 1.00 16.55 612 VAL A O 1
ATOM 3571 N N . ASN A 1 444 ? 2.195 -6.643 55.938 1.00 16.21 613 ASN A N 1
ATOM 3572 C CA . ASN A 1 444 ? 3.454 -6.638 56.627 1.00 16.80 613 ASN A CA 1
ATOM 3573 C C . ASN A 1 444 ? 4.264 -7.892 56.245 1.00 16.14 613 ASN A C 1
ATOM 3574 O O . ASN A 1 444 ? 3.893 -8.994 56.639 1.00 15.80 613 ASN A O 1
ATOM 3579 N N . PRO A 1 445 ? 5.338 -7.719 55.485 1.00 16.93 614 PRO A N 1
ATOM 3580 C CA . PRO A 1 445 ? 6.082 -8.843 54.908 1.00 16.80 614 PRO A CA 1
ATOM 3581 C C . PRO A 1 445 ? 6.839 -9.671 55.918 1.00 16.48 614 PRO A C 1
ATOM 3582 O O . PRO A 1 445 ? 7.270 -10.796 55.608 1.00 17.56 614 PRO A O 1
ATOM 3586 N N . TYR A 1 446 ? 6.971 -9.148 57.133 1.00 15.48 615 TYR A N 1
ATOM 3587 C CA . TYR A 1 446 ? 7.565 -9.879 58.244 1.00 15.75 615 TYR A CA 1
ATOM 3588 C C . TYR A 1 446 ? 6.592 -10.847 58.954 1.00 15.96 615 TYR A C 1
ATOM 3589 O O . TYR A 1 446 ? 7.023 -11.659 59.785 1.00 18.48 615 TYR A O 1
ATOM 3598 N N . LYS A 1 447 ? 5.302 -10.758 58.646 1.00 15.83 616 LYS A N 1
ATOM 3599 C CA . LYS A 1 447 ? 4.258 -11.572 59.296 1.00 15.90 616 LYS A CA 1
ATOM 3600 C C . LYS A 1 447 ? 3.374 -12.252 58.280 1.00 15.23 616 LYS A C 1
ATOM 3601 O O . LYS A 1 447 ? 2.146 -12.165 58.352 1.00 15.92 616 LYS A O 1
ATOM 3607 N N . MET A 1 448 ? 3.974 -12.948 57.305 1.00 15.16 617 MET A N 1
ATOM 3608 C CA . MET A 1 448 ? 3.157 -13.673 56.356 1.00 15.30 617 MET A CA 1
ATOM 3609 C C . MET A 1 448 ? 2.339 -14.790 57.048 1.00 15.26 617 MET A C 1
ATOM 3610 O O . MET A 1 448 ? 2.825 -15.539 57.938 1.00 15.46 617 MET A O 1
ATOM 3615 N N . PRO A 1 449 ? 1.066 -14.901 56.669 1.00 15.91 618 PRO A N 1
ATOM 3616 C CA . PRO A 1 449 ? 0.152 -15.811 57.384 1.00 15.30 618 PRO A CA 1
ATOM 3617 C C . PRO A 1 449 ? 0.617 -17.259 57.351 1.00 15.27 618 PRO A C 1
ATOM 3618 O O . PRO A 1 449 ? 0.941 -17.816 56.294 1.00 14.96 618 PRO A O 1
ATOM 3622 N N . GLY A 1 450 ? 0.673 -17.849 58.541 1.00 14.79 619 GLY A N 1
ATOM 3623 C CA . GLY A 1 450 ? 1.142 -19.207 58.708 1.00 15.02 619 GLY A CA 1
ATOM 3624 C C . GLY A 1 450 ? 2.597 -19.417 59.057 1.00 14.13 619 GLY A C 1
ATOM 3625 O O . GLY A 1 450 ? 2.972 -20.505 59.542 1.00 15.43 619 GLY A O 1
ATOM 3626 N N . THR A 1 451 ? 3.433 -18.416 58.811 1.00 14.33 620 THR A N 1
ATOM 3627 C CA . THR A 1 451 ? 4.872 -18.581 58.895 1.00 13.80 620 THR A CA 1
ATOM 3628 C C . THR A 1 451 ? 5.379 -18.398 60.314 1.00 15.29 620 THR A C 1
ATOM 3629 O O . THR A 1 451 ? 4.859 -17.592 61.096 1.00 14.91 620 THR A O 1
ATOM 3633 N N . THR A 1 452 ? 6.405 -19.164 60.630 1.00 16.26 621 THR A N 1
ATOM 3634 C CA . THR A 1 452 ? 7.129 -19.102 61.871 1.00 16.39 621 THR A CA 1
ATOM 3635 C C . THR A 1 452 ? 8.477 -18.453 61.512 1.00 15.91 621 THR A C 1
ATOM 3636 O O . THR A 1 452 ? 9.224 -18.961 60.676 1.00 15.93 621 THR A O 1
ATOM 3640 N N . GLU A 1 453 ? 8.778 -17.347 62.172 1.00 15.88 622 GLU A N 1
ATOM 3641 C CA . GLU A 1 453 ? 9.937 -16.525 61.844 1.00 16.41 622 GLU A CA 1
ATOM 3642 C C . GLU A 1 453 ? 10.490 -15.806 63.079 1.00 17.51 622 GLU A C 1
ATOM 3643 O O . GLU A 1 453 ? 9.801 -15.660 64.079 1.00 18.57 622 GLU A O 1
ATOM 3649 N N . THR A 1 454 ? 11.745 -15.382 62.982 1.00 18.09 623 THR A N 1
ATOM 3650 C CA . THR A 1 454 ? 12.271 -14.424 63.949 1.00 19.21 623 THR A CA 1
ATOM 3651 C C . THR A 1 454 ? 12.013 -13.027 63.381 1.00 20.34 623 THR A C 1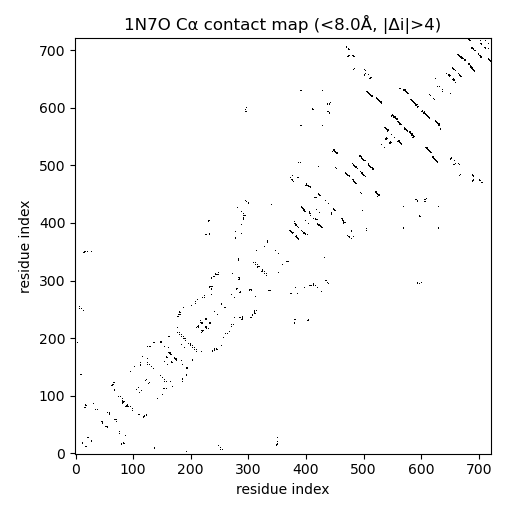
ATOM 3652 O O . THR A 1 454 ? 11.630 -12.889 62.201 1.00 20.45 623 THR A O 1
ATOM 3656 N N . ASP A 1 455 ? 12.205 -12.001 64.230 1.00 21.23 624 ASP A N 1
ATOM 3657 C CA . ASP A 1 455 ? 11.948 -10.618 63.852 1.00 21.71 624 ASP A CA 1
ATOM 3658 C C . ASP A 1 455 ? 13.167 -9.839 63.351 1.00 22.34 624 ASP A C 1
ATOM 3659 O O . ASP A 1 455 ? 13.123 -8.602 63.228 1.00 23.33 624 ASP A O 1
ATOM 3664 N N . ALA A 1 456 ? 14.219 -10.544 62.967 1.00 21.99 625 ALA A N 1
ATOM 3665 C CA . ALA A 1 456 ? 15.377 -9.892 62.343 1.00 22.17 625 ALA A CA 1
ATOM 3666 C C . ALA A 1 456 ? 14.964 -9.087 61.111 1.00 22.69 625 ALA A C 1
ATOM 3667 O O . ALA A 1 456 ? 14.089 -9.478 60.350 1.00 22.51 625 ALA A O 1
ATOM 3669 N N . LYS A 1 457 ? 15.615 -7.950 60.929 1.00 23.42 626 LYS A N 1
ATOM 3670 C CA . LYS A 1 457 ? 15.453 -7.102 59.750 1.00 23.92 626 LYS A CA 1
ATOM 3671 C C . LYS A 1 457 ? 15.904 -7.889 58.532 1.00 22.27 626 LYS A C 1
ATOM 3672 O O . LYS A 1 457 ? 16.857 -8.665 58.614 1.00 21.93 626 LYS A O 1
ATOM 3678 N N . ARG A 1 458 ? 15.241 -7.656 57.410 1.00 21.21 627 ARG A N 1
ATOM 3679 C CA . ARG A 1 458 ? 15.641 -8.244 56.144 1.00 20.12 627 ARG A CA 1
ATOM 3680 C C . ARG A 1 458 ? 15.954 -7.187 55.107 1.00 20.32 627 ARG A C 1
ATOM 3681 O O . ARG A 1 458 ? 15.322 -6.133 55.099 1.00 19.76 627 ARG A O 1
ATOM 3689 N N . ALA A 1 459 ? 16.918 -7.490 54.239 1.00 20.24 628 ALA A N 1
ATOM 3690 C CA . ALA A 1 459 ? 17.327 -6.597 53.145 1.00 20.44 628 ALA A CA 1
ATOM 3691 C C . ALA A 1 459 ? 16.504 -6.817 51.899 1.00 20.40 628 ALA A C 1
ATOM 3692 O O . ALA A 1 459 ? 16.326 -7.947 51.471 1.00 20.85 628 ALA A O 1
ATOM 3694 N N . ASP A 1 460 ? 16.013 -5.725 51.303 1.00 20.78 629 ASP A N 1
ATOM 3695 C CA . ASP A 1 460 ? 15.359 -5.770 49.999 1.00 20.45 629 ASP A CA 1
ATOM 3696 C C . ASP A 1 460 ? 16.264 -6.422 48.931 1.00 20.09 629 ASP A C 1
ATOM 3697 O O . ASP A 1 460 ? 15.767 -7.022 47.985 1.00 19.21 629 ASP A O 1
ATOM 3702 N N . SER A 1 461 ? 17.586 -6.245 49.066 1.00 20.50 630 SER A N 1
ATOM 3703 C CA . SER A 1 461 ? 18.549 -6.803 48.094 1.00 20.70 630 SER A CA 1
ATOM 3704 C C . SER A 1 461 ? 18.743 -8.312 48.111 1.00 20.28 630 SER A C 1
ATOM 3705 O O . SER A 1 461 ? 19.413 -8.858 47.223 1.00 21.92 630 SER A O 1
ATOM 3708 N N . ASP A 1 462 ? 18.201 -8.994 49.120 1.00 19.48 631 ASP A N 1
ATOM 3709 C CA . ASP A 1 462 ? 18.337 -10.423 49.235 1.00 19.26 631 ASP A CA 1
ATOM 3710 C C . ASP A 1 462 ? 17.678 -11.094 48.048 1.00 19.50 631 ASP A C 1
ATOM 3711 O O . ASP A 1 462 ? 16.828 -10.510 47.397 1.00 20.66 631 ASP A O 1
ATOM 3716 N N . THR A 1 463 ? 18.108 -12.314 47.754 1.00 19.03 632 THR A N 1
ATOM 3717 C CA . THR A 1 463 ? 17.436 -13.144 46.795 1.00 19.49 632 THR A CA 1
ATOM 3718 C C . THR A 1 463 ? 17.095 -14.483 47.417 1.00 18.38 632 THR A C 1
ATOM 3719 O O . THR A 1 463 ? 17.510 -14.811 48.531 1.00 18.33 632 THR A O 1
ATOM 3723 N N . GLY A 1 464 ? 16.293 -15.229 46.676 1.00 17.35 633 GLY A N 1
ATOM 3724 C CA . GLY A 1 464 ? 15.799 -16.519 47.130 1.00 17.36 633 GLY A CA 1
ATOM 3725 C C . GLY A 1 464 ? 16.872 -17.569 47.389 1.00 16.98 633 GLY A C 1
ATOM 3726 O O . GLY A 1 464 ? 17.995 -17.475 46.930 1.00 17.96 633 GLY A O 1
ATOM 3727 N N . LYS A 1 465 ? 16.473 -18.574 48.159 1.00 17.67 634 LYS A N 1
ATOM 3728 C CA . LYS A 1 465 ? 17.270 -19.729 48.522 1.00 16.97 634 LYS A CA 1
ATOM 3729 C C . LYS A 1 465 ? 16.445 -21.008 48.387 1.00 16.62 634 LYS A C 1
ATOM 3730 O O . LYS A 1 465 ? 15.224 -20.973 48.406 1.00 17.81 634 LYS A O 1
ATOM 3736 N N . VAL A 1 466 ? 17.141 -22.132 48.327 1.00 15.42 635 VAL A N 1
ATOM 3737 C CA . VAL A 1 466 ? 16.501 -23.436 48.524 1.00 14.44 635 VAL A CA 1
ATOM 3738 C C . VAL A 1 466 ? 16.546 -23.817 49.984 1.00 14.38 635 VAL A C 1
ATOM 3739 O O . VAL A 1 466 ? 17.291 -23.226 50.744 1.00 15.06 635 VAL A O 1
ATOM 3743 N N . LEU A 1 467 ? 15.710 -24.790 50.361 1.00 15.16 636 LEU A N 1
ATOM 3744 C CA . LEU A 1 467 ? 15.644 -25.254 51.751 1.00 15.27 636 LEU A CA 1
ATOM 3745 C C . LEU A 1 467 ? 16.690 -26.342 51.956 1.00 14.94 636 LEU A C 1
ATOM 3746 O O . LEU A 1 467 ? 16.908 -27.174 51.051 1.00 15.06 636 LEU A O 1
ATOM 3751 N N . PRO A 1 468 ? 17.330 -26.383 53.125 1.00 15.70 637 PRO A N 1
ATOM 3752 C CA . PRO A 1 468 ? 18.269 -27.481 53.366 1.00 16.46 637 PRO A CA 1
ATOM 3753 C C . PRO A 1 468 ? 17.653 -28.895 53.237 1.00 16.83 637 PRO A C 1
ATOM 3754 O O . PRO A 1 468 ? 18.299 -29.815 52.689 1.00 18.49 637 PRO A O 1
ATOM 3758 N N . SER A 1 469 ? 16.419 -29.073 53.678 1.00 15.42 638 SER A N 1
ATOM 3759 C CA . SER A 1 469 ? 15.777 -30.368 53.723 1.00 14.92 638 SER A CA 1
ATOM 3760 C C . SER A 1 469 ? 14.934 -30.680 52.472 1.00 14.31 638 SER A C 1
ATOM 3761 O O . SER A 1 469 ? 14.284 -29.801 51.876 1.00 13.94 638 SER A O 1
ATOM 3764 N N . ALA A 1 470 ? 14.929 -31.961 52.127 1.00 14.50 639 ALA A N 1
ATOM 3765 C CA . ALA A 1 470 ? 14.004 -32.494 51.149 1.00 14.41 639 ALA A CA 1
ATOM 3766 C C . ALA A 1 470 ? 12.661 -32.998 51.735 1.00 13.90 639 ALA A C 1
ATOM 3767 O O . ALA A 1 470 ? 11.789 -33.477 51.022 1.00 13.96 639 ALA A O 1
ATOM 3769 N N . PHE A 1 471 ? 12.531 -32.994 53.053 1.00 14.03 640 PHE A N 1
ATOM 3770 C CA . PHE A 1 471 ? 11.386 -33.507 53.765 1.00 14.46 640 PHE A CA 1
ATOM 3771 C C . PHE A 1 471 ? 10.235 -32.489 53.796 1.00 14.81 640 PHE A C 1
ATOM 3772 O O . PHE A 1 471 ? 9.942 -31.808 54.802 1.00 16.53 640 PHE A O 1
ATOM 3780 N N . VAL A 1 472 ? 9.642 -32.350 52.623 1.00 14.86 641 VAL A N 1
ATOM 3781 C CA . VAL A 1 472 ? 8.611 -31.341 52.359 1.00 15.00 641 VAL A CA 1
ATOM 3782 C C . VAL A 1 472 ? 7.683 -32.014 51.357 1.00 15.19 641 VAL A C 1
ATOM 3783 O O . VAL A 1 472 ? 8.118 -32.432 50.287 1.00 15.34 641 VAL A O 1
ATOM 3787 N N . GLY A 1 473 ? 6.419 -32.139 51.698 1.00 14.43 642 GLY A N 1
ATOM 3788 C CA . GLY A 1 473 ? 5.417 -32.580 50.745 1.00 16.19 642 GLY A CA 1
ATOM 3789 C C . GLY A 1 473 ? 4.076 -32.993 51.318 1.00 14.90 642 GLY A C 1
ATOM 3790 O O . GLY A 1 473 ? 3.860 -32.956 52.538 1.00 14.19 642 GLY A O 1
ATOM 3791 N N . THR A 1 474 ? 3.217 -33.449 50.407 1.00 15.02 643 THR A N 1
ATOM 3792 C CA . THR A 1 474 ? 1.809 -33.713 50.659 1.00 14.87 643 THR A CA 1
ATOM 3793 C C . THR A 1 474 ? 1.391 -35.119 50.282 1.00 15.09 643 THR A C 1
ATOM 3794 O O . THR A 1 474 ? 1.658 -35.574 49.174 1.00 15.14 643 THR A O 1
ATOM 3798 N N . SER A 1 475 ? 0.736 -35.813 51.217 1.00 15.21 644 SER A N 1
ATOM 3799 C CA . SER A 1 475 ? 0.076 -37.086 50.922 1.00 16.47 644 SER A CA 1
ATOM 3800 C C . SER A 1 475 ? -1.416 -36.850 50.817 1.00 17.30 644 SER A C 1
ATOM 3801 O O . SER A 1 475 ? -2.034 -36.529 51.811 1.00 18.12 644 SER A O 1
ATOM 3804 N N . LYS A 1 476 ? -1.975 -37.030 49.613 1.00 17.06 645 LYS A N 1
ATOM 3805 C CA . LYS A 1 476 ? -3.390 -36.892 49.312 1.00 16.78 645 LYS A CA 1
ATOM 3806 C C . LYS A 1 476 ? -4.133 -38.193 49.384 1.00 16.63 645 LYS A C 1
ATOM 3807 O O . LYS A 1 476 ? -3.703 -39.177 48.740 1.00 17.75 645 LYS A O 1
ATOM 3813 N N . LEU A 1 477 ? -5.220 -38.239 50.160 1.00 16.96 646 LEU A N 1
ATOM 3814 C CA . LEU A 1 477 ? -6.095 -39.449 50.151 1.00 17.67 646 LEU A CA 1
ATOM 3815 C C . LEU A 1 477 ? -7.174 -39.383 49.079 1.00 17.57 646 LEU A C 1
ATOM 3816 O O . LEU A 1 477 ? -7.439 -40.359 48.312 1.00 18.77 646 LEU A O 1
ATOM 3821 N N . ASP A 1 478 ? -7.868 -38.263 49.054 1.00 18.11 647 ASP A N 1
ATOM 3822 C CA . ASP A 1 478 ? -8.993 -38.106 48.183 1.00 20.02 647 ASP A CA 1
ATOM 3823 C C . ASP A 1 478 ? -9.182 -36.654 47.815 1.00 21.90 647 ASP A C 1
ATOM 3824 O O . ASP A 1 478 ? -8.347 -35.815 48.082 1.00 19.53 647 ASP A O 1
ATOM 3829 N N . ASP A 1 479 ? -10.2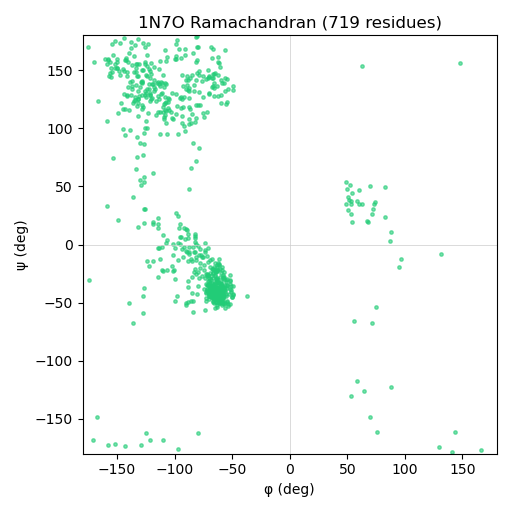88 -36.409 47.171 1.00 26.28 648 ASP A N 1
ATOM 3830 C CA . ASP A 1 479 ? -10.227 -35.678 45.934 1.00 31.79 648 ASP A CA 1
ATOM 3831 C C . ASP A 1 479 ? -11.034 -34.654 46.505 1.00 31.49 648 ASP A C 1
ATOM 3832 O O . ASP A 1 479 ? -12.157 -34.414 46.057 1.00 31.40 648 ASP A O 1
ATOM 3837 N N . ALA A 1 480 ? -10.422 -34.102 47.549 1.00 32.17 649 ALA A N 1
ATOM 3838 C CA . ALA A 1 480 ? -11.046 -33.613 48.718 1.00 33.01 649 ALA A CA 1
ATOM 3839 C C . ALA A 1 480 ? -10.624 -33.936 50.253 1.00 33.66 649 ALA A C 1
ATOM 3840 O O . ALA A 1 480 ? -11.255 -33.309 51.021 1.00 35.22 649 ALA A O 1
ATOM 3842 N N . ASN A 1 481 ? -9.686 -34.869 50.723 1.00 33.59 650 ASN A N 1
ATOM 3843 C CA . ASN A 1 481 ? -8.800 -34.888 51.966 1.00 30.84 650 ASN A CA 1
ATOM 3844 C C . ASN A 1 481 ? -7.473 -35.251 51.256 1.00 33.73 650 ASN A C 1
ATOM 3845 O O . ASN A 1 481 ? -7.485 -35.465 50.025 1.00 36.14 650 ASN A O 1
ATOM 3850 N N . ALA A 1 482 ? -6.369 -35.325 51.951 1.00 33.17 651 ALA A N 1
ATOM 3851 C CA . ALA A 1 482 ? -5.011 -35.103 51.295 1.00 34.21 651 ALA A CA 1
ATOM 3852 C C . ALA A 1 482 ? -4.213 -34.348 52.266 1.00 32.10 651 ALA A C 1
ATOM 3853 O O . ALA A 1 482 ? -4.802 -34.177 53.312 1.00 35.41 651 ALA A O 1
ATOM 3855 N N . THR A 1 483 ? -2.919 -33.916 52.033 1.00 30.31 652 THR A N 1
ATOM 3856 C CA . THR A 1 483 ? -2.103 -33.490 53.273 1.00 24.57 652 THR A CA 1
ATOM 3857 C C . THR A 1 483 ? -0.461 -33.501 53.801 1.00 19.50 652 THR A C 1
ATOM 3858 O O . THR A 1 483 ? 0.181 -34.300 53.352 1.00 16.44 652 THR A O 1
ATOM 3862 N N . ALA A 1 484 ? 0.146 -32.679 54.753 1.00 15.54 653 ALA A N 1
ATOM 3863 C CA . ALA A 1 484 ? 1.488 -32.121 54.476 1.00 15.46 653 ALA A CA 1
ATOM 3864 C C . ALA A 1 484 ? 2.452 -31.825 55.633 1.00 14.86 653 ALA A C 1
ATOM 3865 O O . ALA A 1 484 ? 2.019 -31.578 56.742 1.00 14.41 653 ALA A O 1
ATOM 3867 N N . THR A 1 485 ? 3.753 -31.794 55.312 1.00 15.04 654 THR A N 1
ATOM 3868 C CA . THR A 1 485 ? 4.777 -31.326 56.221 1.00 14.34 654 THR A CA 1
ATOM 3869 C C . THR A 1 485 ? 5.884 -30.546 55.549 1.00 14.82 654 THR A C 1
ATOM 3870 O O . THR A 1 485 ? 6.097 -30.677 54.359 1.00 15.11 654 THR A O 1
ATOM 3874 N N . MET A 1 486 ? 6.588 -29.777 56.361 1.00 14.65 655 MET A N 1
ATOM 3875 C CA . MET A 1 486 ? 7.801 -29.050 55.972 1.00 15.62 655 MET A CA 1
ATOM 3876 C C . MET A 1 486 ? 8.773 -29.010 57.127 1.00 15.60 655 MET A C 1
ATOM 3877 O O . MET A 1 486 ? 8.481 -28.467 58.203 1.00 14.53 655 MET A O 1
ATOM 3882 N N . ASP A 1 487 ? 9.925 -29.634 56.893 1.00 16.20 656 ASP A N 1
ATOM 3883 C CA . ASP A 1 487 ? 11.025 -29.697 57.832 1.00 16.33 656 ASP A CA 1
ATOM 3884 C C . ASP A 1 487 ? 11.742 -28.342 57.733 1.00 15.19 656 ASP A C 1
ATOM 3885 O O . ASP A 1 487 ? 12.719 -28.165 56.982 1.00 16.05 656 ASP A O 1
ATOM 3890 N N . PHE A 1 488 ? 11.214 -27.359 58.443 1.00 15.78 657 PHE A N 1
ATOM 3891 C CA . PHE A 1 488 ? 11.559 -25.972 58.186 1.00 16.46 657 PHE A CA 1
ATOM 3892 C C . PHE A 1 488 ? 12.807 -25.502 58.957 1.00 16.68 657 PHE A C 1
ATOM 3893 O O . PHE A 1 488 ? 12.959 -25.776 60.144 1.00 16.96 657 PHE A O 1
ATOM 3901 N N . THR A 1 489 ? 13.682 -24.803 58.245 1.00 17.26 658 THR A N 1
ATOM 3902 C CA . THR A 1 489 ? 14.777 -23.990 58.798 1.00 17.54 658 THR A CA 1
ATOM 3903 C C . THR A 1 489 ? 14.688 -22.601 58.183 1.00 17.51 658 THR A C 1
ATOM 3904 O O . THR A 1 489 ? 14.420 -22.477 57.007 1.00 17.23 658 THR A O 1
ATOM 3908 N N . ASN A 1 490 ? 14.923 -21.556 58.969 1.00 16.77 659 ASN A N 1
ATOM 3909 C CA . ASN A 1 490 ? 14.790 -20.208 58.447 1.00 16.92 659 ASN A CA 1
ATOM 3910 C C . ASN A 1 490 ? 16.037 -19.777 57.650 1.00 17.07 659 ASN A C 1
ATOM 3911 O O . ASN A 1 490 ? 17.016 -20.527 57.496 1.00 16.04 659 ASN A O 1
ATOM 3916 N N . TRP A 1 491 ? 15.970 -18.560 57.144 1.00 17.96 660 TRP A N 1
ATOM 3917 C CA . TRP A 1 491 ? 16.840 -18.080 56.052 1.00 19.40 660 TRP A CA 1
ATOM 3918 C C . TRP A 1 491 ? 18.307 -18.020 56.461 1.00 19.92 660 TRP A C 1
ATOM 3919 O O . TRP A 1 491 ? 19.184 -18.109 55.617 1.00 20.18 660 TRP A O 1
ATOM 3930 N N . ASN A 1 492 ? 18.550 -17.860 57.759 1.00 20.04 661 ASN A N 1
ATOM 3931 C CA . ASN A 1 492 ? 19.894 -17.724 58.326 1.00 19.91 661 ASN A CA 1
ATOM 3932 C C . ASN A 1 492 ? 20.242 -18.832 59.312 1.00 19.57 661 ASN A C 1
ATOM 3933 O O . ASN A 1 492 ? 21.183 -18.677 60.094 1.00 20.07 661 ASN A O 1
ATOM 3938 N N . GLN A 1 493 ? 19.516 -19.951 59.258 1.00 18.85 662 GLN A N 1
ATOM 3939 C CA . GLN A 1 493 ? 19.768 -21.128 60.129 1.00 20.10 662 GLN A CA 1
ATOM 3940 C C . GLN A 1 493 ? 19.891 -20.744 61.589 1.00 20.67 662 GLN A C 1
ATOM 3941 O O . GLN A 1 493 ? 20.810 -21.179 62.301 1.00 20.49 662 GLN A O 1
ATOM 3947 N N . THR A 1 494 ? 18.942 -19.933 62.054 1.00 21.05 663 THR A N 1
ATOM 3948 C CA . THR A 1 494 ? 18.768 -19.671 63.487 1.00 21.18 663 THR A CA 1
ATOM 3949 C C . THR A 1 494 ? 17.480 -20.213 64.078 1.00 20.79 663 THR A C 1
ATOM 3950 O O . THR A 1 494 ? 17.351 -20.259 65.292 1.00 21.95 663 THR A O 1
ATOM 3954 N N . LEU A 1 495 ? 16.539 -20.639 63.241 1.00 19.75 664 LEU A N 1
ATOM 3955 C CA . LEU A 1 495 ? 15.263 -21.156 63.752 1.00 19.12 664 LEU A CA 1
ATOM 3956 C C . LEU A 1 495 ? 14.812 -22.418 63.009 1.00 19.00 664 LEU A C 1
ATOM 3957 O O . LEU A 1 495 ? 15.013 -22.508 61.817 1.00 19.25 664 LEU A O 1
ATOM 3962 N N . THR A 1 496 ? 14.256 -23.396 63.729 1.00 17.98 665 THR A N 1
ATOM 3963 C CA . THR A 1 496 ? 13.675 -24.578 63.093 1.00 18.81 665 THR A CA 1
ATOM 3964 C C . THR A 1 496 ? 12.265 -24.739 63.576 1.00 18.72 665 THR A C 1
ATOM 3965 O O . THR A 1 496 ? 11.887 -24.240 64.650 1.00 19.17 665 THR A O 1
ATOM 3969 N N . ALA A 1 497 ? 11.475 -25.435 62.777 1.00 17.96 666 ALA A N 1
ATOM 3970 C CA . ALA A 1 497 ? 10.189 -25.967 63.201 1.00 17.35 666 ALA A CA 1
ATOM 3971 C C . ALA A 1 497 ? 9.781 -27.131 62.328 1.00 16.56 666 ALA A C 1
ATOM 3972 O O . ALA A 1 497 ? 9.972 -27.097 61.117 1.00 17.88 666 ALA A O 1
ATOM 3974 N N . HIS A 1 498 ? 9.115 -28.114 62.918 1.00 15.48 667 HIS A N 1
ATOM 3975 C CA . HIS A 1 498 ? 8.446 -29.181 62.151 1.00 15.06 667 HIS A CA 1
ATOM 3976 C C . HIS A 1 498 ? 7.003 -28.702 61.922 1.00 15.68 667 HIS A C 1
ATOM 3977 O O . HIS A 1 498 ? 6.195 -28.682 62.866 1.00 16.29 667 HIS A O 1
ATOM 3984 N N . LYS A 1 499 ? 6.711 -28.218 60.718 1.00 14.64 668 LYS A N 1
ATOM 3985 C CA . LYS A 1 499 ? 5.415 -27.592 60.416 1.00 14.95 668 LYS A CA 1
ATOM 3986 C C . LYS A 1 499 ? 4.584 -28.542 59.607 1.00 14.54 668 LYS A C 1
ATOM 3987 O O . LYS A 1 499 ? 5.067 -29.113 58.630 1.00 16.29 668 LYS A O 1
ATOM 3993 N N . SER A 1 500 ? 3.374 -28.836 60.081 1.00 14.14 669 SER A N 1
ATOM 3994 C CA . SER A 1 500 ? 2.510 -29.776 59.392 1.00 14.54 669 SER A CA 1
ATOM 3995 C C . SER A 1 500 ? 1.096 -29.201 59.258 1.00 14.51 669 SER A C 1
ATOM 3996 O O . SER A 1 500 ? 0.680 -28.371 60.062 1.00 15.34 669 SER A O 1
ATOM 3999 N N . TRP A 1 501 ? 0.380 -29.684 58.246 1.00 14.79 670 TRP A N 1
ATOM 4000 C CA . TRP A 1 501 ? -0.975 -29.297 57.903 1.00 13.41 670 TRP A CA 1
ATOM 4001 C C . TRP A 1 501 ? -1.853 -30.513 57.642 1.00 15.06 670 TRP A C 1
ATOM 4002 O O . TRP A 1 501 ? -1.408 -31.468 57.009 1.00 13.30 670 TRP A O 1
ATOM 4013 N N . PHE A 1 502 ? -3.085 -30.483 58.155 1.00 14.86 671 PHE A N 1
ATOM 4014 C CA . PHE A 1 502 ? -4.008 -31.605 58.118 1.00 14.16 671 PHE A CA 1
ATOM 4015 C C . PHE A 1 502 ? -5.304 -31.085 57.494 1.00 13.83 671 PHE A C 1
ATOM 4016 O O . PHE A 1 502 ? -6.114 -30.416 58.143 1.00 14.44 671 PHE A O 1
ATOM 4024 N N . MET A 1 503 ? -5.414 -31.309 56.187 1.00 15.11 672 MET A N 1
ATOM 4025 C CA . MET A 1 503 ? -6.540 -30.863 55.392 1.00 15.00 672 MET A CA 1
ATOM 4026 C C . MET A 1 503 ? -7.619 -31.940 55.540 1.00 14.36 672 MET A C 1
ATOM 4027 O O . MET A 1 503 ? -7.472 -33.073 55.036 1.00 16.05 672 MET A O 1
ATOM 4032 N N . LEU A 1 504 ? -8.693 -31.536 56.215 1.00 14.06 673 LEU A N 1
ATOM 4033 C CA . LEU A 1 504 ? -9.748 -32.428 56.663 1.00 14.03 673 LEU A CA 1
ATOM 4034 C C . LEU A 1 504 ? -11.127 -31.961 56.190 1.00 14.72 673 LEU A C 1
ATOM 4035 O O . LEU A 1 504 ? -12.041 -31.722 56.968 1.00 14.06 673 LEU A O 1
ATOM 4040 N N . LYS A 1 505 ? -11.226 -31.847 54.852 1.00 14.98 674 LYS A N 1
ATOM 4041 C CA . LYS A 1 505 ? -12.498 -31.546 54.155 1.00 15.48 674 LYS A CA 1
ATOM 4042 C C . LYS A 1 505 ? -13.002 -30.096 54.334 1.00 15.11 674 LYS A C 1
ATOM 4043 O O . LYS A 1 505 ? -13.067 -29.326 53.344 1.00 15.40 674 LYS A O 1
ATOM 4049 N N . ASP A 1 506 ? -13.408 -29.726 55.552 1.00 13.98 675 ASP A N 1
ATOM 4050 C CA . ASP A 1 506 ? -14.020 -28.414 55.813 1.00 14.59 675 ASP A CA 1
ATOM 4051 C C . ASP A 1 506 ? -13.228 -27.551 56.803 1.00 13.92 675 ASP A C 1
ATOM 4052 O O . ASP A 1 506 ? -13.741 -26.600 57.352 1.00 15.96 675 ASP A O 1
ATOM 4057 N N . LYS A 1 507 ? -11.981 -27.909 56.995 1.00 14.40 676 LYS A N 1
ATOM 4058 C CA . LYS A 1 507 ? -11.127 -27.323 58.001 1.00 14.19 676 LYS A CA 1
ATOM 4059 C C . LYS A 1 507 ? -9.686 -27.792 57.780 1.00 14.23 676 LYS A C 1
ATOM 4060 O O . LYS A 1 507 ? -9.455 -28.794 57.077 1.00 14.18 676 LYS A O 1
ATOM 4066 N N . ILE A 1 508 ? -8.725 -27.036 58.282 1.00 15.11 677 ILE A N 1
ATOM 4067 C CA . ILE A 1 508 ? -7.303 -27.372 58.176 1.00 14.06 677 ILE A CA 1
ATOM 4068 C C . ILE A 1 508 ? -6.636 -27.223 59.540 1.00 14.71 677 ILE A C 1
ATOM 4069 O O . ILE A 1 508 ? -6.731 -26.143 60.157 1.00 14.98 677 ILE A O 1
ATOM 4074 N N . ALA A 1 509 ? -5.976 -28.276 60.021 1.00 15.61 678 ALA A N 1
ATOM 4075 C CA . ALA A 1 509 ? -5.203 -28.172 61.246 1.00 15.61 678 ALA A CA 1
ATOM 4076 C C . ALA A 1 509 ? -3.793 -27.753 60.927 1.00 15.37 678 ALA A C 1
ATOM 4077 O O . ALA A 1 509 ? -3.172 -28.270 60.016 1.00 15.10 678 ALA A O 1
ATOM 4079 N N . PHE A 1 510 ? -3.287 -26.833 61.739 1.00 13.92 679 PHE A N 1
ATOM 4080 C CA . PHE A 1 510 ? -1.920 -26.351 61.684 1.00 13.54 679 PHE A CA 1
ATOM 4081 C C . PHE A 1 510 ? -1.189 -26.809 62.951 1.00 14.41 679 PHE A C 1
ATOM 4082 O O . PHE A 1 510 ? -1.569 -26.350 64.048 1.00 15.37 679 PHE A O 1
ATOM 4090 N N . LEU A 1 511 ? -0.183 -27.690 62.821 1.00 14.51 680 LEU A N 1
ATOM 4091 C CA . LEU A 1 511 ? 0.657 -28.132 63.936 1.00 15.41 680 LEU A CA 1
ATOM 4092 C C . LEU A 1 511 ? 2.104 -27.740 63.711 1.00 15.86 680 LEU A C 1
ATOM 4093 O O . LEU A 1 511 ? 2.638 -27.887 62.598 1.00 16.66 680 LEU A O 1
ATOM 4098 N N . GLY A 1 512 ? 2.742 -27.210 64.762 1.00 16.00 681 GLY A N 1
ATOM 4099 C CA . GLY A 1 512 ? 4.159 -26.928 64.745 1.00 15.67 681 GLY A CA 1
ATOM 4100 C C . GLY A 1 512 ? 4.801 -27.479 66.006 1.00 16.51 681 GLY A C 1
ATOM 4101 O O . GLY A 1 512 ? 4.281 -27.238 67.107 1.00 17.33 681 GLY A O 1
ATOM 4102 N N . SER A 1 513 ? 5.914 -28.191 65.853 1.00 16.38 682 SER A N 1
ATOM 4103 C CA . SER A 1 513 ? 6.687 -28.693 66.994 1.00 17.22 682 SER A CA 1
ATOM 4104 C C . SER A 1 513 ? 8.194 -28.461 66.821 1.00 18.00 682 SER A C 1
ATOM 4105 O O . SER A 1 513 ? 8.655 -28.005 65.749 1.00 18.21 682 SER A O 1
ATOM 4108 N N . ASN A 1 514 ? 8.957 -28.722 67.890 1.00 19.97 683 ASN A N 1
ATOM 4109 C CA . ASN A 1 514 ? 10.426 -28.681 67.770 1.00 21.45 683 ASN A CA 1
ATOM 4110 C C . ASN A 1 514 ? 10.862 -27.270 67.409 1.00 20.54 683 ASN A C 1
ATOM 4111 O O . ASN A 1 514 ? 11.785 -27.082 66.626 1.00 21.30 683 ASN A O 1
ATOM 4116 N N . ILE A 1 515 ? 10.157 -26.253 67.919 1.00 19.30 684 ILE A N 1
ATOM 4117 C CA . ILE A 1 515 ? 10.475 -24.883 67.525 1.00 18.73 684 ILE A CA 1
ATOM 4118 C C . ILE A 1 515 ? 11.673 -24.425 68.371 1.00 19.34 684 ILE A C 1
ATOM 4119 O O . ILE A 1 515 ? 11.582 -24.374 69.598 1.00 19.35 684 ILE A O 1
ATOM 4124 N N . GLN A 1 516 ? 12.765 -24.081 67.710 1.00 19.54 685 GLN A N 1
ATOM 4125 C CA . GLN A 1 516 ? 14.021 -23.741 68.377 1.00 21.21 685 GLN A CA 1
ATOM 4126 C C . GLN A 1 516 ? 14.612 -22.507 67.765 1.00 21.53 685 GLN A C 1
ATOM 4127 O O . GLN A 1 516 ? 14.437 -22.279 66.583 1.00 20.73 685 GLN A O 1
ATOM 4133 N N . ASN A 1 517 ? 15.322 -21.708 68.565 1.00 21.93 686 ASN A N 1
ATOM 4134 C CA . ASN A 1 517 ? 15.843 -20.412 68.126 1.00 22.78 686 ASN A CA 1
ATOM 4135 C C . ASN A 1 517 ? 17.211 -20.198 68.761 1.00 23.94 686 ASN A C 1
ATOM 4136 O O . ASN A 1 517 ? 17.310 -20.121 69.971 1.00 25.36 686 ASN A O 1
ATOM 4141 N N . THR A 1 518 ? 18.253 -20.113 67.946 1.00 24.73 687 THR A N 1
ATOM 4142 C CA . THR A 1 518 ? 19.610 -19.919 68.459 1.00 25.86 687 THR A CA 1
ATOM 4143 C C . THR A 1 518 ? 20.022 -18.440 68.423 1.00 27.42 687 THR A C 1
ATOM 4144 O O . THR A 1 518 ? 21.171 -18.093 68.736 1.00 27.67 687 THR A O 1
ATOM 4148 N N . SER A 1 519 ? 19.120 -17.574 67.985 1.00 28.45 688 SER A N 1
ATOM 4149 C CA . SER A 1 519 ? 19.411 -16.148 67.848 1.00 29.15 688 SER A CA 1
ATOM 4150 C C . SER A 1 519 ? 18.905 -15.321 69.024 1.00 29.61 688 SER A C 1
ATOM 4151 O O . SER A 1 519 ? 18.203 -15.798 69.890 1.00 29.19 688 SER A O 1
ATOM 4154 N N . THR A 1 520 ? 19.280 -14.047 69.016 1.00 31.43 689 THR A N 1
ATOM 4155 C CA . THR A 1 520 ? 18.762 -13.089 69.994 1.00 32.14 689 THR A CA 1
ATOM 4156 C C . THR A 1 520 ? 17.574 -12.317 69.445 1.00 31.84 689 THR A C 1
ATOM 4157 O O . THR A 1 520 ? 17.100 -11.380 70.076 1.00 31.91 689 THR A O 1
ATOM 4161 N N . ASP A 1 521 ? 17.101 -12.699 68.260 1.00 30.69 690 ASP A N 1
ATOM 4162 C CA . ASP A 1 521 ? 15.843 -12.154 67.740 1.00 29.93 690 ASP A CA 1
ATOM 4163 C C . ASP A 1 521 ? 14.664 -12.898 68.401 1.00 29.46 690 ASP A C 1
ATOM 4164 O O . ASP A 1 521 ? 14.861 -13.964 68.941 1.00 30.33 690 ASP A O 1
ATOM 4169 N N . THR A 1 522 ? 13.469 -12.325 68.415 1.00 28.01 691 THR A N 1
ATOM 4170 C CA . THR A 1 522 ? 12.310 -12.998 69.047 1.00 27.33 691 THR A CA 1
ATOM 4171 C C . THR A 1 522 ? 11.644 -13.854 67.963 1.00 25.07 691 THR A C 1
ATOM 4172 O O . THR A 1 522 ? 11.636 -13.472 66.843 1.00 25.74 691 THR A O 1
ATOM 4176 N N . ALA A 1 523 ? 11.106 -15.008 68.324 1.00 23.52 692 ALA A N 1
ATOM 4177 C CA . ALA A 1 523 ? 10.392 -15.897 67.395 1.00 21.56 692 ALA A CA 1
ATOM 4178 C C . ALA A 1 523 ? 8.883 -15.939 67.670 1.00 20.17 692 ALA A C 1
ATOM 4179 O O . ALA A 1 523 ? 8.421 -15.886 68.816 1.00 19.82 692 ALA A O 1
ATOM 4181 N N . ALA A 1 524 ? 8.118 -16.070 66.584 1.00 19.37 693 ALA A N 1
ATOM 4182 C CA . ALA A 1 524 ? 6.677 -16.150 66.624 1.00 18.01 693 ALA A CA 1
ATOM 4183 C C . ALA A 1 524 ? 6.161 -16.765 65.336 1.00 16.59 693 ALA A C 1
ATOM 4184 O O . ALA A 1 524 ? 6.808 -16.707 64.306 1.00 17.26 693 ALA A O 1
ATOM 4186 N N . THR A 1 525 ? 4.964 -17.261 65.417 1.00 16.40 694 THR A N 1
ATOM 4187 C CA . THR A 1 525 ? 4.186 -17.727 64.247 1.00 16.32 694 THR A CA 1
ATOM 4188 C C . THR A 1 525 ? 3.022 -16.791 64.059 1.00 15.99 694 THR A C 1
ATOM 4189 O O . THR A 1 525 ? 2.285 -16.487 65.028 1.00 17.10 694 THR A O 1
ATOM 4193 N N . THR A 1 526 ? 2.869 -16.308 62.838 1.00 14.29 695 THR A N 1
ATOM 4194 C CA . THR A 1 526 ? 1.707 -15.525 62.455 1.00 14.97 695 THR A CA 1
ATOM 4195 C C . THR A 1 526 ? 0.554 -16.471 62.141 1.00 14.97 695 THR A C 1
ATOM 4196 O O . THR A 1 526 ? 0.607 -17.234 61.136 1.00 15.28 695 THR A O 1
ATOM 4200 N N . ILE A 1 527 ? -0.446 -16.497 63.008 1.00 15.09 696 ILE A N 1
ATOM 4201 C CA . ILE A 1 527 ? -1.618 -17.355 62.791 1.00 14.34 696 ILE A CA 1
ATOM 4202 C C . ILE A 1 527 ? -2.462 -16.811 61.641 1.00 14.31 696 ILE A C 1
ATOM 4203 O O . ILE A 1 527 ? -2.955 -17.566 60.808 1.00 14.95 696 ILE A O 1
ATOM 4208 N N . ASP A 1 528 ? -2.613 -15.495 61.563 1.00 15.01 697 ASP A N 1
ATOM 4209 C CA . ASP A 1 528 ? -3.197 -14.826 60.388 1.00 15.30 697 ASP A CA 1
ATOM 4210 C C . ASP A 1 528 ? -2.778 -13.374 60.297 1.00 15.40 697 ASP A C 1
ATOM 4211 O O . ASP A 1 528 ? -2.399 -12.760 61.296 1.00 16.62 697 ASP A O 1
ATOM 4216 N N . GLN A 1 529 ? -2.884 -12.824 59.103 1.00 15.23 698 GLN A N 1
ATOM 4217 C CA . GLN A 1 529 ? -2.844 -11.405 58.787 1.00 16.04 698 GLN A CA 1
ATOM 4218 C C . GLN A 1 529 ? -3.844 -11.210 57.678 1.00 15.07 698 GLN A C 1
ATOM 4219 O O . GLN A 1 529 ? -3.541 -11.460 56.483 1.00 15.49 698 GLN A O 1
ATOM 4225 N N . ARG A 1 530 ? -5.069 -10.838 58.066 1.00 14.14 699 ARG A N 1
ATOM 4226 C CA . ARG A 1 530 ? -6.228 -10.798 57.163 1.00 15.31 699 ARG A CA 1
ATOM 4227 C C . ARG A 1 530 ? -6.587 -9.379 56.803 1.00 15.08 699 ARG A C 1
ATOM 4228 O O . ARG A 1 530 ? -6.781 -8.528 57.686 1.00 16.20 699 ARG A O 1
ATOM 4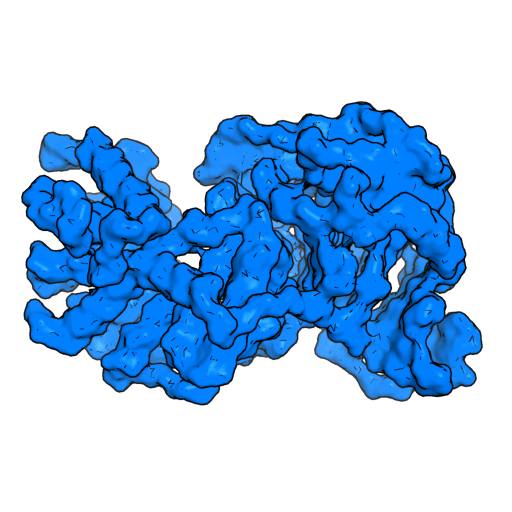236 N N . LYS A 1 531 ? -6.670 -9.113 55.517 1.00 15.34 700 LYS A N 1
ATOM 4237 C CA . LYS A 1 531 ? -7.040 -7.806 55.014 1.00 15.84 700 LYS A CA 1
ATOM 4238 C C . LYS A 1 531 ? -8.552 -7.629 55.111 1.00 16.28 700 LYS A C 1
ATOM 4239 O O . LYS A 1 531 ? -9.336 -8.457 54.678 1.00 17.20 700 LYS A O 1
ATOM 4245 N N . LEU A 1 532 ? -8.958 -6.497 55.667 1.00 16.96 701 LEU A N 1
ATOM 4246 C CA . LEU A 1 532 ? -10.365 -6.259 55.985 1.00 18.52 701 LEU A CA 1
ATOM 4247 C C . LEU A 1 532 ? -11.052 -5.413 54.927 1.00 18.71 701 LEU A C 1
ATOM 4248 O O . LEU A 1 532 ? -10.387 -4.712 54.137 1.00 19.50 701 LEU A O 1
ATOM 4253 N N . GLU A 1 533 ? -12.370 -5.498 54.901 1.00 18.84 702 GLU A N 1
ATOM 4254 C CA . GLU A 1 533 ? -13.225 -4.661 54.038 1.00 20.88 702 GLU A CA 1
ATOM 4255 C C . GLU A 1 533 ? -13.940 -3.665 54.943 1.00 22.73 702 GLU A C 1
ATOM 4256 O O . GLU A 1 533 ? -14.574 -4.034 55.929 1.00 22.93 702 GLU A O 1
ATOM 4262 N N . SER A 1 534 ? -13.859 -2.389 54.645 1.00 25.57 703 SER A N 1
ATOM 4263 C CA . SER A 1 534 ? -14.564 -1.438 55.502 1.00 27.99 703 SER A CA 1
ATOM 4264 C C . SER A 1 534 ? -16.086 -1.631 55.435 1.00 28.83 703 SER A C 1
ATOM 4265 O O . SER A 1 534 ? -16.788 -1.348 56.407 1.00 30.07 703 SER A O 1
ATOM 4268 N N . SER A 1 535 ? -16.590 -2.151 54.324 1.00 29.51 704 SER A N 1
ATOM 4269 C CA . SER A 1 535 ? -18.022 -2.337 54.144 1.00 31.38 704 SER A CA 1
ATOM 4270 C C . SER A 1 535 ? -18.534 -3.477 55.015 1.00 31.77 704 SER A C 1
ATOM 4271 O O . SER A 1 535 ? -19.706 -3.465 55.424 1.00 33.32 704 SER A O 1
ATOM 4274 N N . ASN A 1 536 ? -17.659 -4.441 55.332 1.00 30.82 705 ASN A N 1
ATOM 4275 C CA . ASN A 1 536 ? -18.058 -5.657 56.043 1.00 30.50 705 ASN A CA 1
ATOM 4276 C C . ASN A 1 536 ? -17.199 -5.915 57.285 1.00 28.22 705 ASN A C 1
ATOM 4277 O O . ASN A 1 536 ? -16.294 -6.730 57.292 1.00 28.31 705 ASN A O 1
ATOM 4282 N N . PRO A 1 537 ? -17.456 -5.174 58.366 1.00 26.45 706 PRO A N 1
ATOM 4283 C CA . PRO A 1 537 ? -16.677 -5.351 59.586 1.00 26.16 706 PRO A CA 1
ATOM 4284 C C . PRO A 1 537 ? -16.857 -6.723 60.228 1.00 24.88 706 PRO A C 1
ATOM 4285 O O . PRO A 1 537 ? -17.927 -7.343 60.140 1.00 26.57 706 PRO A O 1
ATOM 4289 N N . TYR A 1 538 ? -15.792 -7.187 60.853 1.00 22.61 707 TYR A N 1
ATOM 4290 C CA . TYR A 1 538 ? -15.831 -8.381 61.677 1.00 21.72 707 TYR A CA 1
ATOM 4291 C C . TYR A 1 538 ? -16.098 -8.006 63.133 1.00 21.34 707 TYR A C 1
ATOM 4292 O O . TYR A 1 538 ? -15.537 -7.011 63.647 1.00 23.56 707 TYR A O 1
ATOM 4301 N N . LYS A 1 539 ? -16.978 -8.769 63.776 1.00 21.43 708 LYS A N 1
ATOM 4302 C CA . LYS A 1 539 ? -17.072 -8.818 65.236 1.00 21.15 708 LYS A CA 1
ATOM 4303 C C . LYS A 1 539 ? -16.162 -9.968 65.663 1.00 21.04 708 LYS A C 1
ATOM 4304 O O . LYS A 1 539 ? -16.277 -11.080 65.144 1.00 20.11 708 LYS A O 1
ATOM 4310 N N . VAL A 1 540 ? -15.243 -9.681 66.574 1.00 20.20 709 VAL A N 1
ATOM 4311 C CA . VAL A 1 540 ? -14.229 -10.604 67.037 1.00 20.04 709 VAL A CA 1
ATOM 4312 C C . VAL A 1 540 ? -14.599 -11.160 68.393 1.00 19.71 709 VAL A C 1
ATOM 4313 O O . VAL A 1 540 ? -14.947 -10.376 69.315 1.00 20.07 709 VAL A O 1
ATOM 4317 N N . TYR A 1 541 ? -14.539 -12.483 68.522 1.00 18.99 710 TYR A N 1
ATOM 4318 C CA . TYR A 1 541 ? -14.733 -13.202 69.780 1.00 19.12 710 TYR A CA 1
ATOM 4319 C C . TYR A 1 541 ? -13.508 -14.005 70.168 1.00 20.10 710 TYR A C 1
ATOM 4320 O O . TYR A 1 541 ? -12.866 -14.585 69.342 1.00 20.29 710 TYR A O 1
ATOM 4329 N N . VAL A 1 542 ? -13.182 -13.960 71.444 1.00 19.45 711 VAL A N 1
ATOM 4330 C CA . VAL A 1 542 ? -12.141 -14.755 72.061 1.00 19.69 711 VAL A CA 1
ATOM 4331 C C . VAL A 1 542 ? -12.803 -15.555 73.152 1.00 20.53 711 VAL A C 1
ATOM 4332 O O . VAL A 1 542 ? -13.460 -14.998 74.048 1.00 21.02 711 VAL A O 1
ATOM 4336 N N . ASN A 1 543 ? -12.665 -16.855 73.098 1.00 20.43 712 ASN A N 1
ATOM 4337 C CA . ASN A 1 543 ? -13.353 -17.755 74.038 1.00 21.66 712 ASN A CA 1
ATOM 4338 C C . ASN A 1 543 ? -14.884 -17.482 74.079 1.00 21.97 712 ASN A C 1
ATOM 4339 O O . ASN A 1 543 ? -15.536 -17.539 75.123 1.00 22.01 712 ASN A O 1
ATOM 4344 N N . ASP A 1 544 ? -15.426 -17.166 72.905 1.00 22.04 713 ASP A N 1
ATOM 4345 C CA . ASP A 1 544 ? -16.856 -16.894 72.664 1.00 22.21 713 ASP A CA 1
ATOM 4346 C C . ASP A 1 544 ? -17.393 -15.624 73.333 1.00 22.79 713 ASP A C 1
ATOM 4347 O O . ASP A 1 544 ? -18.613 -15.483 73.473 1.00 23.71 713 ASP A O 1
ATOM 4352 N N . LYS A 1 545 ? -16.495 -14.706 73.681 1.00 23.46 714 LYS A N 1
ATOM 4353 C CA . LYS A 1 545 ? -16.846 -13.390 74.229 1.00 25.48 714 LYS A CA 1
ATOM 4354 C C . LYS A 1 545 ? -16.268 -12.302 73.347 1.00 25.45 714 LYS A C 1
ATOM 4355 O O . LYS A 1 545 ? -15.106 -12.342 73.000 1.00 24.79 714 LYS A O 1
ATOM 4361 N N . GLU A 1 546 ? -17.068 -11.293 73.026 1.00 26.31 715 GLU A N 1
ATOM 4362 C CA . GLU A 1 546 ? -16.628 -10.213 72.165 1.00 27.78 715 GLU A CA 1
ATOM 4363 C C . GLU A 1 546 ? -15.379 -9.504 72.688 1.00 28.16 715 GLU A C 1
ATOM 4364 O O . GLU A 1 546 ? -15.251 -9.242 73.906 1.00 28.60 715 GLU A O 1
ATOM 4370 N N . ALA A 1 547 ? -14.480 -9.193 71.760 1.00 28.23 716 ALA A N 1
ATOM 4371 C CA . ALA A 1 547 ? -13.222 -8.490 72.029 1.00 28.70 716 ALA A CA 1
ATOM 4372 C C . ALA A 1 547 ? -13.147 -7.246 71.142 1.00 30.00 716 ALA A C 1
ATOM 4373 O O . ALA A 1 547 ? -13.619 -7.266 70.001 1.00 31.96 716 ALA A O 1
ATOM 4375 N N . SER A 1 548 ? -12.544 -6.172 71.660 1.00 29.85 717 SER A N 1
ATOM 4376 C CA . SER A 1 548 ? -12.335 -4.926 70.920 1.00 30.06 717 SER A CA 1
ATOM 4377 C C . SER A 1 548 ? -10.864 -4.818 70.579 1.00 28.97 717 SER A C 1
ATOM 4378 O O . SER A 1 548 ? -10.032 -4.551 71.443 1.00 29.70 717 SER A O 1
ATOM 4381 N N . LEU A 1 549 ? -10.525 -5.065 69.326 1.00 28.08 718 LEU A N 1
ATOM 4382 C CA . LEU A 1 549 ? -9.148 -4.956 68.888 1.00 27.91 718 LEU A CA 1
ATOM 4383 C C . LEU A 1 549 ? -8.744 -3.511 68.611 1.00 28.83 718 LEU A C 1
ATOM 4384 O O . LEU A 1 549 ? -9.553 -2.691 68.174 1.00 30.78 718 LEU A O 1
ATOM 4389 N N . THR A 1 550 ? -7.482 -3.205 68.855 1.00 28.68 719 THR A N 1
ATOM 4390 C CA . THR A 1 550 ? -6.946 -1.869 68.657 1.00 29.35 719 THR A CA 1
ATOM 4391 C C . THR A 1 550 ? -5.705 -1.951 67.794 1.00 29.54 719 THR A C 1
ATOM 4392 O O . THR A 1 550 ? -5.229 -3.047 67.473 1.00 27.40 719 THR A O 1
ATOM 4396 N N . GLU A 1 551 ? -5.181 -0.790 67.408 1.00 30.54 720 GLU A N 1
ATOM 4397 C CA . GLU A 1 551 ? -3.916 -0.732 66.696 1.00 32.25 720 GLU A CA 1
ATOM 4398 C C . GLU A 1 551 ? -2.788 -1.346 67.524 1.00 32.16 720 GLU A C 1
ATOM 4399 O O . GLU A 1 551 ? -1.933 -2.064 66.993 1.00 31.70 720 GLU A O 1
ATOM 4405 N N . GLN A 1 552 ? -2.781 -1.030 68.818 1.00 32.06 721 GLN A N 1
ATOM 4406 C CA . GLN A 1 552 ? -1.870 -1.657 69.755 1.00 32.75 721 GLN A CA 1
ATOM 4407 C C . GLN A 1 552 ? -2.230 -3.122 69.993 1.00 31.71 721 GLN A C 1
ATOM 4408 O O . GLN A 1 552 ? -3.374 -3.480 70.261 1.00 30.95 721 GLN A O 1
ATOM 4414 N N . GLU A 1 553 ? -1.201 -3.945 69.873 1.00 31.93 722 GLU A N 1
ATOM 4415 C CA . GLU A 1 553 ? -1.267 -5.360 70.140 1.00 31.95 722 GLU A CA 1
ATOM 4416 C C . GLU A 1 553 ? -1.766 -5.621 71.551 1.00 31.03 722 GLU A C 1
ATOM 4417 O O . GLU A 1 553 ? -1.315 -4.976 72.488 1.00 31.78 722 GLU A O 1
ATOM 4423 N N . LYS A 1 554 ? -2.730 -6.525 71.684 1.00 28.88 723 LYS A N 1
ATOM 4424 C CA . LYS A 1 554 ? -3.290 -6.963 72.961 1.00 28.77 723 LYS A CA 1
ATOM 4425 C C . LYS A 1 554 ? -3.041 -8.468 73.150 1.00 27.73 723 LYS A C 1
ATOM 4426 O O . LYS A 1 554 ? -3.187 -9.266 72.218 1.00 26.06 723 LYS A O 1
ATOM 4432 N N . ASP A 1 555 ? -2.664 -8.860 74.358 1.00 27.00 724 ASP A N 1
ATOM 4433 C CA . ASP A 1 555 ? -2.424 -10.255 74.678 1.00 26.22 724 ASP A CA 1
ATOM 4434 C C . ASP A 1 555 ? -3.682 -10.964 75.192 1.00 24.93 724 ASP A C 1
ATOM 4435 O O . ASP A 1 555 ? -4.473 -10.400 75.950 1.00 24.25 724 ASP A O 1
ATOM 4440 N N . TYR A 1 556 ? -3.844 -12.217 74.774 1.00 23.26 725 TYR A N 1
ATOM 4441 C CA . TYR A 1 556 ? -4.942 -13.079 75.181 1.00 23.31 725 TYR A CA 1
ATOM 4442 C C . TYR A 1 556 ? -4.367 -14.410 75.644 1.00 23.79 725 TYR A C 1
ATOM 4443 O O . TYR A 1 556 ? -4.171 -15.342 74.860 1.00 22.66 725 TYR A O 1
ATOM 4452 N N . PRO A 1 557 ? -4.019 -14.491 76.920 1.00 24.96 726 PRO A N 1
ATOM 4453 C CA . PRO A 1 557 ? -3.574 -15.736 77.532 1.00 25.60 726 PRO A CA 1
ATOM 4454 C C . PRO A 1 557 ? -4.757 -16.704 77.686 1.00 25.23 726 PRO A C 1
ATOM 4455 O O . PRO A 1 557 ? -5.918 -16.340 77.808 1.00 26.51 726 PRO A O 1
ATOM 4459 N N . GLU A 1 558 ? -4.460 -17.979 77.634 1.00 26.06 727 GLU A N 1
ATOM 4460 C CA . GLU A 1 558 ? -5.450 -19.009 77.845 1.00 26.27 727 GLU A CA 1
ATOM 4461 C C . GLU A 1 558 ? -6.573 -18.904 76.816 1.00 24.41 727 GLU A C 1
ATOM 4462 O O . GLU A 1 558 ? -7.738 -18.965 77.146 1.00 24.35 727 GLU A O 1
ATOM 4468 N N . THR A 1 559 ? -6.193 -18.750 75.557 1.00 22.72 728 THR A N 1
ATOM 4469 C CA . THR A 1 559 ? -7.156 -18.772 74.462 1.00 21.02 728 THR A CA 1
ATOM 4470 C C . THR A 1 559 ? -7.405 -20.182 73.945 1.00 19.76 728 THR A C 1
ATOM 4471 O O . THR A 1 559 ? -6.488 -20.868 73.535 1.00 19.42 728 THR A O 1
ATOM 4475 N N . GLN A 1 560 ? -8.667 -20.562 73.912 1.00 18.95 729 GLN A N 1
ATOM 4476 C CA . GLN A 1 560 ? -9.113 -21.793 73.314 1.00 19.21 729 GLN A CA 1
ATOM 4477 C C . GLN A 1 560 ? -9.670 -21.541 71.915 1.00 18.69 729 GLN A C 1
ATOM 4478 O O . GLN A 1 560 ? -9.678 -22.450 71.090 1.00 18.62 729 GLN A O 1
ATOM 4484 N N . SER A 1 561 ? -10.217 -20.360 71.686 1.00 18.21 730 SER A N 1
ATOM 4485 C CA . SER A 1 561 ? -10.777 -20.030 70.379 1.00 18.29 730 SER A CA 1
ATOM 4486 C C . SER A 1 561 ? -10.815 -18.563 70.078 1.00 17.93 730 SER A C 1
ATOM 4487 O O . SER A 1 561 ? -10.872 -17.715 70.980 1.00 18.10 730 SER A O 1
ATOM 4490 N N . VAL A 1 562 ? -10.739 -18.260 68.787 1.00 18.09 731 VAL A N 1
ATOM 4491 C CA . VAL A 1 562 ? -10.960 -16.956 68.247 1.00 17.97 731 VAL A CA 1
ATOM 4492 C C . VAL A 1 562 ? -11.972 -17.102 67.079 1.00 17.86 731 VAL A C 1
ATOM 4493 O O . VAL A 1 562 ? -11.813 -17.998 66.264 1.00 18.17 731 VAL A O 1
ATOM 4497 N N . PHE A 1 563 ? -12.957 -16.209 67.008 1.00 17.51 732 PHE A N 1
ATOM 4498 C CA . PHE A 1 563 ? -13.957 -16.249 65.934 1.00 17.47 732 PHE A CA 1
ATOM 4499 C C . PHE A 1 563 ? -14.137 -14.876 65.319 1.00 17.12 732 PHE A C 1
ATOM 4500 O O . PHE A 1 563 ? -14.379 -13.904 66.028 1.00 18.42 732 PHE A O 1
ATOM 4508 N N . LEU A 1 564 ? -13.983 -14.786 63.994 1.00 16.49 733 LEU A N 1
ATOM 4509 C CA . LEU A 1 564 ? -14.204 -13.576 63.216 1.00 16.77 733 LEU A CA 1
ATOM 4510 C C . LEU A 1 564 ? -15.555 -13.704 62.514 1.00 16.83 733 LEU A C 1
ATOM 4511 O O . LEU A 1 564 ? -15.718 -14.536 61.628 1.00 16.20 733 LEU A O 1
ATOM 4516 N N . GLU A 1 565 ? -16.536 -12.918 62.968 1.00 16.84 734 GLU A N 1
ATOM 4517 C CA . GLU A 1 565 ? -17.908 -13.004 62.552 1.00 16.85 734 GLU A CA 1
ATOM 4518 C C . GLU A 1 565 ? -18.301 -11.862 61.633 1.00 17.38 734 GLU A C 1
ATOM 4519 O O . GLU A 1 565 ? -18.239 -10.693 62.017 1.00 18.00 734 GLU A O 1
ATOM 4525 N N . SER A 1 566 ? -18.664 -12.214 60.413 1.00 17.50 735 SER A N 1
ATOM 4526 C CA . SER A 1 566 ? -19.155 -11.333 59.369 1.00 17.81 735 SER A CA 1
ATOM 4527 C C . SER A 1 566 ? -20.689 -11.398 59.314 1.00 18.16 735 SER A C 1
ATOM 4528 O O . SER A 1 566 ? -21.303 -12.353 59.827 1.00 18.76 735 SER A O 1
ATOM 4531 N N . SER A 1 567 ? -21.319 -10.405 58.675 1.00 19.66 736 SER A N 1
ATOM 4532 C CA . SER A 1 567 ? -22.717 -10.555 58.298 1.00 20.12 736 SER A CA 1
ATOM 4533 C C . SER A 1 567 ? -22.938 -11.681 57.287 1.00 19.43 736 SER A C 1
ATOM 4534 O O . SER A 1 567 ? -24.056 -12.195 57.134 1.00 21.48 736 SER A O 1
ATOM 4537 N N . ASP A 1 568 ? -21.880 -12.021 56.573 1.00 18.17 737 ASP A N 1
ATOM 4538 C CA . ASP A 1 568 ? -21.907 -13.068 55.571 1.00 18.11 737 ASP A CA 1
ATOM 4539 C C . ASP A 1 568 ? -21.143 -14.274 56.086 1.00 17.49 737 ASP A C 1
ATOM 4540 O O . ASP A 1 568 ? -19.954 -14.185 56.220 1.00 16.89 737 ASP A O 1
ATOM 4545 N N . SER A 1 569 ? -21.835 -15.404 56.293 1.00 18.00 738 SER A N 1
ATOM 4546 C CA . SER A 1 569 ? -21.237 -16.618 56.855 1.00 17.83 738 SER A CA 1
ATOM 4547 C C . SER A 1 569 ? -20.061 -17.121 56.023 1.00 16.91 738 SER A C 1
ATOM 4548 O O . SER A 1 569 ? -19.135 -17.745 56.559 1.00 15.52 738 SER A O 1
ATOM 4551 N N . LYS A 1 570 ? -20.104 -16.836 54.712 1.00 16.38 739 LYS A N 1
ATOM 4552 C CA . LYS A 1 570 ? -19.060 -17.249 53.778 1.00 16.42 739 LYS A CA 1
ATOM 4553 C C . LYS A 1 570 ? -17.763 -16.444 53.913 1.00 14.96 739 LYS A C 1
ATOM 4554 O O . LYS A 1 570 ? -16.814 -16.658 53.170 1.00 15.23 739 LYS A O 1
ATOM 4560 N N . LYS A 1 571 ? -17.722 -15.502 54.854 1.00 13.85 740 LYS A N 1
ATOM 4561 C CA . LYS A 1 571 ? -16.520 -14.779 55.220 1.00 15.22 740 LYS A CA 1
ATOM 4562 C C . LYS A 1 571 ? -16.039 -15.083 56.655 1.00 14.17 740 LYS A C 1
ATOM 4563 O O . LYS A 1 571 ? -15.009 -14.569 57.086 1.00 14.78 740 LYS A O 1
ATOM 4569 N N . ASN A 1 572 ? -16.770 -15.895 57.395 1.00 14.23 741 ASN A N 1
ATOM 4570 C CA . ASN A 1 572 ? -16.396 -16.165 58.771 1.00 15.07 741 ASN A CA 1
ATOM 4571 C C . ASN A 1 572 ? -15.137 -17.020 58.848 1.00 14.84 741 ASN A C 1
ATOM 4572 O O . ASN A 1 572 ? -14.912 -17.894 57.986 1.00 14.72 741 ASN A O 1
ATOM 4577 N N . ILE A 1 573 ? -14.323 -16.750 59.873 1.00 14.85 742 ILE A N 1
ATOM 4578 C CA . ILE A 1 573 ? -13.100 -17.494 60.126 1.00 15.18 742 ILE A CA 1
ATOM 4579 C C . ILE A 1 573 ? -13.008 -17.839 61.605 1.00 15.41 742 ILE A C 1
ATOM 4580 O O . ILE A 1 573 ? -12.968 -16.959 62.465 1.00 15.87 742 ILE A O 1
ATOM 4585 N N . GLY A 1 574 ? -12.861 -19.113 61.894 1.00 15.38 743 GLY A N 1
ATOM 4586 C CA . GLY A 1 574 ? -12.601 -19.504 63.247 1.00 15.42 743 GLY A CA 1
ATOM 4587 C C . GLY A 1 574 ? -11.280 -20.198 63.416 1.00 14.63 743 GLY A C 1
ATOM 4588 O O . GLY A 1 574 ? -10.831 -20.908 62.535 1.00 15.29 743 GLY A O 1
ATOM 4589 N N . TYR A 1 575 ? -10.727 -20.075 64.612 1.00 15.47 744 TYR A N 1
ATOM 4590 C CA . TYR A 1 575 ? -9.469 -20.699 65.025 1.00 13.81 744 TYR A CA 1
ATOM 4591 C C . TYR A 1 575 ? -9.717 -21.368 66.371 1.00 15.43 744 TYR A C 1
ATOM 4592 O O . TYR A 1 575 ? -10.055 -20.687 67.353 1.00 16.59 744 TYR A O 1
ATOM 4601 N N . PHE A 1 576 ? -9.479 -22.669 66.422 1.00 14.58 745 PHE A N 1
ATOM 4602 C CA . PHE A 1 576 ? -9.671 -23.507 67.598 1.00 15.58 745 PHE A CA 1
ATOM 4603 C C . PHE A 1 576 ? -8.305 -23.997 68.033 1.00 15.80 745 PHE A C 1
ATOM 4604 O O . PHE A 1 576 ? -7.647 -24.732 67.306 1.00 15.95 745 PHE A O 1
ATOM 4612 N N . PHE A 1 577 ? -7.858 -23.576 69.201 1.00 16.45 746 PHE A N 1
ATOM 4613 C CA . PHE A 1 577 ? -6.581 -24.031 69.803 1.00 16.85 746 PHE A CA 1
ATOM 4614 C C . PHE A 1 577 ? -6.807 -25.328 70.599 1.00 17.89 746 PHE A C 1
ATOM 4615 O O . PHE A 1 577 ? -7.556 -25.360 71.595 1.00 18.79 746 PHE A O 1
ATOM 4623 N N . PHE A 1 578 ? -6.168 -26.402 70.153 1.00 17.96 747 PHE A N 1
ATOM 4624 C CA . PHE A 1 578 ? -6.386 -27.735 70.731 1.00 19.07 747 PHE A CA 1
ATOM 4625 C C . PHE A 1 578 ? -6.055 -27.715 72.244 1.00 20.47 747 PHE A C 1
ATOM 4626 O O . PHE A 1 578 ? -6.783 -28.323 73.062 1.00 19.48 747 PHE A O 1
ATOM 4634 N N . LYS A 1 579 ? -4.961 -27.031 72.563 1.00 21.24 748 LYS A N 1
ATOM 4635 C CA . LYS A 1 579 ? -4.558 -26.710 73.921 1.00 23.03 748 LYS A CA 1
ATOM 4636 C C . LYS A 1 579 ? -4.611 -25.207 74.036 1.00 22.27 748 LYS A C 1
ATOM 4637 O O . LYS A 1 579 ? -4.245 -24.480 73.099 1.00 22.36 748 LYS A O 1
ATOM 4643 N N . LYS A 1 580 ? -5.100 -24.713 75.160 1.00 22.31 749 LYS A N 1
ATOM 4644 C CA . LYS A 1 580 ? -5.165 -23.277 75.369 1.00 22.81 749 LYS A CA 1
ATOM 4645 C C . LYS A 1 580 ? -3.792 -22.646 75.145 1.00 22.35 749 LYS A C 1
ATOM 4646 O O . LYS A 1 580 ? -2.771 -23.149 75.604 1.00 23.61 749 LYS A O 1
ATOM 4652 N N . SER A 1 581 ? -3.772 -21.557 74.395 1.00 22.56 750 SER A N 1
ATOM 4653 C CA . SER A 1 581 ? -2.549 -20.939 73.917 1.00 22.32 750 SER A CA 1
ATOM 4654 C C . SER A 1 581 ? -2.529 -19.438 74.185 1.00 21.52 750 SER A C 1
ATOM 4655 O O . SER A 1 581 ? -3.575 -18.744 74.300 1.00 22.64 750 SER A O 1
ATOM 4658 N N . SER A 1 582 ? -1.319 -18.913 74.263 1.00 21.42 751 SER A N 1
ATOM 4659 C CA . SER A 1 582 ? -1.141 -17.508 74.538 1.00 21.19 751 SER A CA 1
ATOM 4660 C C . SER A 1 582 ? -0.882 -16.792 73.214 1.00 20.75 751 SER A C 1
ATOM 4661 O O . SER A 1 582 ? 0.145 -17.019 72.583 1.00 21.26 751 SER A O 1
ATOM 4664 N N . ILE A 1 583 ? -1.831 -15.967 72.790 1.00 20.69 752 ILE A N 1
ATOM 4665 C CA . ILE A 1 583 ? -1.719 -15.249 71.531 1.00 21.26 752 ILE A CA 1
ATOM 4666 C C . ILE A 1 583 ? -1.841 -13.745 71.728 1.00 21.52 752 ILE A C 1
ATOM 4667 O O . ILE A 1 583 ? -2.111 -13.256 72.835 1.00 22.77 752 ILE A O 1
ATOM 4672 N N . SER A 1 584 ? -1.597 -13.010 70.660 1.00 21.30 753 SER A N 1
ATOM 4673 C CA . SER A 1 584 ? -1.814 -11.580 70.662 1.00 22.56 753 SER A CA 1
ATOM 4674 C C . SER A 1 584 ? -2.495 -11.194 69.345 1.00 21.43 753 SER A C 1
ATOM 4675 O O . SER A 1 584 ? -2.379 -11.911 68.342 1.00 20.88 753 SER A O 1
ATOM 4678 N N . MET A 1 585 ? -3.228 -10.091 69.369 1.00 20.66 754 MET A N 1
ATOM 4679 C CA . MET A 1 585 ? -4.000 -9.631 68.223 1.00 21.12 754 MET A CA 1
ATOM 4680 C C . MET A 1 585 ? -4.030 -8.141 68.138 1.00 20.91 754 MET A C 1
ATOM 4681 O O . MET A 1 585 ? -3.994 -7.432 69.157 1.00 20.12 754 MET A O 1
ATOM 4686 N N . SER A 1 586 ? -4.150 -7.652 66.930 1.00 20.99 755 SER A N 1
ATOM 4687 C CA . SER A 1 586 ? -4.276 -6.236 66.643 1.00 21.13 755 SER A CA 1
ATOM 4688 C C . SER A 1 586 ? -5.062 -6.006 65.354 1.00 21.45 755 SER A C 1
ATOM 4689 O O . SER A 1 586 ? -5.160 -6.895 64.466 1.00 19.43 755 SER A O 1
ATOM 4692 N N . LYS A 1 587 ? -5.656 -4.826 65.262 1.00 21.98 756 LYS A N 1
ATOM 4693 C CA . LYS A 1 587 ? -6.338 -4.357 64.047 1.00 22.36 756 LYS A CA 1
ATOM 4694 C C . LYS A 1 587 ? -5.765 -3.013 63.724 1.00 22.61 756 LYS A C 1
ATOM 4695 O O . LYS A 1 587 ? -5.910 -2.077 64.528 1.00 22.28 756 LYS A O 1
ATOM 4701 N N . ALA A 1 588 ? -5.134 -2.884 62.565 1.00 21.80 757 ALA A N 1
ATOM 4702 C CA . ALA A 1 588 ? -4.338 -1.709 62.257 1.00 22.55 757 ALA A CA 1
ATOM 4703 C C . ALA A 1 588 ? -4.360 -1.337 60.786 1.00 22.43 757 ALA A C 1
ATOM 4704 O O . ALA A 1 588 ? -4.386 -2.220 59.908 1.00 20.94 757 ALA A O 1
ATOM 4706 N N . LEU A 1 589 ? -4.313 -0.036 60.522 1.00 22.31 758 LEU A N 1
ATOM 4707 C CA . LEU A 1 589 ? -4.150 0.539 59.186 1.00 22.47 758 LEU A CA 1
ATOM 4708 C C . LEU A 1 589 ? -2.700 0.448 58.756 1.00 22.44 758 LEU A C 1
ATOM 4709 O O . LEU A 1 589 ? -1.796 0.969 59.436 1.00 23.43 758 LEU A O 1
ATOM 4714 N N . GLN A 1 590 ? -2.459 -0.248 57.641 1.00 21.23 759 GLN A N 1
ATOM 4715 C CA . GLN A 1 590 ? -1.120 -0.449 57.101 1.00 21.94 759 GLN A CA 1
ATOM 4716 C C . GLN A 1 590 ? -0.969 0.252 55.747 1.00 22.64 759 GLN A C 1
ATOM 4717 O O . GLN A 1 590 ? -1.783 0.084 54.849 1.00 22.57 759 GLN A O 1
ATOM 4723 N N . LYS A 1 591 ? 0.080 1.063 55.625 1.00 22.52 760 LYS A N 1
ATOM 4724 C CA . LYS A 1 591 ? 0.311 1.886 54.431 1.00 23.62 760 LYS A CA 1
ATOM 4725 C C . LYS A 1 591 ? 1.558 1.452 53.678 1.00 23.42 760 LYS A C 1
ATOM 4726 O O . LYS A 1 591 ? 2.533 0.974 54.276 1.00 24.16 760 LYS A O 1
ATOM 4732 N N . GLY A 1 592 ? 1.531 1.670 52.373 1.00 23.47 761 GLY A N 1
ATOM 4733 C CA . GLY A 1 592 ? 2.618 1.263 51.503 1.00 23.22 761 GLY A CA 1
ATOM 4734 C C . GLY A 1 592 ? 2.414 1.721 50.082 1.00 22.80 761 GLY A C 1
ATOM 4735 O O . GLY A 1 592 ? 1.354 2.210 49.720 1.00 24.20 761 GLY A O 1
ATOM 4736 N N . ALA A 1 593 ? 3.446 1.569 49.274 1.00 20.64 762 ALA A N 1
ATOM 4737 C CA . ALA A 1 593 ? 3.354 1.826 47.854 1.00 20.33 762 ALA A CA 1
ATOM 4738 C C . ALA A 1 593 ? 3.854 0.616 47.133 1.00 19.47 762 ALA A C 1
ATOM 4739 O O . ALA A 1 593 ? 4.740 -0.110 47.619 1.00 19.48 762 ALA A O 1
ATOM 4741 N N . TRP A 1 594 ? 3.310 0.414 45.960 1.00 18.93 763 TRP A N 1
ATOM 4742 C CA . TRP A 1 594 ? 3.788 -0.664 45.107 1.00 19.86 763 TRP A CA 1
ATOM 4743 C C . TRP A 1 594 ? 5.284 -0.526 44.795 1.00 20.00 763 TRP A C 1
ATOM 4744 O O . TRP A 1 594 ? 5.994 -1.511 44.681 1.00 20.07 763 TRP A O 1
ATOM 4755 N N . LYS A 1 595 ? 5.767 0.704 44.642 1.00 20.29 764 LYS A N 1
ATOM 4756 C CA . LYS A 1 595 ? 7.196 0.905 44.413 1.00 21.17 764 LYS A CA 1
ATOM 4757 C C . LYS A 1 595 ? 8.072 0.307 45.512 1.00 21.19 764 LYS A C 1
ATOM 4758 O O . LYS A 1 595 ? 9.201 -0.075 45.243 1.00 21.69 764 LYS A O 1
ATOM 4764 N N . ASP A 1 596 ? 7.555 0.237 46.745 1.00 21.82 765 ASP A N 1
ATOM 4765 C CA . ASP A 1 596 ? 8.271 -0.372 47.866 1.00 22.69 765 ASP A CA 1
ATOM 4766 C C . ASP A 1 596 ? 8.715 -1.804 47.568 1.00 21.42 765 ASP A C 1
ATOM 4767 O O . ASP A 1 596 ? 9.757 -2.246 48.081 1.00 21.61 765 ASP A O 1
ATOM 4772 N N . ILE A 1 597 ? 7.892 -2.547 46.817 1.00 19.68 766 ILE A N 1
ATOM 4773 C CA . ILE A 1 597 ? 8.168 -3.963 46.532 1.00 18.68 766 ILE A CA 1
ATOM 4774 C C . ILE A 1 597 ? 8.525 -4.227 45.101 1.00 18.82 766 ILE A C 1
ATOM 4775 O O . ILE A 1 597 ? 8.863 -5.339 44.736 1.00 18.43 766 ILE A O 1
ATOM 4780 N N . ASN A 1 598 ? 8.507 -3.186 44.263 1.00 19.52 767 ASN A N 1
ATOM 4781 C CA . ASN A 1 598 ? 8.801 -3.324 42.847 1.00 20.46 767 ASN A CA 1
ATOM 4782 C C . ASN A 1 598 ? 9.218 -1.961 42.325 1.00 20.99 767 ASN A C 1
ATOM 4783 O O . ASN A 1 598 ? 8.385 -1.097 42.184 1.00 20.54 767 ASN A O 1
ATOM 4788 N N . GLU A 1 599 ? 10.503 -1.780 42.062 1.00 22.38 768 GLU A N 1
ATOM 4789 C CA . GLU A 1 599 ? 11.046 -0.450 41.729 1.00 23.70 768 GLU A CA 1
ATOM 4790 C C . GLU A 1 599 ? 10.345 0.253 40.558 1.00 23.71 768 GLU A C 1
ATOM 4791 O O . GLU A 1 599 ? 10.313 1.496 40.510 1.00 24.53 768 GLU A O 1
ATOM 4797 N N . GLY A 1 600 ? 9.815 -0.547 39.610 1.00 23.84 769 GLY A N 1
ATOM 4798 C CA . GLY A 1 600 ? 9.084 -0.082 38.427 1.00 23.56 769 GLY A CA 1
ATOM 4799 C C . GLY A 1 600 ? 7.642 0.352 38.618 1.00 23.49 769 GLY A C 1
ATOM 4800 O O . GLY A 1 600 ? 7.005 0.838 37.682 1.00 24.55 769 GLY A O 1
ATOM 4801 N N . GLN A 1 601 ? 7.121 0.213 39.831 1.00 23.47 770 GLN A N 1
ATOM 4802 C CA . GLN A 1 601 ? 5.736 0.530 40.089 1.00 22.57 770 GLN A CA 1
ATOM 4803 C C . GLN A 1 601 ? 5.554 1.918 40.693 1.00 23.03 770 GLN A C 1
ATOM 4804 O O . GLN A 1 601 ? 6.528 2.607 41.013 1.00 24.16 770 GLN A O 1
ATOM 4810 N N . SER A 1 602 ? 4.294 2.303 40.886 1.00 23.58 771 SER A N 1
ATOM 4811 C CA . SER A 1 602 ? 3.945 3.639 41.358 1.00 23.78 771 SER A CA 1
ATOM 4812 C C . SER A 1 602 ? 4.338 3.847 42.801 1.00 24.29 771 SER A C 1
ATOM 4813 O O . SER A 1 602 ? 4.200 2.945 43.643 1.00 22.92 771 SER A O 1
ATOM 4816 N N . ASP A 1 603 ? 4.770 5.060 43.108 1.00 24.44 772 ASP A N 1
ATOM 4817 C CA . ASP A 1 603 ? 5.049 5.458 44.485 1.00 25.07 772 ASP A CA 1
ATOM 4818 C C . ASP A 1 603 ? 3.847 6.011 45.221 1.00 24.62 772 ASP A C 1
ATOM 4819 O O . ASP A 1 603 ? 4.013 6.474 46.330 1.00 24.37 772 ASP A O 1
ATOM 4824 N N . LYS A 1 604 ? 2.648 5.920 44.656 1.00 25.10 773 LYS A N 1
ATOM 4825 C CA . LYS A 1 604 ? 1.453 6.444 45.300 1.00 26.05 773 LYS A CA 1
ATOM 4826 C C . LYS A 1 604 ? 1.156 5.628 46.567 1.00 26.03 773 LYS A C 1
ATOM 4827 O O . LYS A 1 604 ? 1.241 4.410 46.544 1.00 25.60 773 LYS A O 1
ATOM 4833 N N . GLU A 1 605 ? 0.813 6.298 47.665 1.00 26.25 774 GLU A N 1
ATOM 4834 C CA . GLU A 1 605 ? 0.436 5.605 48.893 1.00 26.77 774 GLU A CA 1
ATOM 4835 C C . GLU A 1 605 ? -0.869 4.861 48.740 1.00 25.87 774 GLU A C 1
ATOM 4836 O O . GLU A 1 605 ? -1.835 5.398 48.199 1.00 24.97 774 GLU A O 1
ATOM 4842 N N . VAL A 1 606 ? -0.852 3.631 49.242 1.00 25.20 775 VAL A N 1
ATOM 4843 C CA . VAL A 1 606 ? -1.997 2.736 49.361 1.00 24.36 775 VAL A CA 1
ATOM 4844 C C . VAL A 1 606 ? -2.154 2.364 50.836 1.00 23.06 775 VAL A C 1
ATOM 4845 O O . VAL A 1 606 ? -1.176 2.306 51.567 1.00 21.97 775 VAL A O 1
ATOM 4849 N N . GLU A 1 607 ? -3.383 2.084 51.265 1.00 21.91 776 GLU A N 1
ATOM 4850 C CA . GLU A 1 607 ? -3.601 1.645 52.627 1.00 21.62 776 GLU A CA 1
ATOM 4851 C C . GLU A 1 607 ? -4.708 0.611 52.722 1.00 20.95 776 GLU A C 1
ATOM 4852 O O . GLU A 1 607 ? -5.645 0.612 51.951 1.00 20.72 776 GLU A O 1
ATOM 4858 N N . ASN A 1 608 ? -4.571 -0.274 53.700 1.00 20.34 777 ASN A N 1
ATOM 4859 C CA . ASN A 1 608 ? -5.602 -1.257 54.021 1.00 19.74 777 ASN A CA 1
ATOM 4860 C C . ASN A 1 608 ? -5.520 -1.566 55.491 1.00 19.97 777 ASN A C 1
ATOM 4861 O O . ASN A 1 608 ? -4.444 -1.485 56.048 1.00 20.19 777 ASN A O 1
ATOM 4866 N N . GLU A 1 609 ? -6.654 -1.952 56.079 1.00 19.69 778 GLU A N 1
ATOM 4867 C CA . GLU A 1 609 ? -6.725 -2.390 57.464 1.00 19.77 778 GLU A CA 1
ATOM 4868 C C . GLU A 1 609 ? -6.494 -3.917 57.494 1.00 18.11 778 GLU A C 1
ATOM 4869 O O . GLU A 1 609 ? -7.033 -4.642 56.620 1.00 17.94 778 GLU A O 1
ATOM 4875 N N . PHE A 1 610 ? -5.636 -4.365 58.417 1.00 18.22 779 PHE A N 1
ATOM 4876 C CA . PHE A 1 610 ? -5.349 -5.802 58.642 1.00 18.08 779 PHE A CA 1
ATOM 4877 C C . PHE A 1 610 ? -5.604 -6.225 60.069 1.00 18.09 779 PHE A C 1
ATOM 4878 O O . PHE A 1 610 ? -5.367 -5.469 61.006 1.00 18.00 779 PHE A O 1
ATOM 4886 N N . LEU A 1 611 ? -6.071 -7.465 60.234 1.00 16.17 780 LEU A N 1
ATOM 4887 C CA . LEU A 1 611 ? -6.244 -8.092 61.545 1.00 17.39 780 LEU A CA 1
ATOM 4888 C C . LEU A 1 611 ? -5.127 -9.137 61.631 1.00 16.85 780 LEU A C 1
ATOM 4889 O O . LEU A 1 611 ? -5.077 -10.089 60.818 1.00 16.89 780 LEU A O 1
ATOM 4894 N N . THR A 1 612 ? -4.199 -8.921 62.565 1.00 16.72 781 THR A N 1
ATOM 4895 C CA . THR A 1 612 ? -3.074 -9.830 62.774 1.00 16.09 781 THR A CA 1
ATOM 4896 C C . THR A 1 612 ? -3.233 -10.621 64.050 1.00 15.83 781 THR A C 1
ATOM 4897 O O . THR A 1 612 ? -3.572 -10.050 65.098 1.00 17.92 781 THR A O 1
ATOM 4901 N N . ILE A 1 613 ? -2.911 -11.902 63.988 1.00 17.14 782 ILE A N 1
ATOM 4902 C CA . ILE A 1 613 ? -3.000 -12.835 65.093 1.00 15.70 782 ILE A CA 1
ATOM 4903 C C . ILE A 1 613 ? -1.662 -13.566 65.157 1.00 16.93 782 ILE A C 1
ATOM 4904 O O . ILE A 1 613 ? -1.212 -14.123 64.144 1.00 15.03 782 ILE A O 1
ATOM 4909 N N . SER A 1 614 ? -1.031 -13.582 66.344 1.00 18.38 783 SER A N 1
ATOM 4910 C CA . SER A 1 614 ? 0.318 -14.149 66.454 1.00 18.35 783 SER A CA 1
ATOM 4911 C C . SER A 1 614 ? 0.468 -14.933 67.724 1.00 17.95 783 SER A C 1
ATOM 4912 O O . SER A 1 614 ? -0.248 -14.654 68.713 1.00 18.77 783 SER A O 1
ATOM 4915 N N . GLN A 1 615 ? 1.431 -15.845 67.714 1.00 18.42 784 GLN A N 1
ATOM 4916 C CA . GLN A 1 615 ? 1.778 -16.638 68.880 1.00 17.75 784 GLN A CA 1
ATOM 4917 C C . GLN A 1 615 ? 3.297 -16.627 69.043 1.00 18.30 784 GLN A C 1
ATOM 4918 O O . GLN A 1 615 ? 4.024 -17.094 68.197 1.00 18.99 784 GLN A O 1
ATOM 4924 N N . ALA A 1 616 ? 3.771 -16.120 70.169 1.00 19.50 785 ALA A N 1
ATOM 4925 C CA . ALA A 1 616 ? 5.202 -16.007 70.446 1.00 18.66 785 ALA A CA 1
ATOM 4926 C C . ALA A 1 616 ? 5.733 -17.357 70.877 1.00 18.84 785 ALA A C 1
ATOM 4927 O O . ALA A 1 616 ? 5.004 -18.163 71.475 1.00 18.43 785 ALA A O 1
ATOM 4929 N N . HIS A 1 617 ? 7.007 -17.601 70.566 1.00 19.51 786 HIS A N 1
ATOM 4930 C CA . HIS A 1 617 ? 7.715 -18.822 70.908 1.00 21.16 786 HIS A CA 1
ATOM 4931 C C . HIS A 1 617 ? 9.015 -18.458 71.649 1.00 22.07 786 HIS A C 1
ATOM 4932 O O . HIS A 1 617 ? 10.082 -18.391 71.052 1.00 24.12 786 HIS A O 1
ATOM 4939 N N . LYS A 1 618 ? 8.915 -18.290 72.957 1.00 23.80 787 LYS A N 1
ATOM 4940 C CA . LYS A 1 618 ? 10.035 -17.774 73.741 1.00 25.57 787 LYS A CA 1
ATOM 4941 C C . LYS A 1 618 ? 11.027 -18.841 74.190 1.00 25.60 787 LYS A C 1
ATOM 4942 O O . LYS A 1 618 ? 12.116 -18.499 74.647 1.00 26.69 787 LYS A O 1
ATOM 4948 N N . GLN A 1 619 ? 10.670 -20.111 74.068 1.00 25.24 788 GLN A N 1
ATOM 4949 C CA . GLN A 1 619 ? 11.503 -21.224 74.556 1.00 24.75 788 GLN A CA 1
ATOM 4950 C C . GLN A 1 619 ? 11.776 -22.321 73.541 1.00 23.66 788 GLN A C 1
ATOM 4951 O O . GLN A 1 619 ? 10.926 -22.649 72.690 1.00 22.03 788 GLN A O 1
ATOM 4957 N N . ASN A 1 620 ? 12.933 -22.959 73.681 1.00 22.44 789 ASN A N 1
ATOM 4958 C CA . ASN A 1 620 ? 13.253 -24.083 72.823 1.00 21.93 789 ASN A CA 1
ATOM 4959 C C . ASN A 1 620 ? 12.306 -25.214 73.122 1.00 20.68 789 ASN A C 1
ATOM 4960 O O . ASN A 1 620 ? 12.029 -25.532 74.297 1.00 20.73 789 ASN A O 1
ATOM 4965 N N . GLY A 1 621 ? 11.853 -25.895 72.059 1.00 20.06 790 GLY A N 1
ATOM 4966 C CA . GLY A 1 621 ? 10.926 -26.977 72.195 1.00 20.63 790 GLY A CA 1
ATOM 4967 C C . GLY A 1 621 ? 9.473 -26.529 72.187 1.00 20.31 790 GLY A C 1
ATOM 4968 O O . GLY A 1 621 ? 8.596 -27.329 72.457 1.00 20.61 790 GLY A O 1
ATOM 4969 N N . ASP A 1 622 ? 9.234 -25.272 71.835 1.00 20.66 791 ASP A N 1
ATOM 4970 C CA . ASP A 1 622 ? 7.900 -24.742 71.746 1.00 20.39 791 ASP A CA 1
ATOM 4971 C C . ASP A 1 622 ? 7.110 -25.405 70.594 1.00 18.77 791 ASP A C 1
ATOM 4972 O O . ASP A 1 622 ? 7.648 -26.107 69.723 1.00 18.23 791 ASP A O 1
ATOM 4977 N N . SER A 1 623 ? 5.803 -25.134 70.625 1.00 18.81 792 SER A N 1
ATOM 4978 C CA . SER A 1 623 ? 4.749 -25.822 69.893 1.00 18.58 792 SER A CA 1
ATOM 4979 C C . SER A 1 623 ? 3.618 -24.851 69.555 1.00 17.95 792 SER A C 1
ATOM 4980 O O . SER A 1 623 ? 3.379 -23.922 70.279 1.00 19.02 792 SER A O 1
ATOM 4983 N N . TYR A 1 624 ? 2.932 -25.062 68.438 1.00 16.44 793 TYR A N 1
ATOM 4984 C CA . TYR A 1 624 ? 1.615 -24.497 68.213 1.00 15.11 793 TYR A CA 1
ATOM 4985 C C . TYR A 1 624 ? 0.667 -25.560 67.665 1.00 15.25 793 TYR A C 1
ATOM 4986 O O . TYR A 1 624 ? 1.089 -26.551 67.058 1.00 14.66 793 TYR A O 1
ATOM 4995 N N . GLY A 1 625 ? -0.627 -25.371 67.874 1.00 15.64 794 GLY A N 1
ATOM 4996 C CA . GLY A 1 625 ? -1.607 -26.235 67.245 1.00 16.04 794 GLY A CA 1
ATOM 4997 C C . GLY A 1 625 ? -3.014 -25.707 67.310 1.00 16.04 794 GLY A C 1
ATOM 4998 O O . GLY A 1 625 ? -3.551 -25.412 68.394 1.00 16.66 794 GLY A O 1
ATOM 4999 N N . TYR A 1 626 ? -3.593 -25.570 66.129 1.00 16.00 795 TYR A N 1
ATOM 5000 C CA . TYR A 1 626 ? -4.913 -24.997 65.997 1.00 16.22 795 TYR A CA 1
ATOM 5001 C C . TYR A 1 626 ? -5.596 -25.466 64.713 1.00 15.22 795 TYR A C 1
ATOM 5002 O O . TYR A 1 626 ? -4.937 -25.887 63.760 1.00 15.96 795 TYR A O 1
ATOM 5011 N N . MET A 1 627 ? -6.927 -25.396 64.727 1.00 15.08 796 MET A N 1
ATOM 5012 C CA . MET A 1 627 ? -7.803 -25.742 63.606 1.00 15.10 796 MET A CA 1
ATOM 5013 C C . MET A 1 627 ? -8.415 -24.491 63.017 1.00 15.44 796 MET A C 1
ATOM 5014 O O . MET A 1 627 ? -9.055 -23.729 63.717 1.00 15.47 796 MET A O 1
ATOM 5019 N N . LEU A 1 628 ? -8.184 -24.262 61.735 1.00 14.80 797 LEU A N 1
ATOM 5020 C CA . LEU A 1 628 ? -8.808 -23.175 60.959 1.00 15.18 797 LEU A CA 1
ATOM 5021 C C . LEU A 1 628 ? -10.114 -23.694 60.423 1.00 14.99 797 LEU A C 1
ATOM 5022 O O . LEU A 1 628 ? -10.106 -24.682 59.655 1.00 14.22 797 LEU A O 1
ATOM 5027 N N . ILE A 1 629 ? -11.219 -23.053 60.824 1.00 13.97 798 ILE A N 1
ATOM 5028 C CA . ILE A 1 629 ? -12.570 -23.475 60.434 1.00 15.37 798 ILE A CA 1
ATOM 5029 C C . ILE A 1 629 ? -13.303 -22.335 59.767 1.00 15.25 798 ILE A C 1
ATOM 5030 O O . ILE A 1 629 ? -13.783 -21.435 60.420 1.00 15.42 798 ILE A O 1
ATOM 5035 N N . PRO A 1 630 ? -13.366 -22.339 58.443 1.00 14.33 799 PRO A N 1
ATOM 5036 C CA . PRO A 1 630 ? -14.044 -21.241 57.732 1.00 14.47 799 PRO A CA 1
ATOM 5037 C C . PRO A 1 630 ? -15.511 -21.510 57.389 1.00 14.73 799 PRO A C 1
ATOM 5038 O O . PRO A 1 630 ? -15.963 -22.676 57.306 1.00 15.58 799 PRO A O 1
ATOM 5042 N N . ASN A 1 631 ? -16.249 -20.427 57.122 1.00 13.50 800 ASN A N 1
ATOM 5043 C CA . ASN A 1 631 ? -17.506 -20.495 56.375 1.00 14.14 800 ASN A CA 1
ATOM 5044 C C . ASN A 1 631 ? -18.654 -21.144 57.172 1.00 14.89 800 ASN A C 1
ATOM 5045 O O . ASN A 1 631 ? -19.606 -21.632 56.613 1.00 15.94 800 ASN A O 1
ATOM 5050 N N . VAL A 1 632 ? -18.568 -21.048 58.502 1.00 15.57 801 VAL A N 1
ATOM 5051 C CA . VAL A 1 632 ? -19.661 -21.459 59.388 1.00 15.36 801 VAL A CA 1
ATOM 5052 C C . VAL A 1 632 ? -20.040 -20.307 60.317 1.00 16.27 801 VAL A C 1
ATOM 5053 O O . VAL A 1 632 ? -19.213 -19.423 60.568 1.00 17.66 801 VAL A O 1
ATOM 5057 N N . ASP A 1 633 ? -21.283 -20.317 60.804 1.00 17.49 802 ASP A N 1
ATOM 5058 C CA . ASP A 1 633 ? -21.702 -19.297 61.773 1.00 17.99 802 ASP A CA 1
ATOM 5059 C C . ASP A 1 633 ? -21.195 -19.648 63.161 1.00 17.72 802 ASP A C 1
ATOM 5060 O O . ASP A 1 633 ? -20.582 -20.701 63.365 1.00 16.62 802 ASP A O 1
ATOM 5065 N N . ARG A 1 634 ? -21.343 -18.691 64.078 1.00 18.03 803 ARG A N 1
ATOM 5066 C CA . ARG A 1 634 ? -20.760 -18.755 65.410 1.00 17.91 803 ARG A CA 1
ATOM 5067 C C . ARG A 1 634 ? -21.263 -19.956 66.189 1.00 18.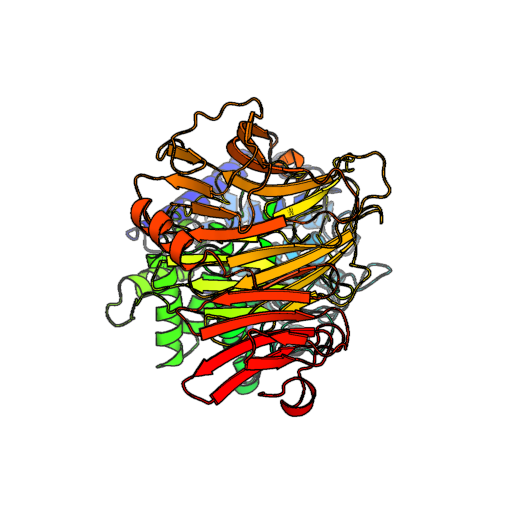48 803 ARG A C 1
ATOM 5068 O O . ARG A 1 634 ? -20.470 -20.673 66.786 1.00 18.31 803 ARG A O 1
ATOM 5076 N N . ALA A 1 635 ? -22.568 -20.206 66.155 1.00 18.76 804 ALA A N 1
ATOM 5077 C CA . ALA A 1 635 ? -23.132 -21.350 66.882 1.00 17.62 804 ALA A CA 1
ATOM 5078 C C . ALA A 1 635 ? -22.599 -22.693 66.366 1.00 18.63 804 ALA A C 1
ATOM 5079 O O . ALA A 1 635 ? -22.308 -23.615 67.143 1.00 20.08 804 ALA A O 1
ATOM 5081 N N . THR A 1 636 ? -22.463 -22.785 65.062 1.00 17.84 805 THR A N 1
ATOM 5082 C CA . THR A 1 636 ? -21.973 -23.965 64.413 1.00 18.37 805 THR A CA 1
ATOM 5083 C C . THR A 1 636 ? -20.476 -24.174 64.698 1.00 18.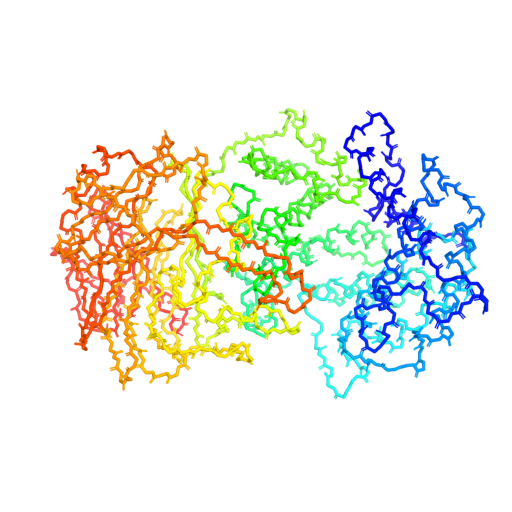24 805 THR A C 1
ATOM 5084 O O . THR A 1 636 ? -20.047 -25.284 65.013 1.00 19.75 805 THR A O 1
ATOM 5088 N N . PHE A 1 637 ? -19.685 -23.101 64.649 1.00 17.83 806 PHE A N 1
ATOM 5089 C CA . PHE A 1 637 ? -18.287 -23.144 65.101 1.00 17.64 806 PHE A CA 1
ATOM 5090 C C . PHE A 1 637 ? -18.186 -23.675 66.550 1.00 18.69 806 PHE A C 1
ATOM 5091 O O . PHE A 1 637 ? -17.387 -24.553 66.837 1.00 17.19 806 PHE A O 1
ATOM 5099 N N . ASN A 1 638 ? -18.995 -23.119 67.449 1.00 19.60 807 ASN A N 1
ATOM 5100 C CA . ASN A 1 638 ? -18.987 -23.565 68.837 1.00 20.24 807 ASN A CA 1
ATOM 5101 C C . ASN A 1 638 ? -19.302 -25.060 69.014 1.00 20.61 807 ASN A C 1
ATOM 5102 O O . ASN A 1 638 ? -18.663 -25.732 69.815 1.00 20.63 807 ASN A O 1
ATOM 5107 N N . GLN A 1 639 ? -20.225 -25.600 68.229 1.00 21.06 808 GLN A N 1
ATOM 5108 C CA . GLN A 1 639 ? -20.495 -27.042 68.236 1.00 23.30 808 GLN A CA 1
ATOM 5109 C C . GLN A 1 639 ? -19.344 -27.830 67.678 1.00 22.16 808 GLN A C 1
ATOM 5110 O O . GLN A 1 639 ? -18.989 -28.881 68.215 1.00 22.62 808 GLN A O 1
ATOM 5116 N N . MET A 1 640 ? -18.756 -27.348 66.570 1.00 20.47 809 MET A N 1
ATOM 5117 C CA . MET A 1 640 ? -17.690 -28.083 65.938 1.00 20.05 809 MET A CA 1
ATOM 5118 C C . MET A 1 640 ? -16.496 -28.218 66.868 1.00 19.01 809 MET A C 1
ATOM 5119 O O . MET A 1 640 ? -15.850 -29.264 66.892 1.00 19.05 809 MET A O 1
ATOM 5124 N N . ILE A 1 641 ? -16.169 -27.182 67.628 1.00 19.35 810 ILE A N 1
ATOM 5125 C CA . ILE A 1 641 ? -14.967 -27.258 68.448 1.00 19.50 810 ILE A CA 1
ATOM 5126 C C . ILE A 1 641 ? -15.113 -28.220 69.631 1.00 20.12 810 ILE A C 1
ATOM 5127 O O . ILE A 1 641 ? -14.141 -28.817 70.048 1.00 19.38 810 ILE A O 1
ATOM 5132 N N . LYS A 1 642 ? -16.346 -28.412 70.078 1.00 21.16 811 LYS A N 1
ATOM 5133 C CA . LYS A 1 642 ? -16.613 -29.465 71.042 1.00 22.21 811 LYS A CA 1
ATOM 5134 C C . LYS A 1 642 ? -16.468 -30.842 70.438 1.00 21.74 811 LYS A C 1
ATOM 5135 O O . LYS A 1 642 ? -15.889 -31.719 71.104 1.00 22.62 811 LYS A O 1
ATOM 5141 N N . GLU A 1 643 ? -16.897 -31.041 69.187 1.00 22.12 812 GLU A N 1
ATOM 5142 C CA . GLU A 1 643 ? -16.729 -32.314 68.473 1.00 22.01 812 GLU A CA 1
ATOM 5143 C C . GLU A 1 643 ? -15.223 -32.649 68.373 1.00 20.69 812 GLU A C 1
ATOM 5144 O O . GLU A 1 643 ? -14.840 -33.819 68.385 1.00 19.53 812 GLU A O 1
ATOM 5150 N N . LEU A 1 644 ? -14.404 -31.609 68.241 1.00 20.67 813 LEU A N 1
ATOM 5151 C CA . LEU A 1 644 ? -12.981 -31.705 67.962 1.00 20.86 813 LEU A CA 1
ATOM 5152 C C . LEU A 1 644 ? -12.113 -31.636 69.220 1.00 20.60 813 LEU A C 1
ATOM 5153 O O . LEU A 1 644 ? -10.920 -31.495 69.138 1.00 20.12 813 LEU A O 1
ATOM 5158 N N . GLU A 1 645 ? -12.703 -31.797 70.410 1.00 21.20 814 GLU A N 1
ATOM 5159 C CA . GLU A 1 645 ? -11.966 -31.560 71.643 1.00 21.73 814 GLU A CA 1
ATOM 5160 C C . GLU A 1 645 ? -10.746 -32.451 71.783 1.00 21.39 814 GLU A C 1
ATOM 5161 O O . GLU A 1 645 ? -9.725 -32.014 72.310 1.00 23.92 814 GLU A O 1
ATOM 5167 N N . SER A 1 646 ? -10.834 -33.680 71.303 1.00 20.44 815 SER A N 1
ATOM 5168 C CA . SER A 1 646 ? -9.732 -34.614 71.395 1.00 20.40 815 SER A CA 1
ATOM 5169 C C . SER A 1 646 ? -9.135 -35.001 70.034 1.00 19.29 815 SER A C 1
ATOM 5170 O O . SER A 1 646 ? -8.497 -36.037 69.879 1.00 19.76 815 SER A O 1
ATOM 5173 N N . SER A 1 647 ? -9.347 -34.136 69.065 1.00 17.12 816 SER A N 1
ATOM 5174 C CA . SER A 1 647 ? -8.840 -34.335 67.690 1.00 18.38 816 SER A CA 1
ATOM 5175 C C . SER A 1 647 ? -7.329 -34.365 67.576 1.00 17.82 816 SER A C 1
ATOM 5176 O O . SER A 1 647 ? -6.805 -35.037 66.699 1.00 17.05 816 SER A O 1
ATOM 5179 N N . LEU A 1 648 ? -6.629 -33.651 68.444 1.00 18.20 817 LEU A N 1
ATOM 5180 C CA . LEU A 1 648 ? -5.164 -33.658 68.439 1.00 18.45 817 LEU A CA 1
ATOM 5181 C C . LEU A 1 648 ? -4.675 -34.956 69.035 1.00 18.88 817 LEU A C 1
ATOM 5182 O O . LEU A 1 648 ? -4.830 -35.217 70.244 1.00 21.82 817 LEU A O 1
ATOM 5187 N N . ILE A 1 649 ? -4.052 -35.783 68.217 1.00 19.08 818 ILE A N 1
ATOM 5188 C CA . ILE A 1 649 ? -3.524 -37.080 68.686 1.00 20.16 818 ILE A CA 1
ATOM 5189 C C . ILE A 1 649 ? -2.113 -36.927 69.287 1.00 20.06 818 ILE A C 1
ATOM 5190 O O . ILE A 1 649 ? -1.809 -37.479 70.367 1.00 22.03 818 ILE A O 1
ATOM 5195 N N . GLU A 1 650 ? -1.227 -36.233 68.571 1.00 19.81 819 GLU A N 1
ATOM 5196 C CA . GLU A 1 650 ? 0.156 -36.009 68.970 1.00 19.80 819 GLU A CA 1
ATOM 5197 C C . GLU A 1 650 ? 0.686 -34.763 68.290 1.00 18.93 819 GLU A C 1
ATOM 5198 O O . GLU A 1 650 ? 0.284 -34.445 67.154 1.00 18.61 819 GLU A O 1
ATOM 5204 N N . ASN A 1 651 ? 1.589 -34.066 68.980 1.00 17.38 820 ASN A N 1
ATOM 5205 C CA . ASN A 1 651 ? 2.292 -32.919 68.386 1.00 17.56 820 ASN A CA 1
ATOM 5206 C C . ASN A 1 651 ? 3.651 -32.735 69.071 1.00 18.09 820 ASN A C 1
ATOM 5207 O O . ASN A 1 651 ? 3.836 -31.855 69.929 1.00 18.88 820 ASN A O 1
ATOM 5212 N N . ASN A 1 652 ? 4.569 -33.622 68.722 1.00 19.36 821 ASN A N 1
ATOM 5213 C CA . ASN A 1 652 ? 5.918 -33.615 69.258 1.00 19.41 821 ASN A CA 1
ATOM 5214 C C . ASN A 1 652 ? 6.998 -33.683 68.157 1.00 20.03 821 ASN A C 1
ATOM 5215 O O . ASN A 1 652 ? 6.669 -33.554 66.984 1.00 19.32 821 ASN A O 1
ATOM 5220 N N . GLU A 1 653 ? 8.259 -33.839 68.582 1.00 21.48 822 GLU A N 1
ATOM 5221 C CA . GLU A 1 653 ? 9.483 -33.789 67.776 1.00 23.04 822 GLU A CA 1
ATOM 5222 C C . GLU A 1 653 ? 9.532 -34.871 66.731 1.00 22.16 822 GLU A C 1
ATOM 5223 O O . GLU A 1 653 ? 10.307 -34.777 65.750 1.00 25.20 822 GLU A O 1
ATOM 5229 N N . THR A 1 654 ? 8.784 -35.935 66.939 1.00 21.25 823 THR A N 1
ATOM 5230 C CA . THR A 1 654 ? 8.798 -37.062 65.979 1.00 21.47 823 THR A CA 1
ATOM 5231 C C . THR A 1 654 ? 7.473 -37.451 65.350 1.00 19.68 823 THR A C 1
ATOM 5232 O O . THR A 1 654 ? 7.465 -38.117 64.295 1.00 18.85 823 THR A O 1
ATOM 5236 N N . LEU A 1 655 ? 6.353 -37.034 65.946 1.00 18.58 824 LEU A N 1
ATOM 5237 C CA . LEU A 1 655 ? 5.019 -37.509 65.514 1.00 18.57 824 LEU A CA 1
ATOM 5238 C C . LEU A 1 655 ? 3.996 -36.372 65.646 1.00 17.67 824 LEU A C 1
ATOM 5239 O O . LEU A 1 655 ? 3.928 -35.707 66.696 1.00 17.50 824 LEU A O 1
ATOM 5244 N N . GLN A 1 656 ? 3.239 -36.129 64.575 1.00 16.82 825 GLN A N 1
ATOM 5245 C CA . GLN A 1 656 ? 2.175 -35.118 64.563 1.00 16.79 825 GLN A CA 1
ATOM 5246 C C . GLN A 1 656 ? 0.975 -35.775 63.922 1.00 16.65 825 GLN A C 1
ATOM 5247 O O . GLN A 1 656 ? 1.098 -36.323 62.836 1.00 16.57 825 GLN A O 1
ATOM 5253 N N . SER A 1 657 ? -0.189 -35.749 64.565 1.00 17.09 826 SER A N 1
ATOM 5254 C CA . SER A 1 657 ? -1.357 -36.345 63.985 1.00 17.15 826 SER A CA 1
ATOM 5255 C C . SER A 1 657 ? -2.617 -35.710 64.532 1.00 16.87 826 SER A C 1
ATOM 5256 O O . SER A 1 657 ? -2.680 -35.347 65.728 1.00 16.87 826 SER A O 1
ATOM 5259 N N . VAL A 1 658 ? -3.601 -35.602 63.646 1.00 16.49 827 VAL A N 1
ATOM 5260 C CA . VAL A 1 658 ? -4.952 -35.110 63.903 1.00 17.40 827 VAL A CA 1
ATOM 5261 C C . VAL A 1 658 ? -5.958 -36.124 63.378 1.00 17.28 827 VAL A C 1
ATOM 5262 O O . VAL A 1 658 ? -5.770 -36.691 62.310 1.00 16.73 827 VAL A O 1
ATOM 5266 N N . TYR A 1 659 ? -7.032 -36.323 64.133 1.00 17.46 828 TYR A N 1
ATOM 5267 C CA . TYR A 1 659 ? -8.103 -37.272 63.852 1.00 17.26 828 TYR A CA 1
ATOM 5268 C C . TYR A 1 659 ? -9.442 -36.554 63.740 1.00 17.68 828 TYR A C 1
ATOM 5269 O O . TYR A 1 659 ? -9.827 -35.764 64.618 1.00 18.82 828 TYR A O 1
ATOM 5278 N N . ASP A 1 660 ? -10.136 -36.834 62.653 1.00 17.22 829 ASP A N 1
ATOM 5279 C CA . ASP A 1 660 ? -11.458 -36.365 62.379 1.00 17.50 829 ASP A CA 1
ATOM 5280 C C . ASP A 1 660 ? -12.405 -37.541 62.555 1.00 17.81 829 ASP A C 1
ATOM 5281 O O . ASP A 1 660 ? -12.548 -38.375 61.684 1.00 17.91 829 ASP A O 1
ATOM 5286 N N . ALA A 1 661 ? -12.982 -37.628 63.740 1.00 18.48 830 ALA A N 1
ATOM 5287 C CA . ALA A 1 661 ? -13.870 -38.729 64.118 1.00 18.96 830 ALA A CA 1
ATOM 5288 C C . ALA A 1 661 ? -15.142 -38.824 63.265 1.00 19.65 830 ALA A C 1
ATOM 5289 O O . ALA A 1 661 ? -15.639 -39.927 63.040 1.00 20.65 830 ALA A O 1
ATOM 5291 N N . LYS A 1 662 ? -15.661 -37.676 62.804 1.00 19.12 831 LYS A N 1
ATOM 5292 C CA . LYS A 1 662 ? -16.884 -37.607 62.020 1.00 20.28 831 LYS A CA 1
ATOM 5293 C C . LYS A 1 662 ? -16.627 -38.283 60.692 1.00 19.80 831 LYS A C 1
ATOM 5294 O O . LYS A 1 662 ? -17.438 -39.083 60.229 1.00 21.22 831 LYS A O 1
ATOM 5300 N N . GLN A 1 663 ? -15.485 -37.977 60.073 1.00 19.00 832 GLN A N 1
ATOM 5301 C CA . GLN A 1 663 ? -15.134 -38.617 58.792 1.00 18.59 832 GLN A CA 1
ATOM 5302 C C . GLN A 1 663 ? -14.495 -39.988 58.951 1.00 18.55 832 GLN A C 1
ATOM 5303 O O . GLN A 1 663 ? -14.500 -40.793 57.988 1.00 19.64 832 GLN A O 1
ATOM 5309 N N . GLY A 1 664 ? -13.898 -40.261 60.086 1.00 19.00 833 GLY A N 1
ATOM 5310 C CA . GLY A 1 664 ? -13.061 -41.447 60.214 1.00 18.51 833 GLY A CA 1
ATOM 5311 C C . GLY A 1 664 ? -11.699 -41.355 59.526 1.00 18.70 833 GLY A C 1
ATOM 5312 O O . GLY A 1 664 ? -11.206 -42.320 58.927 1.00 19.90 833 GLY A O 1
ATOM 5313 N N . VAL A 1 665 ? -11.103 -40.163 59.575 1.00 18.04 834 VAL A N 1
ATOM 5314 C CA . VAL A 1 665 ? -9.870 -39.864 58.856 1.00 17.90 834 VAL A CA 1
ATOM 5315 C C . VAL A 1 665 ? -8.798 -39.356 59.814 1.00 17.08 834 VAL A C 1
ATOM 5316 O O . VAL A 1 665 ? -9.051 -38.447 60.662 1.00 16.88 834 VAL A O 1
ATOM 5320 N N . TRP A 1 666 ? -7.590 -39.922 59.654 1.00 16.63 835 TRP A N 1
ATOM 5321 C CA . TRP A 1 666 ? -6.389 -39.463 60.320 1.00 16.48 835 TRP A CA 1
ATOM 5322 C C . TRP A 1 666 ? -5.411 -38.861 59.324 1.00 16.46 835 TRP A C 1
ATOM 5323 O O . TRP A 1 666 ? -5.220 -39.395 58.240 1.00 16.53 835 TRP A O 1
ATOM 5334 N N . GLY A 1 667 ? -4.771 -37.771 59.726 1.00 16.00 836 GLY A N 1
ATOM 5335 C CA . GLY A 1 667 ? -3.538 -37.305 59.088 1.00 16.05 836 GLY A CA 1
ATOM 5336 C C . GLY A 1 667 ? -2.397 -37.569 60.043 1.00 15.38 836 GLY A C 1
ATOM 5337 O O . GLY A 1 667 ? -2.552 -37.311 61.261 1.00 16.41 836 GLY A O 1
ATOM 5338 N N . ILE A 1 668 ? -1.252 -38.040 59.533 1.00 14.71 837 ILE A N 1
ATOM 5339 C CA . ILE A 1 668 ? -0.077 -38.342 60.371 1.00 14.96 837 ILE A CA 1
ATOM 5340 C C . ILE A 1 668 ? 1.195 -37.918 59.655 1.00 15.37 837 ILE A C 1
ATOM 5341 O O . ILE A 1 668 ? 1.374 -38.265 58.466 1.00 15.58 837 ILE A O 1
ATOM 5346 N N . VAL A 1 669 ? 2.095 -37.279 60.376 1.00 16.07 838 VAL A N 1
ATOM 5347 C CA . VAL A 1 669 ? 3.456 -37.044 59.920 1.00 15.10 838 VAL A CA 1
ATOM 5348 C C . VAL A 1 669 ? 4.419 -37.699 60.900 1.00 15.68 838 VAL A C 1
ATOM 5349 O O . VAL A 1 669 ? 4.405 -37.378 62.101 1.00 15.02 838 VAL A O 1
ATOM 5353 N N . LYS A 1 670 ? 5.278 -38.563 60.359 1.00 16.20 839 LYS A N 1
ATOM 5354 C CA . LYS A 1 670 ? 6.343 -39.219 61.121 1.00 16.43 839 LYS A CA 1
ATOM 5355 C C . LYS A 1 670 ? 7.713 -38.747 60.642 1.00 17.65 839 LYS A C 1
ATOM 5356 O O . LYS A 1 670 ? 8.012 -38.838 59.465 1.00 16.35 839 LYS A O 1
ATOM 5362 N N . TYR A 1 671 ? 8.543 -38.236 61.561 1.00 18.91 840 TYR A N 1
ATOM 5363 C CA . TYR A 1 671 ? 9.901 -37.803 61.245 1.00 18.44 840 TYR A CA 1
ATOM 5364 C C . TYR A 1 671 ? 10.937 -38.926 61.487 1.00 18.93 840 TYR A C 1
ATOM 5365 O O . TYR A 1 671 ? 12.112 -38.748 61.185 1.00 19.78 840 TYR A O 1
ATOM 5374 N N . ASP A 1 672 ? 10.508 -40.074 62.000 1.00 19.52 841 ASP A N 1
ATOM 5375 C CA . ASP A 1 672 ? 11.411 -41.237 62.111 1.00 21.59 841 ASP A CA 1
ATOM 5376 C C . ASP A 1 672 ? 10.697 -42.570 61.869 1.00 21.77 841 ASP A C 1
ATOM 5377 O O . ASP A 1 672 ? 9.505 -42.610 61.633 1.00 21.25 841 ASP A O 1
ATOM 5382 N N . ASP A 1 673 ? 11.456 -43.659 61.897 1.00 24.06 842 ASP A N 1
ATOM 5383 C CA . ASP A 1 673 ? 10.957 -44.988 61.555 1.00 24.14 842 ASP A CA 1
ATOM 5384 C C . ASP A 1 673 ? 10.547 -45.806 62.788 1.00 25.28 842 ASP A C 1
ATOM 5385 O O . ASP A 1 673 ? 10.522 -47.023 62.739 1.00 26.12 842 ASP A O 1
ATOM 5390 N N . SER A 1 674 ? 10.206 -45.140 63.882 1.00 26.36 843 SER A N 1
ATOM 5391 C CA . SER A 1 674 ? 9.672 -45.837 65.055 1.00 25.87 843 SER A CA 1
ATOM 5392 C C . SER A 1 674 ? 8.302 -46.400 64.733 1.00 25.71 843 SER A C 1
ATOM 5393 O O . SER A 1 674 ? 7.613 -45.960 63.795 1.00 25.31 843 SER A O 1
ATOM 5396 N N . VAL A 1 675 ? 7.865 -47.382 65.517 1.00 25.17 844 VAL A N 1
ATOM 5397 C CA . VAL A 1 675 ? 6.500 -47.859 65.411 1.00 25.06 844 VAL A CA 1
ATOM 5398 C C . VAL A 1 675 ? 5.612 -46.862 66.164 1.00 24.77 844 VAL A C 1
ATOM 5399 O O . VAL A 1 675 ? 5.814 -46.619 67.373 1.00 26.25 844 VAL A O 1
ATOM 5403 N N . SER A 1 676 ? 4.665 -46.264 65.457 1.00 23.15 845 SER A N 1
ATOM 5404 C CA . SER A 1 676 ? 3.672 -45.382 66.076 1.00 22.74 845 SER A CA 1
ATOM 5405 C C . SER A 1 676 ? 2.304 -46.014 66.080 1.00 23.07 845 SER A C 1
ATOM 5406 O O . SER A 1 676 ? 1.735 -46.341 65.024 1.00 22.94 845 SER A O 1
ATOM 5409 N N . THR A 1 677 ? 1.744 -46.187 67.280 1.00 23.67 846 THR A N 1
ATOM 5410 C CA . THR A 1 677 ? 0.426 -46.737 67.441 1.00 23.96 846 THR A CA 1
ATOM 5411 C C . THR A 1 677 ? -0.569 -45.606 67.551 1.00 23.62 846 THR A C 1
ATOM 5412 O O . THR A 1 677 ? -0.414 -44.701 68.388 1.00 24.77 846 THR A O 1
ATOM 5416 N N . ILE A 1 678 ? -1.578 -45.666 66.696 1.00 23.60 847 ILE A N 1
ATOM 5417 C CA . ILE A 1 678 ? -2.545 -44.568 66.528 1.00 24.40 847 ILE A CA 1
ATOM 5418 C C . ILE A 1 678 ? -3.947 -44.990 66.930 1.00 25.15 847 ILE A C 1
ATOM 5419 O O . ILE A 1 678 ? -4.478 -45.928 66.376 1.00 25.35 847 ILE A O 1
ATOM 5424 N N . SER A 1 679 ? -4.551 -44.249 67.868 1.00 25.96 848 SER A N 1
ATOM 5425 C CA . SER A 1 679 ? -5.933 -44.430 68.325 1.00 26.76 848 SER A CA 1
ATOM 5426 C C . SER A 1 679 ? -6.294 -45.878 68.732 1.00 28.05 848 SER A C 1
ATOM 5427 O O . SER A 1 679 ? -7.445 -46.285 68.598 1.00 28.11 848 SER A O 1
ATOM 5430 N N . ASN A 1 680 ? -5.303 -46.625 69.220 1.00 29.81 849 ASN A N 1
ATOM 5431 C CA . ASN A 1 680 ? -5.477 -48.027 69.550 1.00 31.17 849 ASN A CA 1
ATOM 5432 C C . ASN A 1 680 ? -6.136 -48.828 68.446 1.00 31.08 849 ASN A C 1
ATOM 5433 O O . ASN A 1 680 ? -6.879 -49.770 68.702 1.00 31.40 849 ASN A O 1
ATOM 5438 N N . GLN A 1 681 ? -5.836 -48.471 67.203 1.00 30.13 850 GLN A N 1
ATOM 5439 C CA . GLN A 1 681 ? -6.445 -49.116 66.045 1.00 29.66 850 GLN A CA 1
ATOM 5440 C C . GLN A 1 681 ? -5.450 -49.645 65.037 1.00 27.82 850 GLN A C 1
ATOM 5441 O O . GLN A 1 681 ? -5.700 -50.681 64.415 1.00 27.04 850 GLN A O 1
ATOM 5447 N N . PHE A 1 682 ? -4.352 -48.920 64.815 1.00 26.16 851 PHE A N 1
ATOM 5448 C CA . PHE A 1 682 ? -3.360 -49.362 63.844 1.00 25.09 851 PHE A CA 1
ATOM 5449 C C . PHE A 1 682 ? -1.988 -48.807 64.180 1.00 24.40 851 PHE A C 1
ATOM 5450 O O . PHE A 1 682 ? -1.841 -47.931 65.007 1.00 24.10 851 PHE A O 1
ATOM 5458 N N . GLN A 1 683 ? -0.990 -49.270 63.446 1.00 23.72 852 GLN A N 1
ATOM 5459 C CA . GLN A 1 683 ? 0.343 -48.774 63.562 1.00 23.85 852 GLN A CA 1
ATOM 5460 C C . GLN A 1 683 ? 0.815 -48.232 62.198 1.00 21.98 852 GLN A C 1
ATOM 5461 O O . GLN A 1 683 ? 0.499 -48.816 61.154 1.00 23.21 852 GLN A O 1
ATOM 5467 N N . VAL A 1 684 ? 1.573 -47.156 62.231 1.00 21.43 853 VAL A N 1
ATOM 5468 C CA . VAL A 1 684 ? 2.284 -46.666 61.045 1.00 20.25 853 VAL A CA 1
ATOM 5469 C C . VAL A 1 684 ? 3.811 -46.708 61.311 1.00 20.54 853 VAL A C 1
ATOM 5470 O O . VAL A 1 684 ? 4.262 -46.435 62.442 1.00 20.22 853 VAL A O 1
ATOM 5474 N N . LEU A 1 685 ? 4.605 -47.070 60.282 1.00 19.35 854 LEU A N 1
ATOM 5475 C CA . LEU A 1 685 ? 5.930 -47.647 60.492 1.00 20.84 854 LEU A CA 1
ATOM 5476 C C . LEU A 1 685 ? 7.160 -46.914 59.955 1.00 21.05 854 LEU A C 1
ATOM 5477 O O . LEU A 1 685 ? 8.311 -47.251 60.303 1.00 21.58 854 LEU A O 1
ATOM 5482 N N . LYS A 1 686 ? 6.923 -45.935 59.080 1.00 20.55 855 LYS A N 1
ATOM 5483 C CA . LYS A 1 686 ? 7.993 -45.255 58.399 1.00 20.80 855 LYS A CA 1
ATOM 5484 C C . LYS A 1 686 ? 7.884 -43.747 58.401 1.00 18.96 855 LYS A C 1
ATOM 5485 O O . LYS A 1 686 ? 6.804 -43.205 58.304 1.00 18.48 855 LYS A O 1
ATOM 5491 N N . ARG A 1 687 ? 9.034 -43.104 58.470 1.00 17.90 856 ARG A N 1
ATOM 5492 C CA . ARG A 1 687 ? 9.163 -41.688 58.254 1.00 17.65 856 ARG A CA 1
ATOM 5493 C C . ARG A 1 687 ? 8.444 -41.323 56.958 1.00 17.10 856 ARG A C 1
ATOM 5494 O O . ARG A 1 687 ? 8.588 -42.004 55.913 1.00 18.72 856 ARG A O 1
ATOM 5502 N N . GLY A 1 688 ? 7.643 -40.279 57.031 1.00 16.45 857 GLY A N 1
ATOM 5503 C CA . GLY A 1 688 ? 6.879 -39.774 55.895 1.00 16.11 857 GLY A CA 1
ATOM 5504 C C . GLY A 1 688 ? 5.503 -39.258 56.321 1.00 15.59 857 GLY A C 1
ATOM 5505 O O . GLY A 1 688 ? 5.284 -38.982 57.511 1.00 15.41 857 GLY A O 1
ATOM 5506 N N . VAL A 1 689 ? 4.595 -39.139 55.354 1.00 14.97 858 VAL A N 1
ATOM 5507 C CA . VAL A 1 689 ? 3.325 -38.417 55.465 1.00 14.63 858 VAL A CA 1
ATOM 5508 C C . VAL A 1 689 ? 2.184 -39.341 55.083 1.00 13.81 858 VAL A C 1
ATOM 5509 O O . VAL A 1 689 ? 2.269 -40.063 54.073 1.00 15.88 858 VAL A O 1
ATOM 5513 N N . TYR A 1 690 ? 1.138 -39.373 55.900 1.00 15.28 859 TYR A N 1
ATOM 5514 C CA . TYR A 1 690 ? 0.027 -40.303 55.765 1.00 15.02 859 TYR A CA 1
ATOM 5515 C C . TYR A 1 690 ? -1.318 -39.596 55.860 1.00 14.61 859 TYR A C 1
ATOM 5516 O O . TYR A 1 690 ? -1.497 -38.696 56.673 1.00 14.90 859 TYR A O 1
ATOM 5525 N N . THR A 1 691 ? -2.295 -40.080 55.109 1.00 14.56 860 THR A N 1
ATOM 5526 C CA . THR A 1 691 ? -3.699 -39.754 55.290 1.00 14.69 860 THR A CA 1
ATOM 5527 C C . THR A 1 691 ? -4.451 -41.083 55.158 1.00 16.04 860 THR A C 1
ATOM 5528 O O . THR A 1 691 ? -4.282 -41.832 54.172 1.00 16.62 860 THR A O 1
ATOM 5532 N N . ILE A 1 692 ? -5.204 -41.450 56.205 1.00 16.80 861 ILE A N 1
ATOM 5533 C CA . ILE A 1 692 ? -5.826 -42.754 56.343 1.00 18.03 861 ILE A CA 1
ATOM 5534 C C . ILE A 1 692 ? -7.307 -42.626 56.651 1.00 17.83 861 ILE A C 1
ATOM 5535 O O . ILE A 1 692 ? -7.700 -41.739 57.429 1.00 17.78 861 ILE A O 1
ATOM 5540 N N . ARG A 1 693 ? -8.146 -43.479 56.039 1.00 18.72 862 ARG A N 1
ATOM 5541 C CA . ARG A 1 693 ? -9.588 -43.515 56.317 1.00 21.42 862 ARG A CA 1
ATOM 5542 C C . ARG A 1 693 ? -10.026 -44.892 56.723 1.00 22.46 862 ARG A C 1
ATOM 5543 O O . ARG A 1 693 ? -9.682 -45.877 56.071 1.00 22.26 862 ARG A O 1
ATOM 5551 N N . LYS A 1 694 ? -10.755 -44.959 57.831 1.00 22.30 863 LYS A N 1
ATOM 5552 C CA . LYS A 1 694 ? -11.416 -46.199 58.232 1.00 24.94 863 LYS A CA 1
ATOM 5553 C C . LYS A 1 694 ? -12.832 -46.205 57.715 1.00 26.52 863 LYS A C 1
ATOM 5554 O O . LYS A 1 694 ? -13.612 -45.274 57.963 1.00 26.29 863 LYS A O 1
ATOM 5560 N N . GLU A 1 695 ? -13.157 -47.266 56.978 1.00 30.26 864 GLU A N 1
ATOM 5561 C CA . GLU A 1 695 ? -14.486 -47.471 56.393 1.00 33.02 864 GLU A CA 1
ATOM 5562 C C . GLU A 1 695 ? -14.973 -48.842 56.840 1.00 34.35 864 GLU A C 1
ATOM 5563 O O . GLU A 1 695 ? -14.568 -49.857 56.286 1.00 34.73 864 GLU A O 1
ATOM 5569 N N . GLY A 1 696 ? -15.836 -48.862 57.849 1.00 36.12 865 GLY A N 1
ATOM 5570 C CA . GLY A 1 696 ? -16.166 -50.102 58.523 1.00 36.91 865 GLY A CA 1
ATOM 5571 C C . GLY A 1 696 ? -14.920 -50.732 59.090 1.00 37.29 865 GLY A C 1
ATOM 5572 O O . GLY A 1 696 ? -14.277 -50.125 59.924 1.00 38.54 865 GLY A O 1
ATOM 5573 N N . ASP A 1 697 ? -14.554 -51.921 58.624 1.00 37.64 866 ASP A N 1
ATOM 5574 C CA . ASP A 1 697 ? -13.374 -52.615 59.132 1.00 38.26 866 ASP A CA 1
ATOM 5575 C C . ASP A 1 697 ? -12.137 -52.465 58.222 1.00 37.77 866 ASP A C 1
ATOM 5576 O O . ASP A 1 697 ? -11.062 -52.951 58.561 1.00 38.22 866 ASP A O 1
ATOM 5581 N N . GLU A 1 698 ? -12.276 -51.804 57.075 1.00 37.09 867 GLU A N 1
ATOM 5582 C CA . GLU A 1 698 ? -11.114 -51.591 56.210 1.00 36.30 867 GLU A CA 1
ATOM 5583 C C . GLU A 1 698 ? -10.531 -50.206 56.369 1.00 33.74 867 GLU A C 1
ATOM 5584 O O . GLU A 1 698 ? -11.206 -49.280 56.810 1.00 33.09 867 GLU A O 1
ATOM 5590 N N . TYR A 1 699 ? -9.274 -50.109 55.958 1.00 30.59 868 TYR A N 1
ATOM 5591 C CA . TYR A 1 699 ? -8.505 -48.862 55.981 1.00 28.63 868 TYR A CA 1
ATOM 5592 C C . TYR A 1 699 ? -8.042 -48.515 54.569 1.00 27.79 868 TYR A C 1
ATOM 5593 O O . TYR A 1 699 ? -7.484 -49.355 53.893 1.00 28.16 868 TYR A O 1
ATOM 5602 N N . LYS A 1 700 ? -8.274 -47.285 54.143 1.00 25.10 869 LYS A N 1
ATOM 5603 C CA . LYS A 1 700 ? -7.725 -46.727 52.894 1.00 24.87 869 LYS A CA 1
ATOM 5604 C C . LYS A 1 700 ? -6.501 -45.914 53.318 1.00 22.85 869 LYS A C 1
ATOM 5605 O O . LYS A 1 700 ? -6.577 -45.142 54.251 1.00 21.88 869 LYS A O 1
ATOM 5611 N N . ILE A 1 701 ? -5.367 -46.145 52.669 1.00 22.78 870 ILE A N 1
ATOM 5612 C CA . ILE A 1 701 ? -4.061 -45.649 53.069 1.00 22.67 870 ILE A CA 1
ATOM 5613 C C . ILE A 1 701 ? -3.499 -44.797 51.923 1.00 21.30 870 ILE A C 1
ATOM 5614 O O . ILE A 1 701 ? -3.432 -45.253 50.771 1.00 20.70 870 ILE A O 1
ATOM 5619 N N . ALA A 1 702 ? -3.066 -43.588 52.251 1.00 18.98 871 ALA A N 1
ATOM 5620 C CA . ALA A 1 702 ? -2.274 -42.771 51.350 1.00 17.98 871 ALA A CA 1
ATOM 5621 C C . ALA A 1 702 ? -0.967 -42.374 52.052 1.00 17.40 871 ALA A C 1
ATOM 5622 O O . ALA A 1 702 ? -0.954 -41.552 52.947 1.00 18.21 871 ALA A O 1
ATOM 5624 N N . TYR A 1 703 ? 0.135 -42.991 51.650 1.00 17.85 872 TYR A N 1
ATOM 5625 C CA . TYR A 1 703 ? 1.470 -42.711 52.146 1.00 17.43 872 TYR A CA 1
ATOM 5626 C C . TYR A 1 703 ? 2.365 -42.030 51.081 1.00 17.62 872 TYR A C 1
ATOM 5627 O O . TYR A 1 703 ? 2.363 -42.389 49.899 1.00 17.77 872 TYR A O 1
ATOM 5636 N N . TYR A 1 704 ? 3.134 -41.052 51.527 1.00 17.02 873 TYR A N 1
ATOM 5637 C CA . TYR A 1 704 ? 4.150 -40.388 50.707 1.00 17.00 873 TYR A CA 1
ATOM 5638 C C . TYR A 1 704 ? 5.444 -40.159 51.483 1.00 16.90 873 TYR A C 1
ATOM 5639 O O . TYR A 1 704 ? 5.428 -39.594 52.578 1.00 16.12 873 TYR A O 1
ATOM 5648 N N . ASN A 1 705 ? 6.570 -40.582 50.906 1.00 16.81 874 ASN A N 1
ATOM 5649 C CA . ASN A 1 705 ? 7.900 -40.207 51.348 1.00 17.78 874 ASN A CA 1
ATOM 5650 C C . ASN A 1 705 ? 8.375 -38.973 50.548 1.00 18.56 874 ASN A C 1
ATOM 5651 O O . ASN A 1 705 ? 8.713 -39.104 49.383 1.00 18.19 874 ASN A O 1
ATOM 5656 N N . PRO A 1 706 ? 8.373 -37.791 51.158 1.00 19.51 875 PRO A N 1
ATOM 5657 C CA . PRO A 1 706 ? 8.712 -36.557 50.431 1.00 19.97 875 PRO A CA 1
ATOM 5658 C C . PRO A 1 706 ? 10.123 -36.456 49.963 1.00 20.57 875 PRO A C 1
ATOM 5659 O O . PRO A 1 706 ? 10.372 -35.669 49.024 1.00 21.87 875 PRO A O 1
ATOM 5663 N N . GLU A 1 707 ? 11.034 -37.214 50.567 1.00 20.63 876 GLU A N 1
ATOM 5664 C CA . GLU A 1 707 ? 12.457 -37.084 50.242 1.00 21.65 876 GLU A CA 1
ATOM 5665 C C . GLU A 1 707 ? 12.826 -37.908 49.046 1.00 21.32 876 GLU A C 1
ATOM 5666 O O . GLU A 1 707 ? 13.587 -37.450 48.198 1.00 22.60 876 GLU A O 1
ATOM 5672 N N . THR A 1 708 ? 12.300 -39.121 48.966 1.00 20.56 877 THR A N 1
ATOM 5673 C CA . THR A 1 708 ? 12.478 -39.968 47.771 1.00 19.45 877 THR A CA 1
ATOM 5674 C C . THR A 1 708 ? 11.399 -39.742 46.733 1.00 19.37 877 THR A C 1
ATOM 5675 O O . THR A 1 708 ? 11.523 -40.259 45.607 1.00 19.79 877 THR A O 1
ATOM 5679 N N . GLN A 1 709 ? 10.384 -38.939 47.068 1.00 18.30 878 GLN A N 1
ATOM 5680 C CA . GLN A 1 709 ? 9.259 -38.666 46.190 1.00 18.71 878 GLN A CA 1
ATOM 5681 C C . GLN A 1 709 ? 8.612 -39.967 45.684 1.00 18.48 878 GLN A C 1
ATOM 5682 O O . GLN A 1 709 ? 8.406 -40.196 44.446 1.00 19.38 878 GLN A O 1
ATOM 5688 N N . GLU A 1 710 ? 8.312 -40.839 46.641 1.00 19.36 879 GLU A N 1
ATOM 5689 C CA . GLU A 1 710 ? 7.723 -42.158 46.395 1.00 19.56 879 GLU A CA 1
ATOM 5690 C C . GLU A 1 710 ? 6.693 -42.482 47.483 1.00 20.61 879 GLU A C 1
ATOM 5691 O O . GLU A 1 710 ? 6.823 -42.031 48.627 1.00 20.46 879 GLU A O 1
ATOM 5697 N N . SER A 1 711 ? 5.673 -43.231 47.091 1.00 20.87 880 SER A N 1
ATOM 5698 C CA . SER A 1 711 ? 4.815 -43.968 48.018 1.00 21.35 880 SER A CA 1
ATOM 5699 C C . SER A 1 711 ? 5.540 -45.252 48.424 1.00 20.80 880 SER A C 1
ATOM 5700 O O . SER A 1 711 ? 6.765 -45.352 48.301 1.00 18.71 880 SER A O 1
ATOM 5703 N N . ALA A 1 712 ? 4.798 -46.210 48.960 1.00 21.98 881 ALA A N 1
ATOM 5704 C CA . ALA A 1 712 ? 5.328 -47.506 49.335 1.00 22.54 881 ALA A CA 1
ATOM 5705 C C . ALA A 1 712 ? 4.171 -48.502 49.410 1.00 23.62 881 ALA A C 1
ATOM 5706 O O . ALA A 1 712 ? 3.021 -48.091 49.610 1.00 23.71 881 ALA A O 1
ATOM 5708 N N . PRO A 1 713 ? 4.456 -49.802 49.232 1.00 24.67 882 PRO A N 1
ATOM 5709 C CA . PRO A 1 713 ? 3.429 -50.837 49.451 1.00 24.46 882 PRO A CA 1
ATOM 5710 C C . PRO A 1 713 ? 2.823 -50.720 50.843 1.00 24.19 882 PRO A C 1
ATOM 5711 O O . PRO A 1 713 ? 3.551 -50.414 51.782 1.00 23.76 882 PRO A O 1
ATOM 5715 N N . ASP A 1 714 ? 1.521 -50.958 50.947 1.00 24.37 883 ASP A N 1
ATOM 5716 C CA . ASP A 1 714 ? 0.791 -50.795 52.206 1.00 24.94 883 ASP A CA 1
ATOM 5717 C C . ASP A 1 714 ? 1.491 -51.492 53.386 1.00 25.21 883 ASP A C 1
ATOM 5718 O O . ASP A 1 714 ? 1.600 -50.919 54.469 1.00 25.39 883 ASP A O 1
ATOM 5723 N N . GLN A 1 715 ? 1.995 -52.720 53.199 1.00 25.81 884 GLN A N 1
ATOM 5724 C CA . GLN A 1 715 ? 2.568 -53.475 54.334 1.00 26.23 884 GLN A CA 1
ATOM 5725 C C . GLN A 1 715 ? 3.877 -52.905 54.876 1.00 25.27 884 GLN A C 1
ATOM 5726 O O . GLN A 1 715 ? 4.268 -53.198 55.988 1.00 25.06 884 GLN A O 1
ATOM 5732 N N . GLU A 1 716 ? 4.567 -52.083 54.081 1.00 24.21 885 GLU A N 1
ATOM 5733 C CA . GLU A 1 716 ? 5.799 -51.462 54.530 1.00 24.33 885 GLU A CA 1
ATOM 5734 C C . GLU A 1 716 ? 5.566 -50.357 55.557 1.00 23.33 885 GLU A C 1
ATOM 5735 O O . GLU A 1 716 ? 6.446 -50.078 56.371 1.00 23.93 885 GLU A O 1
ATOM 5741 N N . VAL A 1 717 ? 4.380 -49.751 55.517 1.00 22.69 886 VAL A N 1
ATOM 5742 C CA . VAL A 1 717 ? 4.117 -48.526 56.270 1.00 21.77 886 VAL A CA 1
ATOM 5743 C C . VAL A 1 717 ? 2.933 -48.568 57.234 1.00 21.12 886 VAL A C 1
ATOM 5744 O O . VAL A 1 717 ? 2.805 -47.669 58.068 1.00 20.47 886 VAL A O 1
ATOM 5748 N N . PHE A 1 718 ? 2.072 -49.573 57.117 1.00 22.63 887 PHE A N 1
ATOM 5749 C CA . PHE A 1 718 ? 0.825 -49.650 57.866 1.00 23.89 887 PHE A CA 1
ATOM 5750 C C . PHE A 1 718 ? 0.589 -51.065 58.394 1.00 25.19 887 PHE A C 1
ATOM 5751 O O . PHE A 1 718 ? 0.805 -52.057 57.675 1.00 25.50 887 PHE A O 1
ATOM 5759 N N . LYS A 1 719 ? 0.161 -51.160 59.645 1.00 27.07 888 LYS A N 1
ATOM 5760 C CA . LYS A 1 719 ? -0.289 -52.425 60.217 1.00 28.76 888 LYS A CA 1
ATOM 5761 C C . LYS A 1 719 ? -1.532 -52.220 61.091 1.00 29.24 888 LYS A C 1
ATOM 5762 O O . LYS A 1 719 ? -1.491 -51.507 62.068 1.00 27.79 888 LYS A O 1
ATOM 5768 N N . LYS A 1 720 ? -2.653 -52.805 60.688 1.00 30.65 889 LYS A N 1
ATOM 5769 C CA . LYS A 1 720 ? -3.816 -52.921 61.571 1.00 32.07 889 LYS A CA 1
ATOM 5770 C C . LYS A 1 720 ? -3.492 -53.710 62.833 1.00 32.73 889 LYS A C 1
ATOM 5771 O O . LYS A 1 720 ? -2.739 -54.676 62.795 1.00 32.46 889 LYS A O 1
ATOM 5777 N N . LEU A 1 721 ? -4.061 -53.254 63.947 1.00 33.04 890 LEU A N 1
ATOM 5778 C CA . LEU A 1 721 ? -3.971 -53.961 65.214 1.00 33.07 890 LEU A CA 1
ATOM 5779 C C . LEU A 1 721 ? -5.248 -54.820 65.364 1.00 33.48 890 LEU A C 1
#

Solvent-accessible surface area: 27802 Å² total; per-residue (Å²): 87,126,49,83,43,9,72,27,4,59,55,2,18,4,14,8,4,0,19,116,95,36,68,75,183,29,116,44,6,33,129,14,8,111,68,14,7,30,84,0,30,88,0,43,100,55,34,22,90,158,79,97,21,118,81,2,0,118,101,66,43,74,88,137,66,5,54,22,3,11,25,4,4,102,24,0,22,33,0,0,31,0,1,35,0,87,61,7,138,25,86,106,48,138,54,0,21,148,17,0,70,47,1,3,64,25,9,45,142,86,11,2,15,37,151,52,75,36,66,63,45,45,68,8,1,0,0,0,0,0,50,2,2,0,19,1,0,0,12,0,22,139,70,15,45,47,130,42,7,86,71,12,0,60,5,0,38,63,0,1,66,26,16,82,58,2,68,89,60,41,148,116,67,54,102,1,51,5,0,20,0,0,2,0,0,21,0,5,0,0,0,0,4,10,31,62,50,76,124,6,7,23,28,0,2,158,6,0,56,50,11,12,155,71,44,125,153,36,40,10,3,12,136,32,0,0,0,6,6,48,104,33,8,8,1,0,1,15,30,0,1,41,1,0,15,0,0,1,19,0,0,43,0,0,53,134,19,179,33,68,4,71,161,95,110,19,108,25,2,41,56,0,0,62,93,0,0,11,10,0,0,4,37,3,5,0,0,4,15,0,2,15,19,10,8,0,69,42,112,24,23,0,2,36,6,0,2,56,0,5,34,0,0,7,22,0,0,62,70,16,137,56,161,45,71,69,101,0,18,19,26,0,13,13,2,18,99,50,22,107,82,35,58,12,33,137,21,4,78,11,2,49,9,3,42,25,1,50,60,0,47,93,62,104,56,5,48,43,103,116,51,104,25,30,2,20,18,0,23,54,0,4,10,2,0,4,35,7,39,140,39,18,0,0,0,0,0,0,3,8,0,46,67,3,42,16,10,6,32,78,84,134,19,7,38,84,1,5,3,15,4,5,0,0,4,3,1,10,3,28,14,20,14,4,6,1,78,4,0,14,10,5,8,44,25,75,76,1,3,1,2,0,9,5,89,16,161,22,34,46,91,40,70,11,111,70,3,94,20,28,0,1,2,4,4,81,23,36,89,26,2,0,2,0,0,0,34,2,30,3,91,46,121,26,2,44,0,22,0,0,0,0,0,2,89,22,12,0,0,2,0,0,2,42,2,69,33,119,30,147,44,92,6,35,0,8,1,5,1,5,8,29,48,122,101,28,98,43,90,10,8,11,50,60,139,116,18,85,20,57,124,145,86,78,109,36,89,116,0,29,6,0,4,0,44,12,111,54,50,91,23,3,0,0,0,2,0,11,121,126,17,72,4,11,0,13,88,11,77,33,131,9,9,18,80,59,13,3,72,72,45,65,107,149,91,36,84,21,52,0,2,7,0,15,15,53,8,168,126,103,54,38,50,5,12,2,0,1,0,0,10,10,73,79,68,55,1,42,126,17,7,133,108,11,100,90,6,29,53,64,34,51,101,42,20,1,0,0,51,3,69,181,26,11,0,0,1,0,0,1,20,54,102,56,93,8,76,0,43,143,51,0,35,0,40,51,65,0,0,0,0,0,45,64,86,64,141,118,19,91,43,15,10,28,25,0,71,81,54,109,71,19,72,86,132,78,0,7,102,119,92

Nearest PDB structures (foldseek):
  1n7o-assembly1_A  TM=1.001E+00  e=0.000E+00  Streptococcus pneumoniae
  1n7n-assembly1_A  TM=1.001E+00  e=0.000E+00  Streptococcus pneumoniae
  1n7p-assembly1_A  TM=1.000E+00  e=0.000E+00  Streptococcus pneumoniae
  1ojo-assembly1_A  TM=1.000E+00  e=0.000E+00  Streptococcus pneumoniae
  2brp-assembly1_A  TM=1.000E+00  e=0.000E+00  Streptococcus pneumoniae